Protein 2Y5S (pdb70)

Radius of gyration: 26.09 Å; Cα contacts (8 Å, |Δi|>4): 1290; chains: 2; bounding box: 75×61×46 Å

Secondary structure (DSSP, 8-state):
---PPPEEETTEEE--SS-EEEEEEE----TTHHHHHHHHHHHTT-SEEEEESS--STTPPPPPHHHHHHHHHHHHHHHGGG-S-EEEE---HHHHHHHHHHT-SEEEETTTT-STTHHHHHSSSS-EEEEE---EETTTTEEPPP--SSHHHHHHHHHHHHHHHHHHTT--GGGEEEE--TTSSS-TTHHHHHHHHTGGGGS-B-TTSSBPPBEEE-TT-HHHHTTTTS--GGG-HHHHHHHHHHHHHTT-SEEEES-HHHHHHHHHHHHHHHHHHTT-/----PPPEEETTEEE--SS-EEEEEEE----HHHHHHHHHHHHHHT-SEEEEESS--STTPPPPPHHHHHHHHHHHHHHHGGG-S-EEEE---HHHHHHHHHTT-SEEEETTTT-STTHHHHHSSS--EEEEE---EETTTTEE-----SSHHHHHHHHHHHHHHHHHHTT--GGGEEEE--TTSSS-TTHHHHHHHHTGGGGSPBPTTSPBPPBEE--TT-HHHHTTTTS--GGG-HHHHHHHHHHHHHTT-SEEEES-HHHHHHHHHHHHHHHHHHTT-

Solvent-accessible surface area: 21912 Å² total; per-residue (Å²): 120,113,88,10,3,42,0,42,0,19,95,33,104,17,63,3,109,118,12,15,3,0,0,24,0,76,11,47,134,72,152,83,56,0,44,153,85,0,100,159,13,52,85,60,28,9,25,0,0,1,0,9,0,14,46,19,141,47,74,21,100,99,21,76,70,113,85,1,41,67,54,1,31,59,3,0,106,44,1,82,107,72,98,20,9,0,0,0,8,1,10,30,31,44,0,0,140,30,0,41,93,20,17,9,1,0,0,8,0,15,4,0,3,58,12,116,42,0,38,67,14,0,90,106,64,62,7,0,0,0,0,9,8,7,50,22,96,33,162,73,87,109,49,26,156,68,114,46,76,61,9,1,48,51,0,73,82,41,0,40,57,37,4,86,24,0,85,109,33,63,4,51,11,92,8,0,1,0,8,0,1,1,32,12,6,15,27,74,50,106,20,1,2,14,0,0,19,8,0,59,80,0,8,10,73,11,88,107,59,92,35,5,4,6,0,1,4,7,9,57,51,71,2,0,2,52,33,14,80,58,64,68,68,140,98,29,48,17,0,7,3,4,0,5,13,11,0,5,72,46,9,3,0,1,2,44,5,71,25,2,32,22,4,37,13,1,15,29,1,39,63,11,10,30,49,14,48,129,158,150,137,91,100,61,10,2,53,1,33,0,19,91,42,148,19,73,2,109,120,10,15,2,0,0,11,1,72,11,57,149,99,137,99,84,8,36,157,92,0,101,143,0,58,87,48,30,9,27,0,0,1,0,2,0,9,42,19,154,56,88,27,108,97,28,82,72,117,91,0,44,70,74,1,29,29,2,0,102,45,3,85,98,78,109,13,9,0,0,0,8,1,16,36,30,42,0,0,139,33,0,40,97,21,16,8,1,0,0,9,0,16,4,0,3,58,9,117,42,0,38,93,12,0,104,108,56,80,5,0,0,0,0,9,4,8,44,17,114,20,166,74,98,124,47,29,146,58,118,45,76,55,10,1,48,51,0,71,78,39,0,40,56,36,3,84,27,0,84,107,25,60,4,46,12,90,8,0,1,0,8,0,1,1,33,14,8,15,38,72,49,111,23,2,2,14,0,0,19,8,0,68,80,0,10,11,67,11,90,107,58,107,34,7,4,8,0,1,6,6,9,56,50,70,2,0,2,52,32,15,79,57,60,68,67,135,95,28,48,18,0,7,3,3,0,6,14,13,0,6,62,44,12,3,0,1,2,41,6,39,24,1,32,20,3,36,11,1,15,30,0,39,60,12,10,30,48,15,43,115,153,151

Foldseek 3Di:
DDWAAWAQWQVDTGGPPDAAEEAEQEPEDPLVVSVVLVVVLVVLRHQEYEYEHAPPAAPGDGDDDVSRCVRQLVNLLVCVVVVGAYEYEDQDLVSLLSSVVSRHGEYEHQQLQPAPNSLVSPLDHGHAYEGEDADDDNVVSHGDAADDDQLLVVLQVVNVVSLVVSVVSPHDSSRYAYEDDQNHNADLAPGNVSCLQQVVSSFYADPVGGTGAYEYEDQQDSSQCVVPVNDHSVPRHVVRLVSLLSNVVNRHRYYYYNDNNSNVVSSVVVVVVVVVVVVD/DCDWAAWAQWQVDTDGPPDFAEEAEQELEPDQVVSVVVVVVLVVLPHQEYEYFPAPLAAPGDDDDDVSRQVRGLVNLLVCVVVPGAYEYEDQDLVSLQSSVVSRHGEYEHQQLQPAPCSLVSPLDHGHAYEGEDADDDNVVSHGDAADDDQLLVVLQVVNVVSLVVSVVSPHASNSYAYEHNQNHNADLAPNNVSCLQQVVSSFDADPVRGTGAYEYEDQLHSSQCVVPVNDHSVPRHVVRLVSLLSNVVNRHRYYYYNDNNSNVVSSVVVVVVVVVVVVD

Structure (mmCIF, N/CA/C/O backbone):
data_2Y5S
#
_entry.id   2Y5S
#
_cell.length_a   73.662
_cell.length_b   86.920
_cell.length_c   88.795
_cell.angle_alpha   90.00
_cell.angle_beta   90.00
_cell.angle_gamma   90.00
#
_symmetry.space_group_name_H-M   'P 21 21 21'
#
loop_
_entity.id
_entity.type
_entity.pdbx_description
1 polymer 'DIHYDROPTEROATE SYNTHASE'
2 non-polymer 7,8-DIHYDROPTEROATE
3 non-polymer 'CHLORIDE ION'
4 non-polymer 1,2-ETHANEDIOL
5 water water
#
loop_
_atom_site.group_PDB
_atom_site.id
_atom_site.type_symbol
_atom_site.label_atom_id
_atom_site.label_alt_id
_atom_site.label_comp_id
_atom_site.label_asym_id
_atom_site.label_entity_id
_atom_site.label_seq_id
_atom_site.pdbx_PDB_ins_code
_atom_site.Cartn_x
_atom_site.Cartn_y
_atom_site.Cartn_z
_atom_site.occupancy
_atom_site.B_iso_or_equiv
_atom_site.auth_seq_id
_atom_site.auth_comp_id
_atom_site.auth_asym_id
_atom_site.auth_atom_id
_atom_site.pdbx_PDB_model_num
ATOM 1 N N . THR A 1 5 ? 44.762 5.176 16.780 1.00 57.31 3 THR A N 1
ATOM 2 C CA . THR A 1 5 ? 45.057 4.768 15.383 1.00 54.29 3 THR A CA 1
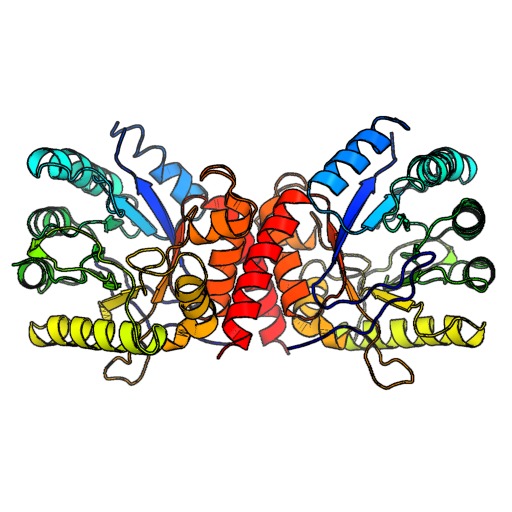ATOM 3 C C . THR A 1 5 ? 46.319 3.903 15.334 1.00 52.42 3 THR A C 1
ATOM 4 O O . THR A 1 5 ? 47.364 4.271 15.870 1.00 53.47 3 THR A O 1
ATOM 8 N N . PHE A 1 6 ? 46.219 2.772 14.648 1.00 49.94 4 PHE A N 1
ATOM 9 C CA . PHE A 1 6 ? 47.328 1.845 14.535 1.00 47.78 4 PHE A CA 1
ATOM 10 C C . PHE A 1 6 ? 48.468 2.423 13.691 1.00 44.57 4 PHE A C 1
ATOM 11 O O . PHE A 1 6 ? 48.230 3.077 12.672 1.00 44.08 4 PHE A O 1
ATOM 19 N N . LEU A 1 7 ? 49.701 2.199 14.138 1.00 42.37 5 LEU A N 1
ATOM 20 C CA . LEU A 1 7 ? 50.886 2.580 13.373 1.00 39.05 5 LEU A CA 1
ATOM 21 C C . LEU A 1 7 ? 51.779 1.356 13.265 1.00 35.72 5 LEU A C 1
ATOM 22 O O . LEU A 1 7 ? 52.421 0.991 14.234 1.00 36.06 5 LEU A O 1
ATOM 27 N N . PRO A 1 8 ? 51.805 0.710 12.088 1.00 31.02 6 PRO A N 1
ATOM 28 C CA . PRO A 1 8 ? 52.681 -0.453 11.910 1.00 29.22 6 PRO A CA 1
ATOM 29 C C . PRO A 1 8 ? 54.144 -0.141 12.212 1.00 28.41 6 PRO A C 1
ATOM 30 O O . PRO A 1 8 ? 54.621 0.958 11.921 1.00 28.83 6 PRO A O 1
ATOM 34 N N . ALA A 1 9 ? 54.836 -1.104 12.802 1.00 27.86 7 ALA A N 1
ATOM 35 C CA . ALA A 1 9 ? 56.257 -0.963 13.109 1.00 27.72 7 ALA A CA 1
ATOM 36 C C . ALA A 1 9 ? 57.089 -0.737 11.835 1.00 25.99 7 ALA A C 1
ATOM 37 O O . ALA A 1 9 ? 56.775 -1.301 10.796 1.00 23.46 7 ALA A O 1
ATOM 39 N N . PRO A 1 10 ? 58.165 0.074 11.930 1.00 26.77 8 PRO A N 1
ATOM 40 C CA . PRO A 1 10 ? 58.968 0.440 10.759 1.00 25.71 8 PRO A CA 1
ATOM 41 C C . PRO A 1 10 ? 59.702 -0.743 10.130 1.00 24.84 8 PRO A C 1
ATOM 42 O O . PRO A 1 10 ? 59.983 -1.736 10.813 1.00 24.80 8 PRO A O 1
ATOM 46 N N . LEU A 1 11 ? 59.989 -0.632 8.834 1.00 23.65 9 LEU A N 1
ATOM 47 C CA . LEU A 1 11 ? 60.688 -1.671 8.108 1.00 23.48 9 LEU A CA 1
ATOM 48 C C . LEU A 1 11 ? 61.992 -1.153 7.519 1.00 24.27 9 LEU A C 1
ATOM 49 O O . LEU A 1 11 ? 61.999 -0.277 6.654 1.00 24.31 9 LEU A O 1
ATOM 54 N N . GLN A 1 12 ? 63.093 -1.719 7.979 1.00 24.92 10 GLN A N 1
ATOM 55 C CA . GLN A 1 12 ? 64.378 -1.477 7.373 1.00 26.45 10 GLN A CA 1
ATOM 56 C C . GLN A 1 12 ? 64.393 -2.214 6.035 1.00 24.71 10 GLN A C 1
ATOM 57 O O . GLN A 1 12 ? 64.214 -3.438 5.987 1.00 24.46 10 GLN A O 1
ATOM 63 N N . CYS A 1 13 ? 64.585 -1.476 4.950 1.00 24.06 11 CYS A N 1
ATOM 64 C CA . CYS A 1 13 ? 64.317 -2.008 3.617 1.00 23.26 11 CYS A CA 1
ATOM 65 C C . CYS A 1 13 ? 65.397 -1.627 2.613 1.00 23.65 11 CYS A C 1
ATOM 66 O O . CYS A 1 13 ? 65.180 -0.854 1.669 1.00 24.29 11 CYS A O 1
ATOM 69 N N . GLY A 1 14 ? 66.588 -2.175 2.831 1.00 24.24 12 GLY A N 1
ATOM 70 C CA . GLY A 1 14 ? 67.718 -1.936 1.936 1.00 24.89 12 GLY A CA 1
ATOM 71 C C . GLY A 1 14 ? 68.192 -0.495 2.027 1.00 25.92 12 GLY A C 1
ATOM 72 O O . GLY A 1 14 ? 68.653 -0.070 3.075 1.00 26.92 12 GLY A O 1
ATOM 73 N N . ARG A 1 15 ? 68.074 0.252 0.933 1.00 26.24 13 ARG A N 1
ATOM 74 C CA . ARG A 1 15 ? 68.425 1.680 0.915 1.00 27.97 13 ARG A CA 1
ATOM 75 C C . ARG A 1 15 ? 67.436 2.536 1.693 1.00 27.90 13 ARG A C 1
ATOM 76 O O . ARG A 1 15 ? 67.707 3.689 1.986 1.00 28.90 13 ARG A O 1
ATOM 84 N N . PHE A 1 16 ? 66.264 1.987 1.995 1.00 27.00 14 PHE A N 1
ATOM 85 C CA . PHE A 1 16 ? 65.177 2.783 2.528 1.00 27.09 14 PHE A CA 1
ATOM 86 C C . PHE A 1 16 ? 64.819 2.355 3.941 1.00 27.36 14 PHE A C 1
ATOM 87 O O . PHE A 1 16 ? 64.899 1.171 4.287 1.00 27.01 14 PHE A O 1
ATOM 95 N N A GLU A 1 17 ? 64.461 3.336 4.766 0.50 28.56 15 GLU A N 1
ATOM 96 N N B GLU A 1 17 ? 64.430 3.328 4.752 0.50 28.67 15 GLU A N 1
ATOM 97 C CA A GLU A 1 17 ? 63.837 3.091 6.060 0.50 28.87 15 GLU A CA 1
ATOM 98 C CA B GLU A 1 17 ? 63.845 3.065 6.049 0.50 29.11 15 GLU A CA 1
ATOM 99 C C A GLU A 1 17 ? 62.368 3.415 5.859 0.50 28.09 15 GLU A C 1
ATOM 100 C C B GLU A 1 17 ? 62.371 3.415 5.921 0.50 28.30 15 GLU A C 1
ATOM 101 O O A GLU A 1 17 ? 62.003 4.572 5.670 0.50 29.08 15 GLU A O 1
ATOM 102 O O B GLU A 1 17 ? 62.006 4.585 5.846 0.50 29.48 15 GLU A O 1
ATOM 113 N N . LEU A 1 18 ? 61.530 2.390 5.857 1.00 26.52 16 LEU A N 1
ATOM 114 C CA . LEU A 1 18 ? 60.117 2.579 5.618 1.00 25.50 16 LEU A CA 1
ATOM 115 C C . LEU A 1 18 ? 59.427 2.771 6.938 1.00 26.08 16 LEU A C 1
ATOM 116 O O . LEU A 1 18 ? 59.644 2.013 7.879 1.00 25.98 16 LEU A O 1
ATOM 121 N N . THR A 1 19 ? 58.611 3.817 7.008 1.00 26.65 17 THR A N 1
ATOM 122 C CA . THR A 1 19 ? 57.754 4.050 8.147 1.00 27.07 17 THR A CA 1
ATOM 123 C C . THR A 1 19 ? 56.323 4.121 7.618 1.00 26.09 17 THR A C 1
ATOM 124 O O . THR A 1 19 ? 56.091 4.420 6.429 1.00 25.10 17 THR A O 1
ATOM 128 N N . PHE A 1 20 ? 55.365 3.827 8.483 1.00 25.48 18 PHE A N 1
ATOM 129 C CA . PHE A 1 20 ? 54.014 3.569 8.011 1.00 24.63 18 PHE A CA 1
ATOM 130 C C . PHE A 1 20 ? 52.977 4.517 8.593 1.00 25.85 18 PHE A C 1
ATOM 131 O O . PHE A 1 20 ? 51.907 4.090 9.027 1.00 25.60 18 PHE A O 1
ATOM 139 N N . GLU A 1 21 ? 53.298 5.806 8.558 1.00 26.66 19 GLU A N 1
ATOM 140 C CA . GLU A 1 21 ? 52.317 6.861 8.848 1.00 28.48 19 GLU A CA 1
ATOM 141 C C . GLU A 1 21 ? 51.094 6.666 7.962 1.00 27.04 19 GLU A C 1
ATOM 142 O O . GLU A 1 21 ? 49.964 6.901 8.388 1.00 27.45 19 GLU A O 1
ATOM 148 N N . ARG A 1 22 ? 51.342 6.263 6.717 1.00 25.81 20 ARG A N 1
ATOM 149 C CA . ARG A 1 22 ? 50.290 5.764 5.832 1.00 25.01 20 ARG A CA 1
ATOM 150 C C . ARG A 1 22 ? 50.711 4.424 5.276 1.00 22.93 20 ARG A C 1
ATOM 151 O O . ARG A 1 22 ? 51.903 4.171 5.135 1.00 21.84 20 ARG A O 1
ATOM 159 N N . PRO A 1 23 ? 49.732 3.560 4.943 1.00 22.02 21 PRO A N 1
ATOM 160 C CA . PRO A 1 23 ? 50.071 2.308 4.265 1.00 20.85 21 PRO A CA 1
ATOM 161 C C . PRO A 1 23 ? 50.722 2.560 2.913 1.00 19.56 21 PRO A C 1
ATOM 162 O O . PRO A 1 23 ? 50.434 3.560 2.248 1.00 20.04 21 PRO A O 1
ATOM 166 N N . LEU A 1 24 ? 51.597 1.656 2.512 1.00 18.51 22 LEU A N 1
ATOM 167 C CA . LEU A 1 24 ? 52.297 1.783 1.247 1.00 18.09 22 LEU A CA 1
ATOM 168 C C . LEU A 1 24 ? 51.721 0.814 0.230 1.00 17.40 22 LEU A C 1
ATOM 169 O O . LEU A 1 24 ? 51.204 -0.243 0.583 1.00 17.70 22 LEU A O 1
ATOM 174 N N . VAL A 1 25 ? 51.817 1.188 -1.036 1.00 17.98 23 VAL A N 1
ATOM 175 C CA . VAL A 1 25 ? 51.294 0.380 -2.141 1.00 17.71 23 VAL A CA 1
ATOM 176 C C . VAL A 1 25 ? 52.467 -0.226 -2.910 1.00 17.39 23 VAL A C 1
ATOM 177 O O . VAL A 1 25 ? 53.311 0.495 -3.431 1.00 17.87 23 VAL A O 1
ATOM 181 N N . MET A 1 26 ? 52.521 -1.553 -2.941 1.00 16.77 24 MET A N 1
ATOM 182 C CA . MET A 1 26 ? 53.510 -2.298 -3.722 1.00 16.49 24 MET A CA 1
ATOM 183 C C . MET A 1 26 ? 52.891 -2.713 -5.039 1.00 16.76 24 MET A C 1
ATOM 184 O O . MET A 1 26 ? 51.952 -3.495 -5.059 1.00 15.92 24 MET A O 1
ATOM 189 N N . GLY A 1 27 ? 53.416 -2.181 -6.137 1.00 16.89 25 GLY A N 1
ATOM 190 C CA . GLY A 1 27 ? 52.906 -2.502 -7.469 1.00 17.92 25 GLY A CA 1
ATOM 191 C C . GLY A 1 27 ? 53.545 -3.773 -7.971 1.00 18.31 25 GLY A C 1
ATOM 192 O O . GLY A 1 27 ? 54.751 -3.948 -7.849 1.00 18.20 25 GLY A O 1
ATOM 193 N N . ILE A 1 28 ? 52.730 -4.664 -8.519 1.00 19.79 26 ILE A N 1
ATOM 194 C CA . ILE A 1 28 ? 53.186 -5.949 -9.015 1.00 20.94 26 ILE A CA 1
ATOM 195 C C . ILE A 1 28 ? 53.751 -5.781 -10.421 1.00 23.67 26 ILE A C 1
ATOM 196 O O . ILE A 1 28 ? 53.042 -5.383 -11.351 1.00 23.83 26 ILE A O 1
ATOM 201 N N . LEU A 1 29 ? 55.035 -6.093 -10.565 1.00 25.99 27 LEU A N 1
ATOM 202 C CA . LEU A 1 29 ? 55.704 -6.018 -11.857 1.00 29.63 27 LEU A CA 1
ATOM 203 C C . LEU A 1 29 ? 56.046 -7.435 -12.307 1.00 32.33 27 LEU A C 1
ATOM 204 O O . LEU A 1 29 ? 57.130 -7.961 -12.026 1.00 32.31 27 LEU A O 1
ATOM 209 N N . ASN A 1 30 ? 55.079 -8.053 -12.967 1.00 35.74 28 ASN A N 1
ATOM 210 C CA . ASN A 1 30 ? 55.234 -9.364 -13.577 1.00 39.04 28 ASN A CA 1
ATOM 211 C C . ASN A 1 30 ? 56.180 -9.227 -14.754 1.00 41.99 28 ASN A C 1
ATOM 212 O O . ASN A 1 30 ? 55.812 -8.631 -15.766 1.00 44.02 28 ASN A O 1
ATOM 217 N N . ALA A 1 31 ? 57.393 -9.761 -14.614 1.00 43.42 29 ALA A N 1
ATOM 218 C CA . ALA A 1 31 ? 58.406 -9.699 -15.674 1.00 46.91 29 ALA A CA 1
ATOM 219 C C . ALA A 1 31 ? 58.459 -10.963 -16.550 1.00 50.29 29 ALA A C 1
ATOM 220 O O . ALA A 1 31 ? 59.507 -11.256 -17.133 1.00 52.50 29 ALA A O 1
ATOM 222 N N . THR A 1 32 ? 57.342 -11.694 -16.651 1.00 52.27 30 THR A N 1
ATOM 223 C CA . THR A 1 32 ? 57.246 -12.898 -17.495 1.00 55.69 30 THR A CA 1
ATOM 224 C C . THR A 1 32 ? 56.797 -12.537 -18.921 1.00 58.87 30 THR A C 1
ATOM 225 O O . THR A 1 32 ? 55.799 -11.830 -19.084 1.00 59.21 30 THR A O 1
ATOM 229 N N . PRO A 1 33 ? 57.526 -13.009 -19.958 1.00 61.87 31 PRO A N 1
ATOM 230 C CA . PRO A 1 33 ? 57.072 -12.780 -21.341 1.00 65.04 31 PRO A CA 1
ATOM 231 C C . PRO A 1 33 ? 55.770 -13.504 -21.686 1.00 66.65 31 PRO A C 1
ATOM 232 O O . PRO A 1 33 ? 54.691 -12.916 -21.582 1.00 66.14 31 PRO A O 1
ATOM 236 N N . ALA A 1 44 ? 59.026 -6.850 -23.464 1.00 64.98 42 ALA A N 1
ATOM 237 C CA . ALA A 1 44 ? 59.755 -7.846 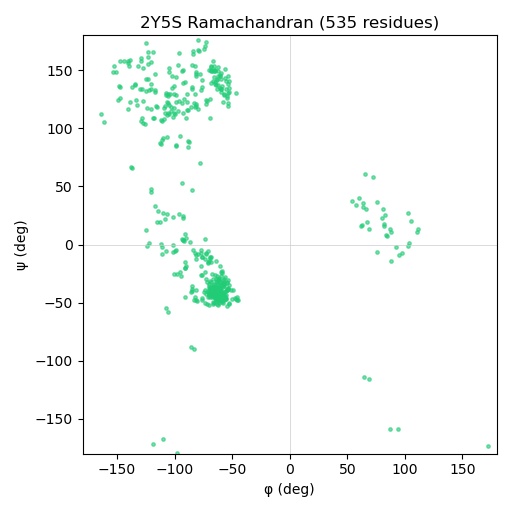-22.680 1.00 63.43 42 ALA A CA 1
ATOM 238 C C . ALA A 1 44 ? 60.510 -7.175 -21.508 1.00 60.56 42 ALA A C 1
ATOM 239 O O . ALA A 1 44 ? 59.875 -6.695 -20.566 1.00 57.86 42 ALA A O 1
ATOM 241 N N A ARG A 1 45 ? 61.841 -7.138 -21.582 0.50 61.25 43 ARG A N 1
ATOM 242 N N B ARG A 1 45 ? 61.841 -7.133 -21.574 0.50 61.17 43 ARG A N 1
ATOM 243 C CA A ARG A 1 45 ? 62.674 -6.490 -20.569 0.50 59.13 43 ARG A CA 1
ATOM 244 C CA B ARG A 1 45 ? 62.657 -6.497 -20.537 0.50 58.93 43 ARG A CA 1
ATOM 245 C C A ARG A 1 45 ? 62.780 -4.990 -20.833 0.50 59.69 43 ARG A C 1
ATOM 246 C C B ARG A 1 45 ? 62.776 -4.995 -20.815 0.50 59.57 43 ARG A C 1
ATOM 247 O O A ARG A 1 45 ? 63.877 -4.429 -20.821 0.50 60.66 43 ARG A O 1
ATOM 248 O O B ARG A 1 45 ? 63.875 -4.441 -20.799 0.50 60.55 43 ARG A O 1
ATOM 263 N N . ASP A 1 46 ? 61.636 -4.349 -21.060 1.00 59.36 44 ASP A N 1
ATOM 264 C CA . ASP A 1 46 ? 61.583 -2.965 -21.585 1.00 60.14 44 ASP A CA 1
ATOM 265 C C . ASP A 1 46 ? 60.128 -2.479 -21.546 1.00 58.11 44 ASP A C 1
ATOM 266 O O . ASP A 1 46 ? 59.840 -1.332 -21.210 1.00 57.01 44 ASP A O 1
ATOM 271 N N . ASP A 1 47 ? 59.232 -3.378 -21.939 1.00 57.25 45 ASP A N 1
ATOM 272 C CA . ASP A 1 47 ? 57.828 -3.340 -21.563 1.00 54.98 45 ASP A CA 1
ATOM 273 C C . ASP A 1 47 ? 57.683 -3.292 -20.029 1.00 50.55 45 ASP A C 1
ATOM 274 O O . ASP A 1 47 ? 56.826 -2.580 -19.494 1.00 48.52 45 ASP A O 1
ATOM 279 N N . ALA A 1 48 ? 58.519 -4.061 -19.331 1.00 48.19 46 ALA A N 1
ATOM 280 C CA . ALA A 1 48 ? 58.539 -4.062 -17.861 1.00 44.59 46 ALA A CA 1
ATOM 281 C C . ALA A 1 48 ? 58.911 -2.682 -17.314 1.00 43.15 46 ALA A C 1
ATOM 282 O O . ALA A 1 48 ? 58.300 -2.208 -16.350 1.00 41.27 46 ALA A O 1
ATOM 284 N N . LEU A 1 49 ? 59.896 -2.040 -17.941 1.00 44.28 47 LEU A N 1
ATOM 285 C CA . LEU A 1 49 ? 60.372 -0.732 -17.494 1.00 43.93 47 LEU A CA 1
ATOM 286 C C . LEU A 1 49 ? 59.321 0.374 -17.617 1.00 43.90 47 LEU A C 1
ATOM 287 O O . LEU A 1 49 ? 59.205 1.205 -16.718 1.00 42.28 47 LEU A O 1
ATOM 292 N N . ARG A 1 50 ? 58.583 0.401 -18.727 1.00 45.39 48 ARG A N 1
ATOM 293 C CA . ARG A 1 50 ? 57.532 1.418 -18.908 1.00 45.95 48 ARG A CA 1
ATOM 294 C C . ARG A 1 50 ? 56.366 1.180 -17.946 1.00 42.68 48 ARG A C 1
ATOM 295 O O . ARG A 1 50 ? 55.805 2.122 -17.408 1.00 40.64 48 ARG A O 1
ATOM 303 N N . ARG A 1 51 ? 56.037 -0.090 -17.715 1.00 41.64 49 ARG A N 1
ATOM 304 C CA . ARG A 1 51 ? 55.073 -0.474 -16.685 1.00 39.40 49 ARG A CA 1
ATOM 305 C C . ARG A 1 51 ? 55.470 0.059 -15.314 1.00 36.02 49 ARG A C 1
ATOM 306 O O . ARG A 1 51 ? 54.635 0.592 -14.589 1.00 34.36 49 ARG A O 1
ATOM 314 N N . ALA A 1 52 ? 56.742 -0.118 -14.962 1.00 34.70 50 ALA A N 1
ATOM 315 C CA . ALA A 1 52 ? 57.287 0.365 -13.683 1.00 32.33 50 ALA A CA 1
ATOM 316 C C . ALA A 1 52 ? 57.146 1.885 -13.564 1.00 32.42 50 ALA A C 1
ATOM 317 O O . ALA A 1 52 ? 56.681 2.398 -12.550 1.00 30.63 50 ALA A O 1
ATOM 319 N N . GLU A 1 53 ? 57.542 2.602 -14.611 1.00 34.49 51 GLU A N 1
ATOM 320 C CA . GLU A 1 53 ? 57.391 4.064 -14.649 1.00 35.39 51 GLU A CA 1
ATOM 321 C C . GLU A 1 53 ? 55.941 4.495 -14.473 1.00 34.55 51 GLU A C 1
ATOM 322 O O . GLU A 1 53 ? 55.662 5.450 -13.755 1.00 33.89 51 GLU A O 1
ATOM 328 N N . ARG A 1 54 ? 55.026 3.794 -15.135 1.00 34.54 52 ARG A N 1
ATOM 329 C CA . ARG A 1 54 ? 53.601 4.105 -15.024 1.00 34.39 52 ARG A CA 1
ATOM 330 C C . ARG A 1 54 ? 53.104 3.877 -13.586 1.00 30.87 52 ARG A C 1
ATOM 331 O O . ARG A 1 54 ? 52.411 4.718 -13.027 1.00 30.10 52 ARG A O 1
ATOM 339 N N . MET A 1 55 ? 53.460 2.746 -12.991 1.00 28.82 53 MET A N 1
ATOM 340 C CA . MET A 1 55 ? 53.022 2.445 -11.618 1.00 26.73 53 MET A CA 1
ATOM 341 C C . MET A 1 55 ? 53.568 3.455 -10.591 1.00 25.81 53 MET A C 1
ATOM 342 O O . MET A 1 55 ? 52.868 3.841 -9.648 1.00 24.58 53 MET A O 1
ATOM 347 N N . ILE A 1 56 ? 54.814 3.881 -10.775 1.00 26.13 54 ILE A N 1
ATOM 348 C CA . ILE A 1 56 ? 55.383 4.965 -9.963 1.00 25.87 54 ILE A CA 1
ATOM 349 C C . ILE A 1 56 ? 54.580 6.252 -10.149 1.00 26.81 54 ILE A C 1
ATOM 350 O O . ILE A 1 56 ? 54.214 6.901 -9.162 1.00 25.70 54 ILE A O 1
ATOM 355 N N . ALA A 1 57 ? 54.262 6.590 -11.402 1.00 28.57 55 ALA A N 1
ATOM 356 C CA . ALA A 1 57 ? 53.448 7.784 -11.711 1.00 29.75 55 ALA A CA 1
ATOM 357 C C . ALA A 1 57 ? 52.058 7.688 -11.096 1.00 28.81 55 ALA A C 1
ATOM 358 O O . ALA A 1 57 ? 51.454 8.711 -10.738 1.00 28.84 55 ALA A O 1
ATOM 360 N N . GLU A 1 58 ? 51.552 6.454 -10.974 1.00 26.76 56 GLU A N 1
ATOM 361 C CA . GLU A 1 58 ? 50.228 6.215 -10.418 1.00 26.06 56 GLU A CA 1
ATOM 362 C C . GLU A 1 58 ? 50.258 6.215 -8.891 1.00 24.56 56 GLU A C 1
ATOM 363 O O . GLU A 1 58 ? 49.213 6.133 -8.256 1.00 24.00 56 GLU A O 1
ATOM 369 N N . GLY A 1 59 ? 51.450 6.278 -8.308 1.00 24.58 57 GLY A N 1
ATOM 370 C CA . GLY A 1 59 ? 51.607 6.362 -6.855 1.00 23.23 57 GLY A CA 1
ATOM 371 C C . GLY A 1 59 ? 52.191 5.156 -6.139 1.00 22.05 57 GLY A C 1
ATOM 372 O O . GLY A 1 59 ? 52.160 5.122 -4.911 1.00 20.70 57 GLY A O 1
ATOM 373 N N . ALA A 1 60 ? 52.730 4.173 -6.872 1.00 21.89 58 ALA A N 1
ATOM 374 C CA . ALA A 1 60 ? 53.370 3.008 -6.241 1.00 20.46 58 ALA A CA 1
ATOM 375 C C . ALA A 1 60 ? 54.543 3.430 -5.362 1.00 20.52 58 ALA A C 1
ATOM 376 O O . ALA A 1 60 ? 55.375 4.227 -5.776 1.00 21.23 58 ALA A O 1
ATOM 378 N N . ASP A 1 61 ? 54.592 2.871 -4.156 1.00 20.02 59 ASP A N 1
ATOM 379 C CA . ASP A 1 61 ? 55.660 3.150 -3.196 1.00 20.47 59 ASP A CA 1
ATOM 380 C C . ASP A 1 61 ? 56.776 2.111 -3.275 1.00 20.13 59 ASP A C 1
ATOM 381 O O . ASP A 1 61 ? 57.904 2.401 -2.893 1.00 21.56 59 ASP A O 1
ATOM 386 N N . LEU A 1 62 ? 56.446 0.897 -3.711 1.00 19.08 60 LEU A N 1
ATOM 387 C CA . LEU A 1 62 ? 57.417 -0.171 -3.963 1.00 18.75 60 LEU A CA 1
ATOM 388 C C . LEU A 1 62 ? 57.009 -0.872 -5.245 1.00 18.43 60 LEU A C 1
ATOM 389 O O . LEU A 1 62 ? 55.855 -0.787 -5.667 1.00 18.19 60 LEU A O 1
ATOM 394 N N . LEU A 1 63 ? 57.964 -1.555 -5.854 1.00 18.75 61 LEU A N 1
ATOM 395 C CA . LEU A 1 63 ? 57.712 -2.387 -7.016 1.00 19.93 61 LEU A CA 1
ATOM 396 C C . LEU A 1 63 ? 58.212 -3.788 -6.706 1.00 19.62 61 LEU A C 1
ATOM 397 O O . LEU A 1 63 ? 59.332 -3.936 -6.233 1.00 20.05 61 LEU A O 1
ATOM 402 N N . ASP A 1 64 ? 57.384 -4.793 -6.979 1.00 20.11 62 ASP A N 1
ATOM 403 C CA . ASP A 1 64 ? 57.724 -6.186 -6.755 1.00 20.72 62 ASP A CA 1
ATOM 404 C C . ASP A 1 64 ? 58.020 -6.817 -8.089 1.00 22.35 62 ASP A C 1
ATOM 405 O O . ASP A 1 64 ? 57.135 -6.975 -8.914 1.00 23.12 62 ASP A O 1
ATOM 410 N N . ILE A 1 65 ? 59.278 -7.176 -8.293 1.00 23.44 63 ILE A N 1
ATOM 411 C CA . ILE A 1 65 ? 59.714 -7.743 -9.526 1.00 25.51 63 ILE A CA 1
ATOM 412 C C . ILE A 1 65 ? 59.642 -9.261 -9.402 1.00 27.20 63 ILE A C 1
ATOM 413 O O . ILE A 1 65 ? 60.282 -9.847 -8.523 1.00 25.10 63 ILE A O 1
ATOM 418 N N . GLY A 1 66 ? 58.874 -9.880 -10.286 1.00 30.55 64 GLY A N 1
ATOM 419 C CA . GLY A 1 66 ? 58.704 -11.334 -10.296 1.00 33.74 64 GLY A CA 1
ATOM 420 C C . GLY A 1 66 ? 58.989 -11.899 -11.673 1.00 38.14 64 GLY A C 1
ATOM 421 O O . GLY A 1 66 ? 58.357 -11.484 -12.646 1.00 39.75 64 GLY A O 1
ATOM 422 N N . GLY A 1 67 ? 59.940 -12.842 -11.743 1.00 41.36 65 GLY A N 1
ATOM 423 C CA . GLY A 1 67 ? 60.323 -13.529 -12.984 1.00 45.42 65 GLY A CA 1
ATOM 424 C C . GLY A 1 67 ? 59.705 -14.913 -13.176 1.00 48.67 65 GLY A C 1
ATOM 425 O O . GLY A 1 67 ? 59.879 -15.536 -14.234 1.00 51.13 65 GLY A O 1
ATOM 426 N N . GLU A 1 68 ? 58.977 -15.391 -12.164 1.00 49.76 66 GLU A N 1
ATOM 427 C CA . GLU A 1 68 ? 58.276 -16.683 -12.222 1.00 52.72 66 GLU A CA 1
ATOM 428 C C . GLU A 1 68 ? 56.754 -16.519 -12.056 1.00 53.54 66 GLU A C 1
ATOM 429 O O . GLU A 1 68 ? 56.223 -15.394 -12.084 1.00 52.80 66 GLU A O 1
ATOM 435 N N . SER A 1 69 ? 56.053 -17.651 -11.919 1.00 55.71 67 SER A N 1
ATOM 436 C CA . SER A 1 69 ? 54.756 -17.677 -11.240 1.00 55.74 67 SER A CA 1
ATOM 437 C C . SER A 1 69 ? 54.894 -18.344 -9.852 1.00 54.78 67 SER A C 1
ATOM 438 O O . SER A 1 69 ? 54.835 -19.576 -9.701 1.00 56.29 67 SER A O 1
ATOM 441 N N . THR A 1 70 ? 55.130 -17.487 -8.859 1.00 52.18 68 THR A N 1
ATOM 442 C CA . THR A 1 70 ? 55.149 -17.841 -7.438 1.00 50.79 68 THR A CA 1
ATOM 443 C C . THR A 1 70 ? 53.707 -17.982 -6.919 1.00 51.38 68 THR A C 1
ATOM 444 O O . THR A 1 70 ? 53.225 -17.145 -6.153 1.00 49.87 68 THR A O 1
ATOM 448 N N . ARG A 1 71 ? 53.019 -19.028 -7.356 1.00 53.76 69 ARG A N 1
ATOM 449 C CA . ARG A 1 71 ? 51.618 -19.243 -6.987 1.00 54.99 69 ARG A CA 1
ATOM 450 C C . ARG A 1 71 ? 51.314 -20.740 -7.036 1.00 57.14 69 ARG A C 1
ATOM 451 O O . ARG A 1 71 ? 51.962 -21.468 -7.792 1.00 58.67 69 ARG A O 1
ATOM 459 N N . PRO A 1 72 ? 50.322 -21.203 -6.246 1.00 57.66 70 PRO A N 1
ATOM 460 C CA . PRO A 1 72 ? 49.976 -22.630 -6.243 1.00 60.13 70 PRO A CA 1
ATOM 461 C C . PRO A 1 72 ? 49.678 -23.187 -7.640 1.00 62.49 70 PRO A C 1
ATOM 462 O O . PRO A 1 72 ? 49.022 -22.520 -8.442 1.00 62.66 70 PRO A O 1
ATOM 466 N N . GLY A 1 73 ? 50.173 -24.392 -7.926 1.00 64.50 71 GLY A N 1
ATOM 467 C CA . GLY A 1 73 ? 49.933 -25.054 -9.210 1.00 67.10 71 GLY A CA 1
ATOM 468 C C . GLY A 1 73 ? 50.733 -24.527 -10.395 1.00 66.72 71 GLY A C 1
ATOM 469 O O . GLY A 1 73 ? 50.689 -25.111 -11.479 1.00 69.18 71 GLY A O 1
ATOM 470 N N . ALA A 1 74 ? 51.474 -23.435 -10.198 1.00 63.75 72 ALA A N 1
ATOM 471 C CA . ALA A 1 74 ? 52.215 -22.800 -11.288 1.00 63.42 72 ALA A CA 1
ATOM 472 C C . ALA A 1 74 ? 53.478 -23.600 -11.614 1.00 64.37 72 ALA A C 1
ATOM 473 O O . ALA A 1 74 ? 54.197 -24.025 -10.694 1.00 63.41 72 ALA A O 1
ATOM 475 N N . PRO A 1 75 ? 53.756 -23.812 -12.919 1.00 66.14 73 PRO A N 1
ATOM 476 C CA . PRO A 1 75 ? 55.017 -24.471 -13.264 1.00 67.01 73 PRO A CA 1
ATOM 477 C C . PRO A 1 75 ? 56.230 -23.567 -12.953 1.00 63.99 73 PRO A C 1
ATOM 478 O O . PRO A 1 75 ? 56.111 -22.331 -12.987 1.00 61.68 73 PRO A O 1
ATOM 482 N N . PRO A 1 76 ? 57.381 -24.177 -12.623 1.00 63.54 74 PRO A N 1
ATOM 483 C CA . PRO A 1 76 ? 58.556 -23.393 -12.244 1.00 60.99 74 PRO A CA 1
ATOM 484 C C . PRO A 1 76 ? 59.388 -22.910 -13.438 1.00 61.25 74 PRO A C 1
ATOM 485 O O . PRO A 1 76 ? 59.377 -23.530 -14.502 1.00 64.10 74 PRO A O 1
ATOM 489 N N . VAL A 1 77 ? 60.111 -21.812 -13.232 1.00 58.40 75 VAL A N 1
ATOM 490 C CA . VAL A 1 77 ? 61.016 -21.250 -14.231 1.00 58.57 75 VAL A CA 1
ATOM 491 C C . VAL A 1 77 ? 62.448 -21.658 -13.877 1.00 57.84 75 VAL A C 1
ATOM 492 O O . VAL A 1 77 ? 62.824 -21.594 -12.704 1.00 55.93 75 VAL A O 1
ATOM 496 N N . PRO A 1 78 ? 63.250 -22.078 -14.877 1.00 59.32 76 PRO A N 1
ATOM 497 C CA . PRO A 1 78 ? 64.645 -22.450 -14.609 1.00 58.91 76 PRO A CA 1
ATOM 498 C C . PRO A 1 78 ? 65.500 -21.260 -14.168 1.00 55.95 76 PRO A C 1
ATOM 499 O O . PRO A 1 78 ? 65.236 -20.120 -14.574 1.00 55.23 76 PRO A O 1
ATOM 503 N N . LEU A 1 79 ? 66.521 -21.536 -13.358 1.00 53.96 77 LEU A N 1
ATOM 504 C CA . LEU A 1 79 ? 67.292 -20.488 -12.680 1.00 50.83 77 LEU A CA 1
ATOM 505 C C . LEU A 1 79 ? 67.821 -19.420 -13.632 1.00 50.77 77 LEU A C 1
ATOM 506 O O . LEU A 1 79 ? 67.640 -18.225 -13.396 1.00 47.83 77 LEU A O 1
ATOM 511 N N . ASP A 1 80 ? 68.485 -19.855 -14.698 1.00 53.07 78 ASP A N 1
ATOM 512 C CA . ASP A 1 80 ? 69.126 -18.916 -15.618 1.00 54.25 78 ASP A CA 1
ATOM 513 C C . ASP A 1 80 ? 68.112 -18.001 -16.330 1.00 53.71 78 ASP A C 1
ATOM 514 O O . ASP A 1 80 ? 68.434 -16.861 -16.656 1.00 53.48 78 ASP A O 1
ATOM 519 N N . GLU A 1 81 ? 66.892 -18.488 -16.544 1.00 53.35 79 GLU A N 1
ATOM 520 C CA . GLU A 1 81 ? 65.849 -17.667 -17.155 1.00 53.21 79 GLU A CA 1
ATOM 521 C C . GLU A 1 81 ? 65.305 -16.629 -16.175 1.00 49.08 79 GLU A C 1
ATOM 522 O O . GLU A 1 81 ? 65.065 -15.485 -16.557 1.00 48.29 79 GLU A O 1
ATOM 528 N N . GLU A 1 82 ? 65.112 -17.030 -14.919 1.00 46.24 80 GLU A N 1
ATOM 529 C CA . GLU A 1 82 ? 64.641 -16.109 -13.893 1.00 43.19 80 GLU A CA 1
ATOM 530 C C . GLU A 1 82 ? 65.670 -14.992 -13.681 1.00 42.01 80 GLU A C 1
ATOM 531 O O . GLU A 1 82 ? 65.306 -13.829 -13.554 1.00 40.55 80 GLU A O 1
ATOM 537 N N . LEU A 1 83 ? 66.952 -15.353 -13.651 1.00 42.73 81 LEU A N 1
ATOM 538 C CA . LEU A 1 83 ? 68.028 -14.369 -13.512 1.00 42.69 81 LEU A CA 1
ATOM 539 C C . LEU A 1 83 ? 68.054 -13.399 -14.696 1.00 44.58 81 LEU A C 1
ATOM 540 O O . LEU A 1 83 ? 68.214 -12.199 -14.503 1.00 43.77 81 LEU A O 1
ATOM 545 N N . ALA A 1 84 ? 67.886 -13.921 -15.911 1.00 37.42 82 ALA A N 1
ATOM 546 C CA . ALA A 1 84 ? 67.832 -13.079 -17.123 1.00 39.26 82 ALA A CA 1
ATOM 547 C C . ALA A 1 84 ? 66.676 -12.067 -17.130 1.00 39.04 82 ALA A C 1
ATOM 548 O O . ALA A 1 84 ? 66.805 -10.994 -17.703 1.00 40.69 82 ALA A O 1
ATOM 550 N N . ARG A 1 85 ? 65.560 -12.400 -16.485 1.00 38.32 83 ARG A N 1
ATOM 551 C CA . ARG A 1 85 ? 64.414 -11.482 -16.373 1.00 37.92 83 ARG A CA 1
ATOM 552 C C . ARG A 1 85 ? 64.513 -10.486 -15.211 1.00 36.52 83 ARG A C 1
ATOM 553 O O . ARG A 1 85 ? 64.047 -9.348 -15.321 1.00 37.09 83 ARG A O 1
ATOM 561 N N . VAL A 1 86 ? 65.085 -10.916 -14.091 1.00 34.42 84 VAL A N 1
ATOM 562 C CA . VAL A 1 86 ? 65.043 -10.114 -12.867 1.00 33.05 84 VAL A CA 1
ATOM 563 C C . VAL A 1 86 ? 66.251 -9.182 -12.737 1.00 33.00 84 VAL A C 1
ATOM 564 O O . VAL A 1 86 ? 66.089 -8.006 -12.410 1.00 32.56 84 VAL A O 1
ATOM 568 N N . ILE A 1 87 ? 67.453 -9.684 -12.993 1.00 33.36 85 ILE A N 1
ATOM 569 C CA . ILE A 1 87 ? 68.649 -8.879 -12.715 1.00 33.88 85 ILE A CA 1
ATOM 570 C C . ILE A 1 87 ? 68.720 -7.586 -13.553 1.00 34.79 85 ILE A C 1
ATOM 571 O O . ILE A 1 87 ? 68.983 -6.527 -12.991 1.00 34.80 85 ILE A O 1
ATOM 576 N N . PRO A 1 88 ? 68.472 -7.659 -14.879 1.00 35.60 86 PRO A N 1
ATOM 577 C CA . PRO A 1 88 ? 68.492 -6.419 -15.669 1.00 36.41 86 PRO A CA 1
ATOM 578 C C . PRO A 1 88 ? 67.441 -5.406 -15.234 1.00 35.46 86 PRO A C 1
ATOM 579 O O . PRO A 1 88 ? 67.647 -4.194 -15.373 1.00 34.98 86 PRO A O 1
ATOM 583 N N . LEU A 1 89 ? 66.325 -5.900 -14.692 1.00 34.04 87 LEU A N 1
ATOM 584 C CA . LEU A 1 89 ? 65.278 -5.024 -14.213 1.00 33.12 87 LEU A CA 1
ATOM 585 C C . LEU A 1 89 ? 65.726 -4.353 -12.928 1.00 32.40 87 LEU A C 1
ATOM 586 O O . LEU A 1 89 ? 65.496 -3.154 -12.761 1.00 32.70 87 LEU A O 1
ATOM 591 N N . VAL A 1 90 ? 66.361 -5.106 -12.023 1.00 30.97 88 VAL A N 1
ATOM 592 C CA . VAL A 1 90 ? 66.915 -4.489 -10.812 1.00 30.75 88 VAL A CA 1
ATOM 593 C C . VAL A 1 90 ? 67.913 -3.387 -11.200 1.00 32.29 88 VAL A C 1
ATOM 594 O O . VAL A 1 90 ? 67.803 -2.247 -10.745 1.00 32.33 88 VAL A O 1
ATOM 598 N N . GLU A 1 91 ? 68.845 -3.719 -12.086 1.00 33.82 89 GLU A N 1
ATOM 599 C CA . GLU A 1 91 ? 69.845 -2.752 -12.539 1.00 36.09 89 GLU A CA 1
ATOM 600 C C . GLU A 1 91 ? 69.191 -1.513 -13.202 1.00 36.59 89 GLU A C 1
ATOM 601 O O . GLU A 1 91 ? 69.579 -0.380 -12.920 1.00 37.22 89 GLU A O 1
ATOM 607 N N . ALA A 1 92 ? 68.179 -1.730 -14.043 1.00 36.50 90 ALA A N 1
ATOM 608 C CA . ALA A 1 92 ? 67.515 -0.633 -14.764 1.00 37.19 90 ALA A CA 1
ATOM 609 C C . ALA A 1 92 ? 66.641 0.240 -13.858 1.00 36.08 90 ALA A C 1
ATOM 610 O O . ALA A 1 92 ? 66.523 1.437 -14.099 1.00 36.18 90 ALA A O 1
ATOM 612 N N . LEU A 1 93 ? 66.040 -0.360 -12.821 1.00 33.85 91 LEU A N 1
ATOM 613 C CA . LEU A 1 93 ? 65.102 0.346 -11.942 1.00 32.97 91 LEU A CA 1
ATOM 614 C C . LEU A 1 93 ? 65.709 1.025 -10.704 1.00 32.99 91 LEU A C 1
ATOM 615 O O . LEU A 1 93 ? 65.047 1.852 -10.085 1.00 32.45 91 LEU A O 1
ATOM 620 N N . ARG A 1 94 ? 66.945 0.675 -10.355 1.00 33.88 92 ARG A N 1
ATOM 621 C CA A ARG A 1 94 ? 67.596 1.231 -9.165 0.50 34.02 92 ARG A CA 1
ATOM 622 C CA B ARG A 1 94 ? 67.640 1.214 -9.174 0.50 34.53 92 ARG A CA 1
ATOM 623 C C . ARG A 1 94 ? 67.714 2.746 -9.190 1.00 35.46 92 ARG A C 1
ATOM 624 O O . ARG A 1 94 ? 67.472 3.395 -8.167 1.00 35.32 92 ARG A O 1
ATOM 639 N N . PRO A 1 95 ? 68.059 3.338 -10.357 1.00 36.97 93 PRO A N 1
ATOM 640 C CA . PRO A 1 95 ? 68.145 4.801 -10.399 1.00 38.33 93 PRO A CA 1
ATOM 641 C C . PRO A 1 95 ? 66.856 5.543 -10.077 1.00 37.87 93 PRO A C 1
ATOM 642 O O . PRO A 1 95 ? 66.904 6.723 -9.745 1.00 38.93 93 PRO A O 1
ATOM 646 N N . LEU A 1 96 ? 65.709 4.872 -10.162 1.00 36.84 94 LEU A N 1
ATOM 647 C CA . LEU A 1 96 ? 64.445 5.531 -9.883 1.00 36.25 94 LEU A CA 1
ATOM 648 C C . LEU A 1 96 ? 64.254 5.778 -8.381 1.00 35.44 94 LEU A C 1
ATOM 649 O O . LEU A 1 96 ? 63.346 6.505 -7.982 1.00 35.53 94 LEU A O 1
ATOM 654 N N . ASN A 1 97 ? 65.089 5.155 -7.550 1.00 34.71 95 ASN A N 1
ATOM 655 C CA . ASN A 1 97 ? 65.074 5.399 -6.107 1.00 33.94 95 ASN A CA 1
ATOM 656 C C . ASN A 1 97 ? 63.747 5.062 -5.414 1.00 31.04 95 ASN A C 1
ATOM 657 O O . ASN A 1 97 ? 63.284 5.788 -4.528 1.00 31.15 95 ASN A O 1
ATOM 662 N N . VAL A 1 98 ? 63.148 3.950 -5.838 1.00 28.36 96 VAL A N 1
ATOM 663 C CA A VAL A 1 98 ? 61.951 3.428 -5.197 0.50 26.68 96 VAL A CA 1
ATOM 664 C CA B VAL A 1 98 ? 61.921 3.407 -5.262 0.50 26.63 96 VAL A CA 1
ATOM 665 C C . VAL A 1 98 ? 62.252 1.995 -4.764 1.00 25.27 96 VAL A C 1
ATOM 666 O O . VAL A 1 98 ? 62.994 1.271 -5.436 1.00 25.29 96 VAL A O 1
ATOM 673 N N . PRO A 1 99 ? 61.727 1.596 -3.597 1.00 23.79 97 PRO A N 1
ATOM 674 C CA . PRO A 1 99 ? 62.080 0.266 -3.097 1.00 22.53 97 PRO A CA 1
ATOM 675 C C . PRO A 1 99 ? 61.805 -0.835 -4.123 1.00 21.79 97 PRO A C 1
ATOM 676 O O . PRO A 1 99 ? 60.734 -0.875 -4.721 1.00 20.91 97 PRO A O 1
ATOM 680 N N . LEU A 1 100 ? 62.790 -1.698 -4.349 1.00 21.19 98 LEU A N 1
ATOM 681 C CA . LEU A 1 100 ? 62.636 -2.811 -5.276 1.00 21.07 98 LEU A CA 1
ATOM 682 C C . LEU A 1 100 ? 62.578 -4.100 -4.483 1.00 20.68 98 LEU A C 1
ATOM 683 O O . LEU A 1 100 ? 63.551 -4.475 -3.818 1.00 20.38 98 LEU A O 1
ATOM 688 N N . SER A 1 101 ? 61.439 -4.777 -4.582 1.00 20.17 99 SER A N 1
ATOM 689 C CA . SER A 1 101 ? 61.215 -6.047 -3.921 1.00 20.11 99 SER A CA 1
ATOM 690 C C . SER A 1 101 ? 61.356 -7.137 -4.980 1.00 20.21 99 SER A C 1
ATOM 691 O O . SER A 1 101 ? 61.014 -6.924 -6.147 1.00 21.30 99 SER A O 1
ATOM 694 N N . ILE A 1 102 ? 61.886 -8.285 -4.573 1.00 18.93 100 ILE A N 1
ATOM 695 C CA . ILE A 1 102 ? 62.080 -9.405 -5.469 1.00 19.09 100 ILE A CA 1
ATOM 696 C C . ILE A 1 102 ? 61.198 -10.569 -4.993 1.00 17.50 100 ILE A C 1
ATOM 697 O O . ILE A 1 102 ? 61.353 -11.047 -3.869 1.00 17.83 100 ILE A O 1
ATOM 702 N N . ASP A 1 103 ? 60.275 -10.993 -5.850 1.00 17.41 101 ASP A N 1
ATOM 703 C CA . ASP A 1 103 ? 59.358 -12.107 -5.565 1.00 17.16 101 ASP A CA 1
ATOM 704 C C . ASP A 1 103 ? 60.028 -13.397 -5.997 1.00 17.41 101 ASP A C 1
ATOM 705 O O . ASP A 1 103 ? 59.934 -13.822 -7.166 1.00 17.16 101 ASP A O 1
ATOM 710 N N . THR A 1 104 ? 60.769 -13.986 -5.070 1.00 16.59 102 THR A N 1
ATOM 711 C CA . THR A 1 104 ? 61.481 -15.213 -5.327 1.00 16.67 102 THR A CA 1
ATOM 712 C C . THR A 1 104 ? 61.634 -16.029 -4.056 1.00 17.21 102 THR A C 1
ATOM 713 O O . THR A 1 104 ? 61.745 -15.474 -2.965 1.00 17.24 102 THR A O 1
ATOM 717 N N . TYR A 1 105 ? 61.655 -17.347 -4.228 1.00 17.91 103 TYR A N 1
ATOM 718 C CA . TYR A 1 105 ? 61.957 -18.293 -3.163 1.00 18.66 103 TYR A CA 1
ATOM 719 C C . TYR A 1 105 ? 63.310 -18.990 -3.389 1.00 19.22 103 TYR A C 1
ATOM 720 O O . TYR A 1 105 ? 63.727 -19.804 -2.559 1.00 19.72 103 TYR A O 1
ATOM 729 N N . LYS A 1 106 ? 63.974 -18.684 -4.505 1.00 18.90 104 LYS A N 1
ATOM 730 C CA . LYS A 1 106 ? 65.217 -19.332 -4.875 1.00 19.60 104 LYS A CA 1
ATOM 731 C C . LYS A 1 106 ? 66.430 -18.594 -4.303 1.00 19.52 104 LYS A C 1
ATOM 732 O O . LYS A 1 106 ? 66.684 -17.448 -4.674 1.00 19.31 104 LYS A O 1
ATOM 738 N N . PRO A 1 107 ? 67.193 -19.249 -3.404 1.00 19.83 105 PRO A N 1
ATOM 739 C CA . PRO A 1 107 ? 68.372 -18.606 -2.816 1.00 19.99 105 PRO A CA 1
ATOM 740 C C . PRO A 1 107 ? 69.371 -18.025 -3.829 1.00 20.23 105 PRO A C 1
ATOM 741 O O . PRO A 1 107 ? 69.919 -16.958 -3.587 1.00 20.02 105 PRO A O 1
ATOM 745 N N . ALA A 1 108 ? 69.550 -18.666 -4.982 1.00 20.67 106 ALA A N 1
ATOM 746 C CA . ALA A 1 108 ? 70.460 -18.126 -6.005 1.00 21.30 106 ALA A CA 1
ATOM 747 C C . ALA A 1 108 ? 69.957 -16.809 -6.579 1.00 20.76 106 ALA A C 1
ATOM 748 O O . ALA A 1 108 ? 70.752 -15.915 -6.861 1.00 21.02 106 ALA A O 1
ATOM 750 N N . VAL A 1 109 ? 68.644 -16.686 -6.741 1.00 20.04 107 VAL A N 1
ATOM 751 C CA . VAL A 1 109 ? 68.046 -15.432 -7.218 1.00 19.57 107 VAL A CA 1
ATOM 752 C C . VAL A 1 109 ? 68.160 -14.370 -6.128 1.00 19.35 107 VAL A C 1
ATOM 753 O O . VAL A 1 109 ? 68.518 -13.230 -6.397 1.00 20.23 107 VAL A O 1
ATOM 757 N N . MET A 1 110 ? 67.898 -14.760 -4.887 1.00 19.13 108 MET A N 1
ATOM 758 C CA . MET A 1 110 ? 68.077 -13.857 -3.736 1.00 19.03 108 MET A CA 1
ATOM 759 C C . MET A 1 110 ? 69.479 -13.272 -3.686 1.00 19.68 108 MET A C 1
ATOM 760 O O . MET A 1 110 ? 69.646 -12.056 -3.632 1.00 19.62 108 MET A O 1
ATOM 765 N N . ARG A 1 111 ? 70.481 -14.148 -3.726 1.00 19.92 109 ARG A N 1
ATOM 766 C CA . ARG A 1 111 ? 71.904 -13.748 -3.779 1.00 20.91 109 ARG A CA 1
ATOM 767 C C . ARG A 1 111 ? 72.217 -12.766 -4.900 1.00 21.09 109 ARG A C 1
ATOM 768 O O . ARG A 1 111 ? 72.832 -11.737 -4.686 1.00 21.39 109 ARG A O 1
ATOM 776 N N . ALA A 1 112 ? 71.789 -13.109 -6.105 1.00 21.71 110 ALA A N 1
ATOM 777 C CA . ALA A 1 112 ? 72.107 -12.334 -7.279 1.00 22.04 110 ALA A CA 1
ATOM 778 C C . ALA A 1 112 ? 71.377 -10.993 -7.263 1.00 22.20 110 ALA A C 1
ATOM 779 O O . ALA A 1 112 ? 71.936 -9.975 -7.663 1.00 23.24 110 ALA A O 1
ATOM 781 N N . ALA A 1 113 ? 70.136 -10.983 -6.784 1.00 21.57 111 ALA A N 1
ATOM 782 C CA . ALA A 1 113 ? 69.344 -9.749 -6.741 1.00 21.34 111 ALA A CA 1
ATOM 783 C C . ALA A 1 113 ? 69.875 -8.770 -5.699 1.00 21.86 111 ALA A C 1
ATOM 784 O O . ALA A 1 113 ? 69.959 -7.562 -5.956 1.00 22.08 111 ALA A O 1
ATOM 786 N N . LEU A 1 114 ? 70.238 -9.277 -4.526 1.00 21.56 112 LEU A N 1
ATOM 787 C CA . LEU A 1 114 ? 70.835 -8.427 -3.502 1.00 22.07 112 LEU A CA 1
ATOM 788 C C . LEU A 1 114 ? 72.174 -7.829 -3.973 1.00 23.48 112 LEU A C 1
ATOM 789 O O . LEU A 1 114 ? 72.454 -6.655 -3.721 1.00 23.97 112 LEU A O 1
ATOM 794 N N . ALA A 1 115 ? 72.982 -8.626 -4.670 1.00 24.72 113 ALA A N 1
ATOM 795 C CA . ALA A 1 115 ? 74.268 -8.148 -5.215 1.00 26.44 113 ALA A CA 1
ATOM 796 C C . ALA A 1 115 ? 74.055 -7.073 -6.294 1.00 27.37 113 ALA A C 1
ATOM 797 O O . ALA A 1 115 ? 74.857 -6.163 -6.415 1.00 28.90 113 ALA A O 1
ATOM 799 N N . ALA A 1 116 ? 72.970 -7.196 -7.060 1.00 27.37 114 ALA A N 1
ATOM 800 C CA . ALA A 1 116 ? 72.543 -6.182 -8.029 1.00 27.69 114 ALA A CA 1
ATOM 801 C C . ALA A 1 116 ? 71.873 -4.976 -7.359 1.00 27.39 114 ALA A C 1
ATOM 802 O O . ALA A 1 116 ? 71.634 -3.961 -8.008 1.00 28.74 114 ALA A O 1
ATOM 804 N N . GLY A 1 117 ? 71.560 -5.068 -6.069 1.00 26.17 115 GLY A N 1
ATOM 805 C CA . GLY A 1 117 ? 71.080 -3.897 -5.323 1.00 25.97 115 GLY A CA 1
ATOM 806 C C . GLY A 1 117 ? 69.594 -3.837 -4.990 1.00 24.86 115 GLY A C 1
ATOM 807 O O . GLY A 1 117 ? 69.075 -2.747 -4.689 1.00 24.79 115 GLY A O 1
ATOM 808 N N . ALA A 1 118 ? 68.910 -4.992 -5.004 1.00 23.19 116 ALA A N 1
ATOM 809 C CA . ALA A 1 118 ? 67.509 -5.055 -4.609 1.00 22.32 116 ALA A CA 1
ATOM 810 C C . ALA A 1 118 ? 67.380 -4.633 -3.152 1.00 22.20 116 ALA A C 1
ATOM 811 O O . ALA A 1 118 ? 68.320 -4.812 -2.368 1.00 22.97 116 ALA A O 1
ATOM 813 N N . ASP A 1 119 ? 66.216 -4.101 -2.797 1.00 21.01 117 ASP A N 1
ATOM 814 C CA . ASP A 1 119 ? 65.972 -3.588 -1.454 1.00 21.12 117 ASP A CA 1
ATOM 815 C C . ASP A 1 119 ? 65.240 -4.561 -0.540 1.00 20.01 117 ASP A C 1
ATOM 816 O O . ASP A 1 119 ? 65.371 -4.473 0.674 1.00 20.04 117 ASP A O 1
ATOM 821 N N . LEU A 1 120 ? 64.460 -5.482 -1.112 1.00 19.76 118 LEU A N 1
ATOM 822 C CA . LEU A 1 120 ? 63.614 -6.363 -0.305 1.00 19.05 118 LEU A CA 1
ATOM 823 C C . LEU A 1 120 ? 63.453 -7.720 -0.970 1.00 18.55 118 LEU A C 1
ATOM 824 O O . LEU A 1 120 ? 63.303 -7.797 -2.191 1.00 17.72 118 LEU A O 1
ATOM 829 N N . ILE A 1 121 ? 63.547 -8.792 -0.178 1.00 18.10 119 ILE A N 1
ATOM 830 C CA . ILE A 1 121 ? 63.306 -10.130 -0.707 1.00 17.55 119 ILE A CA 1
ATOM 831 C C . ILE A 1 121 ? 61.960 -10.623 -0.207 1.00 17.11 119 ILE A C 1
ATOM 832 O O . ILE A 1 121 ? 61.707 -10.708 1.011 1.00 17.03 119 ILE A O 1
ATOM 837 N N . ASN A 1 122 ? 61.096 -10.957 -1.149 1.00 16.81 120 ASN A N 1
ATOM 838 C CA . ASN A 1 122 ? 59.735 -11.353 -0.849 1.00 15.99 120 ASN A CA 1
ATOM 839 C C . ASN A 1 122 ? 59.575 -12.845 -1.178 1.00 15.16 120 ASN A C 1
ATOM 840 O O . ASN A 1 122 ? 59.544 -13.226 -2.338 1.00 14.94 120 ASN A O 1
ATOM 845 N N . ASP A 1 123 ? 59.497 -13.680 -0.146 1.00 14.95 121 ASP A N 1
ATOM 846 C CA . ASP A 1 123 ? 59.631 -15.130 -0.295 1.00 15.24 121 ASP A CA 1
ATOM 847 C C . ASP A 1 123 ? 58.371 -15.892 0.134 1.00 15.17 121 ASP A C 1
ATOM 848 O O . ASP A 1 123 ? 58.039 -16.013 1.337 1.00 14.81 121 ASP A O 1
ATOM 853 N N . ILE A 1 124 ? 57.690 -16.433 -0.860 1.00 14.14 122 ILE A N 1
ATOM 854 C CA . ILE A 1 124 ? 56.530 -17.264 -0.599 1.00 15.08 122 ILE A CA 1
ATOM 855 C C . ILE A 1 124 ? 56.812 -18.509 0.265 1.00 15.09 122 ILE A C 1
ATOM 856 O O . ILE A 1 124 ? 55.895 -19.034 0.895 1.00 15.23 122 ILE A O 1
ATOM 861 N N . TRP A 1 125 ? 58.070 -18.973 0.297 1.00 15.47 123 TRP A N 1
ATOM 862 C CA . TRP A 1 125 ? 58.452 -20.116 1.119 1.00 16.35 123 TRP A CA 1
ATOM 863 C C . TRP A 1 125 ? 58.973 -19.746 2.511 1.00 17.07 123 TRP A C 1
ATOM 864 O O . TRP A 1 125 ? 59.398 -20.626 3.266 1.00 18.00 123 TRP A O 1
ATOM 875 N N . GLY A 1 126 ? 58.943 -18.459 2.860 1.00 16.20 124 GLY A N 1
ATOM 876 C CA . GLY A 1 126 ? 59.280 -18.042 4.220 1.00 16.26 124 GLY A CA 1
ATOM 877 C C . GLY A 1 126 ? 60.720 -18.342 4.614 1.00 16.79 124 GLY A C 1
ATOM 878 O O . GLY A 1 126 ? 60.991 -18.670 5.750 1.00 16.89 124 GLY A O 1
ATOM 879 N N . PHE A 1 127 ? 61.619 -18.212 3.652 1.00 16.79 125 PHE A N 1
ATOM 880 C CA . PHE A 1 127 ? 63.031 -18.508 3.783 1.00 17.33 125 PHE A CA 1
ATOM 881 C C . PHE A 1 127 ? 63.317 -19.941 4.219 1.00 18.31 125 PHE A C 1
ATOM 882 O O . PHE A 1 127 ? 64.296 -20.206 4.923 1.00 19.92 125 PHE A O 1
ATOM 890 N N . ARG A 1 128 ? 62.471 -20.867 3.768 1.00 18.10 126 ARG A N 1
ATOM 891 C CA . ARG A 1 128 ? 62.662 -22.267 4.089 1.00 18.72 126 ARG A CA 1
ATOM 892 C C . ARG A 1 128 ? 63.503 -23.015 3.061 1.00 19.28 126 ARG A C 1
ATOM 893 O O . ARG A 1 128 ? 64.019 -24.072 3.375 1.00 20.64 126 ARG A O 1
ATOM 901 N N . GLN A 1 129 ? 63.632 -22.514 1.839 1.00 18.27 127 GLN A N 1
ATOM 902 C CA . GLN A 1 129 ? 64.398 -23.270 0.842 1.00 18.61 127 GLN A CA 1
ATOM 903 C C . GLN A 1 129 ? 65.847 -23.334 1.310 1.00 18.48 127 GLN A C 1
ATOM 904 O O . GLN A 1 129 ? 66.369 -22.350 1.838 1.00 18.46 127 GLN A O 1
ATOM 910 N N . PRO A 1 130 ? 66.494 -24.505 1.169 1.00 18.90 128 PRO A N 1
ATOM 911 C CA . PRO A 1 130 ? 67.858 -24.576 1.693 1.00 19.15 128 PRO A CA 1
ATOM 912 C C . PRO A 1 130 ? 68.785 -23.515 1.099 1.00 19.17 128 PRO A C 1
ATOM 913 O O . PRO A 1 130 ? 68.835 -23.336 -0.121 1.00 19.62 128 PRO A O 1
ATOM 917 N N . GLY A 1 131 ? 69.472 -22.792 1.975 1.00 19.01 129 GLY A N 1
ATOM 918 C CA . GLY A 1 131 ? 70.361 -21.703 1.562 1.00 19.05 129 GLY A CA 1
ATOM 919 C C . GLY A 1 131 ? 69.759 -20.298 1.565 1.00 18.10 129 GLY A C 1
ATOM 920 O O . GLY A 1 131 ? 70.494 -19.329 1.388 1.00 18.41 129 GLY A O 1
ATOM 921 N N . ALA A 1 132 ? 68.445 -20.169 1.760 1.00 17.49 130 ALA A N 1
ATOM 922 C CA . ALA A 1 132 ? 67.785 -18.848 1.704 1.00 17.25 130 ALA A CA 1
ATOM 923 C C . ALA A 1 132 ? 68.239 -17.915 2.806 1.00 17.44 130 ALA A C 1
ATOM 924 O O . ALA A 1 132 ? 68.570 -16.744 2.568 1.00 17.86 130 ALA A O 1
ATOM 926 N N . ILE A 1 133 ? 68.230 -18.417 4.029 1.00 18.44 131 ILE A N 1
ATOM 927 C CA . ILE A 1 133 ? 68.616 -17.594 5.167 1.00 19.53 131 ILE A CA 1
ATOM 928 C C . ILE A 1 133 ? 70.062 -17.137 5.007 1.00 20.31 131 ILE A C 1
ATOM 929 O O . ILE A 1 133 ? 70.377 -15.962 5.247 1.00 19.19 131 ILE A O 1
ATOM 934 N N . ASP A 1 134 ? 70.922 -18.057 4.560 1.00 20.52 132 ASP A N 1
ATOM 935 C CA . ASP A 1 134 ? 72.323 -17.755 4.337 1.00 21.57 132 ASP A CA 1
ATOM 936 C C . ASP A 1 134 ? 72.527 -16.678 3.254 1.00 21.33 132 ASP A C 1
ATOM 937 O O . ASP A 1 134 ? 73.399 -15.818 3.403 1.00 20.89 132 ASP A O 1
ATOM 942 N N . ALA A 1 135 ? 71.718 -16.736 2.192 1.00 20.36 133 ALA A N 1
ATOM 943 C CA . ALA A 1 135 ? 71.726 -15.727 1.126 1.00 20.92 133 ALA A CA 1
ATOM 944 C C . ALA A 1 135 ? 71.319 -14.304 1.597 1.00 20.82 133 ALA A C 1
ATOM 945 O O . ALA A 1 135 ? 71.850 -13.325 1.100 1.00 21.00 133 ALA A O 1
ATOM 947 N N . VAL A 1 136 ? 70.410 -14.198 2.566 1.00 20.25 134 VAL A N 1
ATOM 948 C CA . VAL A 1 136 ? 69.844 -12.889 2.965 1.00 20.39 134 VAL A CA 1
ATOM 949 C C . VAL A 1 136 ? 70.340 -12.354 4.329 1.00 22.00 134 VAL A C 1
ATOM 950 O O . VAL A 1 136 ? 70.033 -11.217 4.701 1.00 22.44 134 VAL A O 1
ATOM 954 N N . ARG A 1 137 ? 71.114 -13.167 5.037 1.00 22.91 135 ARG A N 1
ATOM 955 C CA A ARG A 1 137 ? 71.716 -12.877 6.356 0.50 24.39 135 ARG A CA 1
ATOM 956 C CA B ARG A 1 137 ? 71.488 -12.780 6.385 0.50 24.16 135 ARG A CA 1
ATOM 957 C C . ARG A 1 137 ? 72.305 -11.479 6.444 1.00 25.14 135 ARG A C 1
ATOM 958 O O . ARG A 1 137 ? 72.051 -10.684 7.352 1.00 25.44 135 ARG A O 1
ATOM 973 N N . ASP A 1 138 ? 73.191 -11.234 5.486 1.00 25.82 136 ASP A N 1
ATOM 974 C CA . ASP A 1 138 ? 74.047 -10.052 5.512 1.00 27.43 136 ASP A CA 1
ATOM 975 C C . ASP A 1 138 ? 73.304 -8.829 4.968 1.00 26.59 136 ASP A C 1
ATOM 976 O O . ASP A 1 138 ? 72.380 -8.964 4.167 1.00 25.86 136 ASP A O 1
ATOM 981 N N . GLY A 1 139 ? 73.726 -7.646 5.412 1.00 26.79 137 GLY A N 1
ATOM 982 C CA . GLY A 1 139 ? 73.264 -6.396 4.851 1.00 26.80 137 GLY A CA 1
ATOM 983 C C . GLY A 1 139 ? 71.980 -5.904 5.499 1.00 26.28 137 GLY A C 1
ATOM 984 O O . GLY A 1 139 ? 71.630 -6.314 6.613 1.00 25.93 137 GLY A O 1
ATOM 985 N N . ASN A 1 140 ? 71.268 -5.041 4.778 1.00 26.03 138 ASN A N 1
ATOM 986 C CA A ASN A 1 140 ? 70.129 -4.308 5.301 0.50 26.03 138 ASN A CA 1
ATOM 987 C CA B ASN A 1 140 ? 70.100 -4.375 5.357 0.50 25.92 138 ASN A CA 1
ATOM 988 C C . ASN A 1 140 ? 68.809 -4.505 4.539 1.00 24.82 138 ASN A C 1
ATOM 989 O O . ASN A 1 140 ? 67.842 -3.743 4.758 1.00 25.01 138 ASN A O 1
ATOM 998 N N . SER A 1 141 ? 68.754 -5.489 3.639 1.00 23.41 139 SER A N 1
ATOM 999 C CA . SER A 1 141 ? 67.543 -5.719 2.842 1.00 22.01 139 SER A CA 1
ATOM 1000 C C . SER A 1 141 ? 66.340 -6.031 3.727 1.00 21.54 139 SER A C 1
ATOM 1001 O O . SER A 1 141 ? 66.467 -6.721 4.756 1.00 22.02 139 SER A O 1
ATOM 1004 N N . GLY A 1 142 ? 65.173 -5.530 3.330 1.00 20.34 140 GLY A N 1
ATOM 1005 C CA . GLY A 1 142 ? 63.924 -5.958 3.939 1.00 19.37 140 GLY A CA 1
ATOM 1006 C C . GLY A 1 142 ? 63.623 -7.395 3.538 1.00 18.87 140 GLY A C 1
ATOM 1007 O O . GLY A 1 142 ? 63.998 -7.854 2.456 1.00 18.18 140 GLY A O 1
ATOM 1008 N N . LEU A 1 143 ? 62.942 -8.112 4.409 1.00 18.15 141 LEU A N 1
ATOM 1009 C CA . LEU A 1 143 ? 62.637 -9.511 4.168 1.00 18.05 141 LEU A CA 1
ATOM 1010 C C . LEU A 1 143 ? 61.177 -9.747 4.472 1.00 17.97 141 LEU A C 1
ATOM 1011 O O . LEU A 1 143 ? 60.763 -9.523 5.588 1.00 18.72 141 LEU A O 1
ATOM 1016 N N . CYS A 1 144 ? 60.404 -10.197 3.490 1.00 18.42 142 CYS A N 1
ATOM 1017 C CA . CYS A 1 144 ? 59.033 -10.607 3.731 1.00 18.46 142 CYS A CA 1
ATOM 1018 C C . CYS A 1 144 ? 58.909 -12.121 3.801 1.00 18.14 142 CYS A C 1
ATOM 1019 O O . CYS A 1 144 ? 59.054 -12.817 2.798 1.00 17.94 142 CYS A O 1
ATOM 1022 N N . ALA A 1 145 ? 58.654 -12.616 5.010 1.00 17.49 143 ALA A N 1
ATOM 1023 C CA . ALA A 1 145 ? 58.377 -14.027 5.256 1.00 17.71 143 ALA A CA 1
ATOM 1024 C C . ALA A 1 145 ? 56.879 -14.265 5.146 1.00 17.33 143 ALA A C 1
ATOM 1025 O O . ALA A 1 145 ? 56.098 -13.809 5.977 1.00 17.73 143 ALA A O 1
ATOM 1027 N N . MET A 1 146 ? 56.479 -14.948 4.087 1.00 17.44 144 MET A N 1
ATOM 1028 C CA . MET A 1 146 ? 55.094 -15.315 3.878 1.00 17.13 144 MET A CA 1
ATOM 1029 C C . MET A 1 146 ? 54.757 -16.702 4.430 1.00 17.44 144 MET A C 1
ATOM 1030 O O . MET A 1 146 ? 55.617 -17.587 4.478 1.00 18.33 144 MET A O 1
ATOM 1035 N N . HIS A 1 147 ? 53.505 -16.882 4.836 1.00 17.12 145 HIS A N 1
ATOM 1036 C CA . HIS A 1 147 ? 52.968 -18.208 5.146 1.00 17.99 145 HIS A CA 1
ATOM 1037 C C . HIS A 1 147 ? 52.352 -18.873 3.922 1.00 18.06 145 HIS A C 1
ATOM 1038 O O . HIS A 1 147 ? 51.442 -18.330 3.305 1.00 17.55 145 HIS A O 1
ATOM 1045 N N . MET A 1 148 ? 52.875 -20.052 3.595 1.00 19.45 146 MET A N 1
ATOM 1046 C CA . MET A 1 148 ? 52.229 -21.008 2.708 1.00 20.75 146 MET A CA 1
ATOM 1047 C C . MET A 1 148 ? 52.234 -22.379 3.381 1.00 21.90 146 MET A C 1
ATOM 1048 O O . MET A 1 148 ? 53.255 -22.824 3.893 1.00 22.01 146 MET A O 1
ATOM 1053 N N . LEU A 1 149 ? 51.101 -23.059 3.366 1.00 22.75 147 LEU A N 1
ATOM 1054 C CA . LEU A 1 149 ? 51.046 -24.432 3.831 1.00 24.47 147 LEU A CA 1
ATOM 1055 C C . LEU A 1 149 ? 51.526 -25.307 2.689 1.00 24.83 147 LEU A C 1
ATOM 1056 O O . LEU A 1 149 ? 50.927 -25.303 1.599 1.00 24.70 147 LEU A O 1
ATOM 1061 N N . GLY A 1 150 ? 52.613 -26.037 2.914 1.00 25.28 148 GLY A N 1
ATOM 1062 C CA . GLY A 1 150 ? 53.115 -26.938 1.903 1.00 26.31 148 GLY A CA 1
ATOM 1063 C C . GLY A 1 150 ? 54.457 -27.551 2.254 1.00 27.12 148 GLY A C 1
ATOM 1064 O O . GLY A 1 150 ? 54.974 -27.356 3.358 1.00 27.30 148 GLY A O 1
ATOM 1065 N N . GLU A 1 151 ? 55.004 -28.280 1.289 1.00 27.63 149 GLU A N 1
ATOM 1066 C CA . GLU A 1 151 ? 56.256 -29.025 1.449 1.00 28.80 149 GLU A CA 1
ATOM 1067 C C . GLU A 1 151 ? 57.369 -28.347 0.637 1.00 27.75 149 GLU A C 1
ATOM 1068 O O . GLU A 1 151 ? 57.364 -28.388 -0.607 1.00 27.26 149 GLU A O 1
ATOM 1074 N N . PRO A 1 152 ? 58.320 -27.695 1.332 1.00 27.13 150 PRO A N 1
ATOM 1075 C CA . PRO A 1 152 ? 59.357 -26.922 0.632 1.00 26.59 150 PRO A CA 1
ATOM 1076 C C . PRO A 1 152 ? 60.182 -27.757 -0.351 1.00 27.52 150 PRO A C 1
ATOM 1077 O O . PRO A 1 152 ? 60.536 -27.281 -1.426 1.00 26.29 150 PRO A O 1
ATOM 1081 N N . GLN A 1 153 ? 60.451 -29.010 0.009 1.00 28.99 151 GLN A N 1
ATOM 1082 C CA . GLN A 1 153 ? 61.335 -29.849 -0.782 1.00 30.48 151 GLN A CA 1
ATOM 1083 C C . GLN A 1 153 ? 60.821 -30.059 -2.211 1.00 31.27 151 GLN A C 1
ATOM 1084 O O . GLN A 1 153 ? 61.591 -29.993 -3.173 1.00 32.18 151 GLN A O 1
ATOM 1090 N N . THR A 1 154 ? 59.526 -30.284 -2.355 1.00 31.42 152 THR A N 1
ATOM 1091 C CA . THR A 1 154 ? 58.929 -30.490 -3.674 1.00 32.21 152 THR A CA 1
ATOM 1092 C C . THR A 1 154 ? 58.215 -29.237 -4.189 1.00 31.81 152 THR A C 1
ATOM 1093 O O . THR A 1 154 ? 57.650 -29.248 -5.281 1.00 31.71 152 THR A O 1
ATOM 1097 N N . MET A 1 155 ? 58.232 -28.169 -3.393 1.00 31.61 153 MET A N 1
ATOM 1098 C CA . MET A 1 155 ? 57.558 -26.909 -3.732 1.00 31.92 153 MET A CA 1
ATOM 1099 C C . MET A 1 155 ? 56.076 -27.100 -4.073 1.00 31.92 153 MET A C 1
ATOM 1100 O O . MET A 1 155 ? 55.526 -26.422 -4.948 1.00 31.75 153 MET A O 1
ATOM 1105 N N . GLN A 1 156 ? 55.430 -28.015 -3.353 1.00 32.11 154 GLN A N 1
ATOM 1106 C CA . GLN A 1 156 ? 54.015 -28.300 -3.567 1.00 32.67 154 GLN A CA 1
ATOM 1107 C C . GLN A 1 156 ? 53.200 -27.670 -2.448 1.00 30.65 154 GLN A C 1
ATOM 1108 O O . GLN A 1 156 ? 53.517 -27.822 -1.263 1.00 30.34 154 GLN A O 1
ATOM 1114 N N . VAL A 1 157 ? 52.176 -26.925 -2.841 1.00 29.27 155 VAL A N 1
ATOM 1115 C CA A VAL A 1 157 ? 51.221 -26.369 -1.894 0.50 28.53 155 VAL A CA 1
ATOM 1116 C CA B VAL A 1 157 ? 51.224 -26.373 -1.887 0.50 28.58 155 VAL A CA 1
ATOM 1117 C C . VAL A 1 157 ? 50.428 -27.525 -1.283 1.00 29.23 155 VAL A C 1
ATOM 1118 O O . VAL A 1 157 ? 50.137 -28.512 -1.954 1.00 29.88 155 VAL A O 1
ATOM 1125 N N . GLY A 1 158 ? 50.098 -27.413 -0.001 1.00 29.13 156 GLY A N 1
ATOM 1126 C CA . GLY A 1 158 ? 49.335 -28.464 0.681 1.00 29.52 156 GLY A CA 1
ATOM 1127 C C . GLY A 1 158 ? 47.849 -28.177 0.716 1.00 29.61 156 GLY A C 1
ATOM 1128 O O . GLY A 1 158 ? 47.412 -27.052 0.466 1.00 28.42 156 GLY A O 1
ATOM 1129 N N . GLU A 1 159 ? 47.075 -29.213 1.031 1.00 30.60 157 GLU A N 1
ATOM 1130 C CA A GLU A 1 159 ? 45.644 -29.073 1.218 0.50 31.01 157 GLU A CA 1
ATOM 1131 C CA B GLU A 1 159 ? 45.642 -29.097 1.236 0.50 31.23 157 GLU A CA 1
ATOM 1132 C C . GLU A 1 159 ? 45.421 -28.308 2.525 1.00 30.41 157 GLU A C 1
ATOM 1133 O O . GLU A 1 159 ? 46.170 -28.492 3.480 1.00 29.69 157 GLU A O 1
ATOM 1144 N N . PRO A 1 160 ? 44.403 -27.412 2.562 1.00 29.45 158 PRO A N 1
ATOM 1145 C CA . PRO A 1 160 ? 44.188 -26.689 3.809 1.00 28.98 158 PRO A CA 1
ATOM 1146 C C . PRO A 1 160 ? 44.000 -27.595 5.025 1.00 30.12 158 PRO A C 1
ATOM 1147 O O . PRO A 1 160 ? 43.263 -28.568 4.976 1.00 30.38 158 PRO A O 1
ATOM 1151 N N . ASP A 1 161 ? 44.688 -27.261 6.105 1.00 30.03 159 ASP A N 1
ATOM 1152 C CA . ASP A 1 161 ? 44.659 -28.062 7.315 1.00 31.40 159 ASP A CA 1
ATOM 1153 C C . ASP A 1 161 ? 45.148 -27.187 8.470 1.00 30.83 159 ASP A C 1
ATOM 1154 O O . ASP A 1 161 ? 46.351 -26.921 8.571 1.00 31.12 159 ASP A O 1
ATOM 1159 N N . TYR A 1 162 ? 44.222 -26.745 9.318 1.00 30.57 160 TYR A N 1
ATOM 1160 C CA . TYR A 1 162 ? 44.506 -25.830 10.444 1.00 29.89 160 TYR A CA 1
ATOM 1161 C C . TYR A 1 162 ? 43.622 -26.188 11.629 1.00 32.03 160 TYR A C 1
ATOM 1162 O O . TYR A 1 162 ? 42.576 -26.811 11.445 1.00 32.50 160 TYR A O 1
ATOM 1171 N N . GLY A 1 163 ? 44.048 -25.799 12.835 1.00 32.77 161 GLY A N 1
ATOM 1172 C CA . GLY A 1 163 ? 43.140 -25.711 13.993 1.00 34.08 161 GLY A CA 1
ATOM 1173 C C . GLY A 1 163 ? 42.432 -24.368 13.900 1.00 33.28 161 GLY A C 1
ATOM 1174 O O . GLY A 1 163 ? 41.377 -24.263 13.275 1.00 33.78 161 GLY A O 1
ATOM 1175 N N . ASP A 1 164 ? 43.013 -23.329 14.504 1.00 32.44 162 ASP A N 1
ATOM 1176 C CA . ASP A 1 164 ? 42.644 -21.951 14.178 1.00 30.93 162 ASP A CA 1
ATOM 1177 C C . ASP A 1 164 ? 43.710 -21.428 13.220 1.00 28.41 162 ASP A C 1
ATOM 1178 O O . ASP A 1 164 ? 44.880 -21.271 13.598 1.00 27.08 162 ASP A O 1
ATOM 1183 N N . VAL A 1 165 ? 43.298 -21.186 11.981 1.00 26.15 163 VAL A N 1
ATOM 1184 C CA . VAL A 1 165 ? 44.222 -20.763 10.935 1.00 24.42 163 VAL A CA 1
ATOM 1185 C C . VAL A 1 165 ? 44.972 -19.471 11.310 1.00 23.64 163 VAL A C 1
ATOM 1186 O O . VAL A 1 165 ? 46.138 -19.309 10.961 1.00 21.88 163 VAL A O 1
ATOM 1190 N N . VAL A 1 166 ? 44.298 -18.565 12.011 1.00 23.78 164 VAL A N 1
ATOM 1191 C CA . VAL A 1 166 ? 44.928 -17.320 12.439 1.00 23.93 164 VAL A CA 1
ATOM 1192 C C . VAL A 1 166 ? 46.118 -17.607 13.361 1.00 24.39 164 VAL A C 1
ATOM 1193 O O . VAL A 1 166 ? 47.216 -17.117 13.115 1.00 23.98 164 VAL A O 1
ATOM 1197 N N . THR A 1 167 ? 45.900 -18.437 14.376 1.00 25.96 165 THR A N 1
ATOM 1198 C CA . THR A 1 167 ? 46.944 -18.840 15.315 1.00 26.90 165 THR A CA 1
ATOM 1199 C C . THR A 1 167 ? 48.055 -19.642 14.635 1.00 26.11 165 THR A C 1
ATOM 1200 O O . THR A 1 167 ? 49.240 -19.400 14.882 1.00 25.39 165 THR A O 1
ATOM 1204 N N . ASP A 1 168 ? 47.676 -20.582 13.772 1.00 25.57 166 ASP A N 1
ATOM 1205 C CA . ASP A 1 168 ? 48.676 -21.386 13.058 1.00 25.29 166 ASP A CA 1
ATOM 1206 C C . ASP A 1 168 ? 49.578 -20.507 12.180 1.00 23.71 166 ASP A C 1
ATOM 1207 O O . ASP A 1 168 ? 50.791 -20.706 12.141 1.00 23.24 166 ASP A O 1
ATOM 1212 N N . VAL A 1 169 ? 48.985 -19.545 11.469 1.00 22.44 167 VAL A N 1
ATOM 1213 C CA . VAL A 1 169 ? 49.760 -18.633 10.627 1.00 21.60 167 VAL A CA 1
ATOM 1214 C C . VAL A 1 169 ? 50.717 -17.802 11.489 1.00 21.15 167 VAL A C 1
ATOM 1215 O O . VAL A 1 169 ? 51.910 -17.761 11.218 1.00 21.06 167 VAL A O 1
ATOM 1219 N N . ARG A 1 170 ? 50.200 -17.172 12.543 1.00 21.81 168 ARG A N 1
ATOM 1220 C CA . ARG A 1 170 ? 51.047 -16.393 13.459 1.00 22.15 168 ARG A CA 1
ATOM 1221 C C . ARG A 1 170 ? 52.202 -17.218 14.045 1.00 22.92 168 ARG A C 1
ATOM 1222 O O . ARG A 1 170 ? 53.341 -16.748 14.061 1.00 22.54 168 ARG A O 1
ATOM 1230 N N . ASP A 1 171 ? 51.912 -18.432 14.518 1.00 23.32 169 ASP A N 1
ATOM 1231 C CA . ASP A 1 171 ? 52.956 -19.286 15.105 1.00 24.96 169 ASP A CA 1
ATOM 1232 C C . ASP A 1 171 ? 54.027 -19.647 14.079 1.00 24.02 169 ASP A C 1
ATOM 1233 O O . ASP A 1 171 ? 55.215 -19.688 14.405 1.00 24.19 169 ASP A O 1
ATOM 1238 N N . PHE A 1 172 ? 53.611 -19.926 12.843 1.00 22.68 170 PHE A N 1
ATOM 1239 C CA . PHE A 1 172 ? 54.569 -20.183 11.770 1.00 21.45 170 PHE A CA 1
ATOM 1240 C C . PHE A 1 172 ? 55.455 -18.956 11.546 1.00 20.80 170 PHE A C 1
ATOM 1241 O O . PHE A 1 172 ? 56.674 -19.069 11.416 1.00 20.80 170 PHE A O 1
ATOM 1249 N N . LEU A 1 173 ? 54.834 -17.786 11.449 1.00 20.03 171 LEU A N 1
ATOM 1250 C CA . LEU A 1 173 ? 55.579 -16.563 11.138 1.00 19.67 171 LEU A CA 1
ATOM 1251 C C . LEU A 1 173 ? 56.511 -16.235 12.294 1.00 20.08 171 LEU A C 1
ATOM 1252 O O . LEU A 1 173 ? 57.606 -15.739 12.087 1.00 20.17 171 LEU A O 1
ATOM 1257 N N . ALA A 1 174 ? 56.083 -16.517 13.517 1.00 21.41 172 ALA A N 1
ATOM 1258 C CA . ALA A 1 174 ? 56.984 -16.345 14.667 1.00 21.97 172 ALA A CA 1
ATOM 1259 C C . ALA A 1 174 ? 58.237 -17.226 14.522 1.00 22.32 172 ALA A C 1
ATOM 1260 O O . ALA A 1 174 ? 59.350 -16.796 14.835 1.00 23.58 172 ALA A O 1
ATOM 1262 N N . ALA A 1 175 ? 58.068 -18.465 14.063 1.00 22.10 173 ALA A N 1
ATOM 1263 C CA . ALA A 1 175 ? 59.200 -19.376 13.920 1.00 22.04 173 ALA A CA 1
ATOM 1264 C C . ALA A 1 175 ? 60.131 -18.917 12.798 1.00 21.27 173 ALA A C 1
ATOM 1265 O O . ALA A 1 175 ? 61.350 -19.014 12.917 1.00 21.27 173 ALA A O 1
ATOM 1267 N N . ARG A 1 176 ? 59.563 -18.391 11.720 1.00 21.09 174 ARG A N 1
ATOM 1268 C CA . ARG A 1 176 ? 60.381 -17.913 10.606 1.00 20.29 174 ARG A CA 1
ATOM 1269 C C . ARG A 1 176 ? 61.151 -16.665 11.013 1.00 20.95 174 ARG A C 1
ATOM 1270 O O . ARG A 1 176 ? 62.351 -16.563 10.747 1.00 21.95 174 ARG A O 1
ATOM 1278 N N . ALA A 1 177 ? 60.480 -15.724 11.665 1.00 21.98 175 ALA A N 1
ATOM 1279 C CA . ALA A 1 177 ? 61.173 -14.547 12.226 1.00 22.82 175 ALA A CA 1
ATOM 1280 C C . ALA A 1 177 ? 62.297 -14.969 13.153 1.00 23.75 175 ALA A C 1
ATOM 1281 O O . ALA A 1 177 ? 63.379 -14.409 13.096 1.00 24.22 175 ALA A O 1
ATOM 1283 N N . GLN A 1 178 ? 62.046 -15.966 14.001 1.00 25.01 176 GLN A N 1
ATOM 1284 C CA . GLN A 1 178 ? 63.062 -16.431 14.957 1.00 26.05 176 GLN A CA 1
ATOM 1285 C C . GLN A 1 178 ? 64.245 -17.049 14.228 1.00 25.44 176 GLN A C 1
ATOM 1286 O O . GLN A 1 178 ? 65.383 -16.778 14.594 1.00 25.66 176 GLN A O 1
ATOM 1292 N N . ALA A 1 179 ? 63.982 -17.829 13.172 1.00 24.58 177 ALA A N 1
ATOM 1293 C CA . ALA A 1 179 ? 65.061 -18.455 12.382 1.00 23.87 177 ALA A CA 1
ATOM 1294 C C . ALA A 1 179 ? 65.946 -17.410 11.720 1.00 23.30 177 ALA A C 1
ATOM 1295 O O . ALA A 1 179 ? 67.164 -17.537 11.718 1.00 23.41 177 ALA A O 1
ATOM 1297 N N . LEU A 1 180 ? 65.339 -16.354 11.194 1.00 22.74 178 LEU A N 1
ATOM 1298 C CA . LEU A 1 180 ? 66.097 -15.253 10.615 1.00 23.03 178 LEU A CA 1
ATOM 1299 C C . LEU A 1 180 ? 66.952 -14.564 11.673 1.00 24.34 178 LEU A C 1
ATOM 1300 O O . LEU A 1 180 ? 68.144 -14.291 11.447 1.00 24.39 178 LEU A O 1
ATOM 1305 N N . ARG A 1 181 ? 66.352 -14.294 12.835 1.00 25.74 179 ARG A N 1
ATOM 1306 C CA . ARG A 1 181 ? 67.058 -13.626 13.921 1.00 26.97 179 ARG A CA 1
ATOM 1307 C C . ARG A 1 181 ? 68.204 -14.472 14.487 1.00 28.26 179 ARG A C 1
ATOM 1308 O O . ARG A 1 181 ? 69.258 -13.924 14.821 1.00 28.69 179 ARG A O 1
ATOM 1316 N N . ASP A 1 182 ? 67.999 -15.791 14.564 1.00 27.98 180 ASP A N 1
ATOM 1317 C CA . ASP A 1 182 ? 69.042 -16.736 14.969 1.00 28.87 180 ASP A CA 1
ATOM 1318 C C . ASP A 1 182 ? 70.269 -16.651 14.065 1.00 28.46 180 ASP A C 1
ATOM 1319 O O . ASP A 1 182 ? 71.377 -16.918 14.506 1.00 28.36 180 ASP A O 1
ATOM 1324 N N . ALA A 1 183 ? 70.057 -16.305 12.795 1.00 27.26 181 ALA A N 1
ATOM 1325 C CA . ALA A 1 183 ? 71.150 -16.122 11.830 1.00 27.32 181 ALA A CA 1
ATOM 1326 C C . ALA A 1 183 ? 71.758 -14.709 11.816 1.00 27.42 181 ALA A C 1
ATOM 1327 O O . ALA A 1 183 ? 72.611 -14.424 10.982 1.00 27.66 181 ALA A O 1
ATOM 1329 N N . GLY A 1 184 ? 71.293 -13.815 12.687 1.00 27.63 182 GLY A N 1
ATOM 1330 C CA . GLY A 1 184 ? 71.854 -12.464 12.763 1.00 28.02 182 GLY A CA 1
ATOM 1331 C C . GLY A 1 184 ? 71.023 -11.356 12.109 1.00 26.84 182 GLY A C 1
ATOM 1332 O O . GLY A 1 184 ? 71.414 -10.204 12.158 1.00 27.40 182 GLY A O 1
ATOM 1333 N N . VAL A 1 185 ? 69.882 -11.693 11.513 1.00 25.29 183 VAL A N 1
ATOM 1334 C CA . VAL A 1 185 ? 68.992 -10.685 10.912 1.00 24.38 183 VAL A CA 1
ATOM 1335 C C . VAL A 1 185 ? 68.338 -9.818 11.991 1.00 25.08 183 VAL A C 1
ATOM 1336 O O . VAL A 1 185 ? 67.708 -10.344 12.913 1.00 25.04 183 VAL A O 1
ATOM 1340 N N . ALA A 1 186 ? 68.489 -8.500 11.874 1.00 25.36 184 ALA A N 1
ATOM 1341 C CA . ALA A 1 186 ? 67.799 -7.563 12.764 1.00 26.16 184 ALA A CA 1
ATOM 1342 C C . ALA A 1 186 ? 66.282 -7.666 12.575 1.00 24.98 184 ALA A C 1
ATOM 1343 O O . ALA A 1 186 ? 65.788 -7.762 11.439 1.00 23.70 184 ALA A O 1
ATOM 1345 N N . ALA A 1 187 ? 65.542 -7.662 13.685 1.00 24.87 185 ALA A N 1
ATOM 1346 C CA . ALA A 1 187 ? 64.075 -7.779 13.636 1.00 24.25 185 ALA A CA 1
ATOM 1347 C C . ALA A 1 187 ? 63.443 -6.678 12.783 1.00 23.55 185 ALA A C 1
ATOM 1348 O O . ALA A 1 187 ? 62.404 -6.897 12.160 1.00 22.80 185 ALA A O 1
ATOM 1350 N N . GLU A 1 188 ? 64.097 -5.517 12.744 1.00 23.83 186 GLU A N 1
ATOM 1351 C CA A GLU A 1 188 ? 63.594 -4.353 12.016 0.50 23.41 186 GLU A CA 1
ATOM 1352 C CA B GLU A 1 188 ? 63.604 -4.346 12.015 0.50 23.93 186 GLU A CA 1
ATOM 1353 C C . GLU A 1 188 ? 63.553 -4.565 10.493 1.00 22.30 186 GLU A C 1
ATOM 1354 O O . GLU A 1 188 ? 62.830 -3.855 9.788 1.00 21.90 186 GLU A O 1
ATOM 1365 N N . ARG A 1 189 ? 64.327 -5.532 9.993 1.00 21.15 187 ARG A N 1
ATOM 1366 C CA . ARG A 1 189 ? 64.356 -5.872 8.551 1.00 20.42 187 ARG A CA 1
ATOM 1367 C C . ARG A 1 189 ? 63.201 -6.782 8.084 1.00 19.53 187 ARG A C 1
ATOM 1368 O O . ARG A 1 189 ? 63.045 -7.030 6.878 1.00 18.33 187 ARG A O 1
ATOM 1376 N N . ILE A 1 190 ? 62.425 -7.301 9.030 1.00 19.64 188 ILE A N 1
ATOM 1377 C CA . ILE A 1 190 ? 61.486 -8.392 8.750 1.00 19.40 188 ILE A CA 1
ATOM 1378 C C . ILE A 1 190 ? 60.055 -7.873 8.717 1.00 19.88 188 ILE A C 1
ATOM 1379 O O . ILE A 1 190 ? 59.617 -7.185 9.646 1.00 20.70 188 ILE A O 1
ATOM 1384 N N . CYS A 1 191 ? 59.338 -8.177 7.630 1.00 19.41 189 CYS A N 1
ATOM 1385 C CA . CYS A 1 191 ? 57.884 -8.095 7.641 1.00 19.16 189 CYS A CA 1
ATOM 1386 C C . CYS A 1 191 ? 57.299 -9.473 7.367 1.00 18.06 189 CYS A C 1
ATOM 1387 O O . CYS A 1 191 ? 58.016 -10.403 6.991 1.00 17.45 189 CYS A O 1
ATOM 1390 N N . VAL A 1 192 ? 56.006 -9.606 7.631 1.00 17.66 190 VAL A N 1
ATOM 1391 C CA . VAL A 1 192 ? 55.317 -10.885 7.552 1.00 17.15 190 VAL A CA 1
ATOM 1392 C C . VAL A 1 192 ? 54.069 -10.741 6.703 1.00 17.33 190 VAL A C 1
ATOM 1393 O O . VAL A 1 192 ? 53.529 -9.642 6.555 1.00 16.76 190 VAL A O 1
ATOM 1397 N N . ASP A 1 193 ? 53.616 -11.876 6.180 1.00 17.37 191 ASP A N 1
ATOM 1398 C CA . ASP A 1 193 ? 52.501 -11.941 5.272 1.00 17.45 191 ASP A CA 1
ATOM 1399 C C . ASP A 1 193 ? 51.775 -13.284 5.467 1.00 17.35 191 ASP A C 1
ATOM 1400 O O . ASP A 1 193 ? 52.406 -14.350 5.372 1.00 17.11 191 ASP A O 1
ATOM 1405 N N . PRO A 1 194 ? 50.451 -13.241 5.744 1.00 17.49 192 PRO A N 1
ATOM 1406 C CA . PRO A 1 194 ? 49.697 -14.471 5.968 1.00 17.83 192 PRO A CA 1
ATOM 1407 C C . PRO A 1 194 ? 49.474 -15.317 4.708 1.00 17.32 192 PRO A C 1
ATOM 1408 O O . PRO A 1 194 ? 48.963 -16.415 4.810 1.00 18.82 192 PRO A O 1
ATOM 1412 N N . GLY A 1 195 ? 49.866 -14.824 3.540 1.00 16.77 193 GLY A N 1
ATOM 1413 C CA . GLY A 1 195 ? 49.826 -15.619 2.306 1.00 16.70 193 GLY A CA 1
ATOM 1414 C C . GLY A 1 195 ? 48.442 -16.005 1.848 1.00 16.55 193 GLY A C 1
ATOM 1415 O O . GLY A 1 195 ? 48.105 -17.186 1.738 1.00 16.73 193 GLY A O 1
ATOM 1416 N N . PHE A 1 196 ? 47.630 -14.996 1.568 1.00 16.06 194 PHE A N 1
ATOM 1417 C CA . PHE A 1 196 ? 46.303 -15.229 1.052 1.00 15.94 194 PHE A CA 1
ATOM 1418 C C . PHE A 1 196 ? 46.383 -16.103 -0.194 1.00 16.20 194 PHE A C 1
ATOM 1419 O O . PHE A 1 196 ? 47.201 -15.853 -1.084 1.00 16.35 194 PHE A O 1
ATOM 1427 N N . GLY A 1 197 ? 45.604 -17.183 -0.186 1.00 16.80 195 GLY A N 1
ATOM 1428 C CA . GLY A 1 197 ? 45.453 -18.072 -1.332 1.00 17.40 195 GLY A CA 1
ATOM 1429 C C . GLY A 1 197 ? 46.517 -19.144 -1.470 1.00 18.18 195 GLY A C 1
ATOM 1430 O O . GLY A 1 197 ? 46.535 -19.841 -2.482 1.00 18.91 195 GLY A O 1
ATOM 1431 N N . PHE A 1 198 ? 47.389 -19.280 -0.466 1.00 18.08 196 PHE A N 1
ATOM 1432 C CA . PHE A 1 198 ? 48.426 -20.321 -0.452 1.00 18.80 196 PHE A CA 1
ATOM 1433 C C . PHE A 1 198 ? 48.163 -21.383 0.624 1.00 19.31 196 PHE A C 1
ATOM 1434 O O . PHE A 1 198 ? 48.623 -21.258 1.763 1.00 19.39 196 PHE A O 1
ATOM 1442 N N . GLY A 1 199 ? 47.434 -22.427 0.259 1.00 19.45 197 GLY A N 1
ATOM 1443 C CA . GLY A 1 199 ? 47.142 -23.522 1.186 1.00 21.15 197 GLY A CA 1
ATOM 1444 C C . GLY A 1 199 ? 45.989 -23.204 2.131 1.00 21.58 197 GLY A C 1
ATOM 1445 O O . GLY A 1 199 ? 45.969 -23.673 3.264 1.00 22.37 197 GLY A O 1
ATOM 1446 N N . LYS A 1 200 ? 45.047 -22.391 1.659 1.00 21.11 198 LYS A N 1
ATOM 1447 C CA . LYS A 1 200 ? 43.948 -21.890 2.474 1.00 21.48 198 LYS A CA 1
ATOM 1448 C C . LYS A 1 200 ? 42.638 -22.263 1.821 1.00 21.37 198 LYS A C 1
ATOM 1449 O O . LYS A 1 200 ? 42.537 -22.247 0.608 1.00 21.45 198 LYS A O 1
ATOM 1455 N N . ALA A 1 201 ? 41.627 -22.618 2.608 1.00 21.89 199 ALA A N 1
ATOM 1456 C CA . ALA A 1 201 ? 40.273 -22.752 2.037 1.00 22.19 199 ALA A CA 1
ATOM 1457 C C . ALA A 1 201 ? 39.862 -21.399 1.437 1.00 21.11 199 ALA A C 1
ATOM 1458 O O . ALA A 1 201 ? 39.977 -20.353 2.088 1.00 19.68 199 ALA A O 1
ATOM 1460 N N . VAL A 1 202 ? 39.366 -21.444 0.197 1.00 21.46 200 VAL A N 1
ATOM 1461 C CA . VAL A 1 202 ? 39.300 -20.285 -0.674 1.00 20.14 200 VAL A CA 1
ATOM 1462 C C . VAL A 1 202 ? 38.561 -19.110 -0.013 1.00 19.95 200 VAL A C 1
ATOM 1463 O O . VAL A 1 202 ? 38.996 -17.969 -0.118 1.00 19.49 200 VAL A O 1
ATOM 1467 N N . VAL A 1 203 ? 37.495 -19.417 0.717 1.00 20.39 201 VAL A N 1
ATOM 1468 C CA . VAL A 1 203 ? 36.758 -18.423 1.456 1.00 19.53 201 VAL A CA 1
ATOM 1469 C C . VAL A 1 203 ? 36.976 -18.533 2.965 1.00 20.57 201 VAL A C 1
ATOM 1470 O O . VAL A 1 203 ? 37.401 -17.547 3.580 1.00 20.02 201 VAL A O 1
ATOM 1474 N N . ASP A 1 204 ? 36.739 -19.711 3.553 1.00 21.62 202 ASP A N 1
ATOM 1475 C CA A ASP A 1 204 ? 36.767 -19.896 5.018 0.50 22.37 202 ASP A CA 1
ATOM 1476 C CA B ASP A 1 204 ? 36.751 -19.847 5.029 0.50 22.84 202 ASP A CA 1
ATOM 1477 C C . ASP A 1 204 ? 38.059 -19.332 5.637 1.00 22.04 202 ASP A C 1
ATOM 1478 O O . ASP A 1 204 ? 38.033 -18.494 6.542 1.00 21.86 202 ASP A O 1
ATOM 1487 N N . ASP A 1 205 ? 39.192 -19.819 5.136 1.00 21.26 203 ASP A N 1
ATOM 1488 C CA . ASP A 1 205 ? 40.493 -19.475 5.688 1.00 20.54 203 ASP A CA 1
ATOM 1489 C C . ASP A 1 205 ? 40.967 -18.078 5.299 1.00 19.31 203 ASP A C 1
ATOM 1490 O O . ASP A 1 205 ? 41.420 -17.321 6.153 1.00 18.89 203 ASP A O 1
ATOM 1495 N N . ASN A 1 206 ? 40.876 -17.733 4.016 1.00 18.45 204 ASN A N 1
ATOM 1496 C CA . ASN A 1 206 ? 41.302 -16.416 3.570 1.00 17.98 204 ASN A CA 1
ATOM 1497 C C . ASN A 1 206 ? 40.557 -15.292 4.272 1.00 17.95 204 ASN A C 1
ATOM 1498 O O . ASN A 1 206 ? 41.177 -14.333 4.711 1.00 17.35 204 ASN A O 1
ATOM 1503 N N . TYR A 1 207 ? 39.241 -15.412 4.409 1.00 18.41 205 TYR A N 1
ATOM 1504 C CA . TYR A 1 207 ? 38.467 -14.329 5.011 1.00 18.39 205 TYR A CA 1
ATOM 1505 C C . TYR A 1 207 ? 38.603 -14.280 6.526 1.00 19.05 205 TYR A C 1
ATOM 1506 O O . TYR A 1 207 ? 38.497 -13.213 7.101 1.00 19.30 205 TYR A O 1
ATOM 1515 N N . ALA A 1 208 ? 38.903 -15.418 7.156 1.00 19.86 206 ALA A N 1
ATOM 1516 C CA . ALA A 1 208 ? 39.241 -15.436 8.578 1.00 20.14 206 ALA A CA 1
ATOM 1517 C C . ALA A 1 208 ? 40.517 -14.626 8.829 1.00 19.97 206 ALA A C 1
ATOM 1518 O O . ALA A 1 208 ? 40.592 -13.833 9.762 1.00 20.05 206 ALA A O 1
ATOM 1520 N N . LEU A 1 209 ? 41.524 -14.852 7.991 1.00 19.49 207 LEU A N 1
ATOM 1521 C CA . LEU A 1 209 ? 42.789 -14.143 8.078 1.00 18.65 207 LEU A CA 1
ATOM 1522 C C . LEU A 1 209 ? 42.641 -12.640 7.818 1.00 18.19 207 LEU A C 1
ATOM 1523 O O . LEU A 1 209 ? 43.299 -11.842 8.459 1.00 18.66 207 LEU A O 1
ATOM 1528 N N . LEU A 1 210 ? 41.806 -12.249 6.860 1.00 18.30 208 LEU A N 1
ATOM 1529 C CA . LEU A 1 210 ? 41.611 -10.828 6.560 1.00 18.16 208 LEU A CA 1
ATOM 1530 C C . LEU A 1 210 ? 40.843 -10.156 7.704 1.00 19.04 208 LEU A C 1
ATOM 1531 O O . LEU A 1 210 ? 41.228 -9.082 8.183 1.00 19.89 208 LEU A O 1
ATOM 1536 N N . ALA A 1 211 ? 39.792 -10.809 8.186 1.00 19.84 209 ALA A N 1
ATOM 1537 C CA . ALA A 1 211 ? 39.021 -10.281 9.325 1.00 20.92 209 ALA A CA 1
ATOM 1538 C C . ALA A 1 211 ? 39.871 -10.138 10.581 1.00 21.55 209 ALA A C 1
ATOM 1539 O O . ALA A 1 211 ? 39.687 -9.190 11.337 1.00 22.03 209 ALA A O 1
ATOM 1541 N N . ALA A 1 212 ? 40.795 -11.077 10.809 1.00 21.78 210 ALA A N 1
ATOM 1542 C CA . ALA A 1 212 ? 41.629 -11.059 12.024 1.00 22.47 210 ALA A CA 1
ATOM 1543 C C . ALA A 1 212 ? 43.087 -10.713 11.724 1.00 21.48 210 ALA A C 1
ATOM 1544 O O . ALA A 1 212 ? 43.989 -11.119 12.469 1.00 20.73 210 ALA A O 1
ATOM 1546 N N . LEU A 1 213 ? 43.295 -9.964 10.644 1.00 20.87 211 LEU A N 1
ATOM 1547 C CA . LEU A 1 213 ? 44.627 -9.628 10.113 1.00 20.81 211 LEU A CA 1
ATOM 1548 C C . LEU A 1 213 ? 45.690 -9.196 11.122 1.00 21.60 211 LEU A C 1
ATOM 1549 O O . LEU A 1 213 ? 46.786 -9.742 11.050 1.00 21.67 211 LEU A O 1
ATOM 1554 N N . PRO A 1 214 ? 45.381 -8.256 12.059 1.00 22.74 212 PRO A N 1
ATOM 1555 C CA . PRO A 1 214 ? 46.416 -7.817 13.014 1.00 24.38 212 PRO A CA 1
ATOM 1556 C C . PRO A 1 214 ? 46.917 -8.924 13.940 1.00 25.22 212 PRO A C 1
ATOM 1557 O O . PRO A 1 214 ? 48.069 -8.892 14.379 1.00 25.59 212 PRO A O 1
ATOM 1561 N N . ASP A 1 215 ? 46.057 -9.907 14.192 1.00 25.61 213 ASP A N 1
ATOM 1562 C CA . ASP A 1 215 ? 46.404 -11.070 14.997 1.00 26.73 213 ASP A CA 1
ATOM 1563 C C . ASP A 1 215 ? 47.258 -12.119 14.267 1.00 25.70 213 ASP A C 1
ATOM 1564 O O . ASP A 1 215 ? 47.694 -13.085 14.887 1.00 25.77 213 ASP A O 1
ATOM 1569 N N . THR A 1 216 ? 47.471 -11.961 12.958 1.00 23.73 214 THR A N 1
ATOM 1570 C CA . THR A 1 216 ? 48.322 -12.884 12.213 1.00 23.45 214 THR A CA 1
ATOM 1571 C C . THR A 1 216 ? 49.811 -12.562 12.370 1.00 23.41 214 THR A C 1
ATOM 1572 O O . THR A 1 216 ? 50.643 -13.362 11.984 1.00 23.04 214 THR A O 1
ATOM 1576 N N . ALA A 1 217 ? 50.144 -11.392 12.917 1.00 23.73 215 ALA A N 1
ATOM 1577 C CA . ALA A 1 217 ? 51.550 -10.966 13.003 1.00 23.71 215 ALA A CA 1
ATOM 1578 C C . ALA A 1 217 ? 52.053 -11.256 14.392 1.00 24.37 215 ALA A C 1
ATOM 1579 O O . ALA A 1 217 ? 51.412 -10.863 15.361 1.00 24.99 215 ALA A O 1
ATOM 1581 N N . PRO A 1 218 ? 53.201 -11.942 14.502 1.00 23.96 216 PRO A N 1
ATOM 1582 C CA . PRO A 1 218 ? 53.772 -12.112 15.827 1.00 25.03 216 PRO A CA 1
ATOM 1583 C C . PRO A 1 218 ? 54.514 -10.854 16.269 1.00 25.25 216 PRO A C 1
ATOM 1584 O O . PRO A 1 218 ? 54.634 -9.896 15.495 1.00 23.44 216 PRO A O 1
ATOM 1588 N N . ALA A 1 219 ? 55.003 -10.871 17.509 1.00 26.02 217 ALA A N 1
ATOM 1589 C CA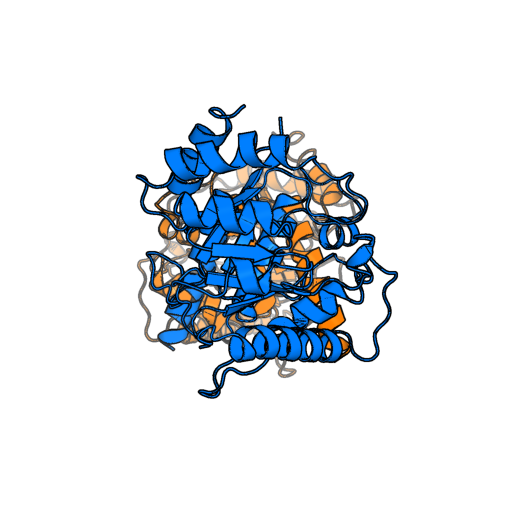 . ALA A 1 219 ? 55.643 -9.710 18.124 1.00 27.08 217 ALA A CA 1
ATOM 1590 C C . ALA A 1 219 ? 57.136 -9.693 17.876 1.00 27.20 217 ALA A C 1
ATOM 1591 O O . ALA A 1 219 ? 57.802 -10.732 17.950 1.00 27.32 217 ALA A O 1
ATOM 1593 N N . ARG A 1 220 ? 57.655 -8.498 17.610 1.00 27.48 218 ARG A N 1
ATOM 1594 C CA . ARG A 1 220 ? 59.097 -8.235 17.611 1.00 28.48 218 ARG A CA 1
ATOM 1595 C C . ARG A 1 220 ? 59.584 -8.200 19.053 1.00 30.77 218 ARG A C 1
ATOM 1596 O O . ARG A 1 220 ? 58.765 -8.138 19.973 1.00 31.82 218 ARG A O 1
ATOM 1604 N N . PRO A 1 221 ? 60.913 -8.221 19.265 1.00 31.96 219 PRO A N 1
ATOM 1605 C CA . PRO A 1 221 ? 61.452 -8.097 20.616 1.00 34.00 219 PRO A CA 1
ATOM 1606 C C . PRO A 1 221 ? 61.052 -6.827 21.374 1.00 35.31 219 PRO A C 1
ATOM 1607 O O . PRO A 1 221 ? 60.891 -6.880 22.582 1.00 36.86 219 PRO A O 1
ATOM 1611 N N . ASP A 1 222 ? 60.885 -5.705 20.681 1.00 35.69 220 ASP A N 1
ATOM 1612 C CA . ASP A 1 222 ? 60.454 -4.451 21.346 1.00 37.43 220 ASP A CA 1
ATOM 1613 C C . ASP A 1 222 ? 58.983 -4.455 21.775 1.00 37.65 220 ASP A C 1
ATOM 1614 O O . ASP A 1 222 ? 58.543 -3.545 22.466 1.00 39.38 220 ASP A O 1
ATOM 1619 N N . GLY A 1 223 ? 58.241 -5.483 21.372 1.00 36.79 221 GLY A N 1
ATOM 1620 C CA . GLY A 1 223 ? 56.838 -5.632 21.716 1.00 36.89 221 GLY A CA 1
ATOM 1621 C C . GLY A 1 223 ? 55.859 -5.153 20.659 1.00 35.65 221 GLY A C 1
ATOM 1622 O O . GLY A 1 223 ? 54.659 -5.337 20.818 1.00 35.96 221 GLY A O 1
ATOM 1623 N N . ARG A 1 224 ? 56.347 -4.514 19.593 1.00 34.94 222 ARG A N 1
ATOM 1624 C CA . ARG A 1 224 ? 55.500 -4.168 18.454 1.00 33.68 222 ARG A CA 1
ATOM 1625 C C . ARG A 1 224 ? 55.357 -5.388 17.554 1.00 31.22 222 ARG A C 1
ATOM 1626 O O . ARG A 1 224 ? 56.279 -6.178 17.445 1.00 31.24 222 ARG A O 1
ATOM 1634 N N . ALA A 1 225 ? 54.189 -5.564 16.945 1.00 29.20 223 ALA A N 1
ATOM 1635 C CA . ALA A 1 225 ? 54.007 -6.607 15.923 1.00 27.29 223 ALA A CA 1
ATOM 1636 C C . ALA A 1 225 ? 54.923 -6.332 14.722 1.00 25.42 223 ALA A C 1
ATOM 1637 O O . ALA A 1 225 ? 55.192 -5.175 14.396 1.00 24.77 223 ALA A O 1
ATOM 1639 N N . TYR A 1 226 ? 55.434 -7.396 14.101 1.00 24.32 224 TYR A N 1
ATOM 1640 C CA . TYR A 1 226 ? 56.064 -7.289 12.789 1.00 23.48 224 TYR A CA 1
ATOM 1641 C C . TYR A 1 226 ? 55.053 -6.639 11.848 1.00 22.21 224 TYR A C 1
ATOM 1642 O O . TYR A 1 226 ? 53.854 -6.914 11.965 1.00 22.99 224 TYR A O 1
ATOM 1651 N N . PRO A 1 227 ? 55.519 -5.740 10.960 1.00 21.37 225 PRO A N 1
ATOM 1652 C CA . PRO A 1 227 ? 54.606 -5.116 10.003 1.00 20.63 225 PRO A CA 1
ATOM 1653 C C . PRO A 1 227 ? 54.102 -6.124 8.986 1.00 19.63 225 PRO A C 1
ATOM 1654 O O . PRO A 1 227 ? 54.833 -7.059 8.638 1.00 19.11 225 PRO A O 1
ATOM 1658 N N . ILE A 1 228 ? 52.876 -5.915 8.506 1.00 18.52 226 ILE A N 1
ATOM 1659 C CA . ILE A 1 228 ? 52.204 -6.882 7.648 1.00 17.54 226 ILE A CA 1
ATOM 1660 C C . ILE A 1 228 ? 52.163 -6.432 6.193 1.00 16.86 226 ILE A C 1
ATOM 1661 O O . ILE A 1 228 ? 51.741 -5.315 5.889 1.00 16.53 226 ILE A O 1
ATOM 1666 N N . LEU A 1 229 ? 52.583 -7.318 5.298 1.00 16.47 227 LEU A N 1
ATOM 1667 C CA . LEU A 1 229 ? 52.319 -7.155 3.880 1.00 16.86 227 LEU A CA 1
ATOM 1668 C C . LEU A 1 229 ? 51.166 -8.106 3.529 1.00 16.76 227 LEU A C 1
ATOM 1669 O O . LEU A 1 229 ? 51.151 -9.257 3.971 1.00 16.35 227 LEU A O 1
ATOM 1674 N N . ALA A 1 230 ? 50.191 -7.615 2.773 1.00 16.55 228 ALA A N 1
ATOM 1675 C CA . ALA A 1 230 ? 49.043 -8.426 2.378 1.00 16.89 228 ALA A CA 1
ATOM 1676 C C . ALA A 1 230 ? 48.856 -8.340 0.859 1.00 16.64 228 ALA A C 1
ATOM 1677 O O . ALA A 1 230 ? 48.924 -7.266 0.282 1.00 16.53 228 ALA A O 1
ATOM 1679 N N . GLY A 1 231 ? 48.655 -9.488 0.221 1.00 16.12 229 GLY A N 1
ATOM 1680 C CA . GLY A 1 231 ? 48.454 -9.530 -1.224 1.00 16.99 229 GLY A CA 1
ATOM 1681 C C . GLY A 1 231 ? 47.206 -10.312 -1.533 1.00 17.58 229 GLY A C 1
ATOM 1682 O O . GLY A 1 231 ? 47.187 -11.525 -1.335 1.00 17.95 229 GLY A O 1
ATOM 1683 N N . MET A 1 232 ? 46.157 -9.616 -1.975 1.00 17.47 230 MET A N 1
ATOM 1684 C CA . MET A 1 232 ? 44.900 -10.270 -2.386 1.00 18.48 230 MET A CA 1
ATOM 1685 C C . MET A 1 232 ? 44.439 -9.956 -3.801 1.00 18.52 230 MET A C 1
ATOM 1686 O O . MET A 1 232 ? 43.410 -10.482 -4.261 1.00 18.43 230 MET A O 1
ATOM 1691 N N . SER A 1 233 ? 45.217 -9.113 -4.486 1.00 17.66 231 SER A N 1
ATOM 1692 C CA . SER A 1 233 ? 44.854 -8.558 -5.775 1.00 17.91 231 SER A CA 1
ATOM 1693 C C . SER A 1 233 ? 44.481 -9.628 -6.794 1.00 18.04 231 SER A C 1
ATOM 1694 O O . SER A 1 233 ? 45.280 -10.516 -7.102 1.00 18.72 231 SER A O 1
ATOM 1697 N N . ARG A 1 234 ? 43.241 -9.550 -7.271 1.00 18.20 232 ARG A N 1
ATOM 1698 C CA . ARG A 1 234 ? 42.710 -10.410 -8.340 1.00 19.22 232 ARG A CA 1
ATOM 1699 C C . ARG A 1 234 ? 42.652 -11.907 -8.014 1.00 19.18 232 ARG A C 1
ATOM 1700 O O . ARG A 1 234 ? 42.481 -12.733 -8.905 1.00 19.34 232 ARG A O 1
ATOM 1708 N N . LYS A 1 235 ? 42.746 -12.259 -6.744 1.00 18.34 233 LYS A N 1
ATOM 1709 C CA . LYS A 1 235 ? 42.884 -13.667 -6.365 1.00 18.64 233 LYS A CA 1
ATOM 1710 C C . LYS A 1 235 ? 41.535 -14.352 -6.304 1.00 19.19 233 LYS A C 1
ATOM 1711 O O . LYS A 1 235 ? 40.485 -13.691 -6.273 1.00 18.35 233 LYS A O 1
ATOM 1717 N N . SER A 1 236 ? 41.591 -15.680 -6.253 1.00 19.85 234 SER A N 1
ATOM 1718 C CA . SER A 1 236 ? 40.410 -16.554 -6.167 1.00 21.15 234 SER A CA 1
ATOM 1719 C C . SER A 1 236 ? 39.457 -16.250 -5.040 1.00 20.23 234 SER A C 1
ATOM 1720 O O . SER A 1 236 ? 38.239 -16.360 -5.203 1.00 20.26 234 SER A O 1
ATOM 1723 N N . MET A 1 237 ? 39.996 -15.893 -3.881 1.00 18.70 235 MET A N 1
ATOM 1724 C CA . MET A 1 237 ? 39.142 -15.512 -2.759 1.00 18.77 235 MET A CA 1
ATOM 1725 C C . MET A 1 237 ? 38.147 -14.410 -3.146 1.00 18.37 235 MET A C 1
ATOM 1726 O O . MET A 1 237 ? 37.047 -14.336 -2.594 1.00 19.25 235 MET A O 1
ATOM 1731 N N . LEU A 1 238 ? 38.541 -13.552 -4.084 1.00 17.66 236 LEU A N 1
ATOM 1732 C CA . LEU A 1 238 ? 37.684 -12.467 -4.556 1.00 17.23 236 LEU A CA 1
ATOM 1733 C C . LEU A 1 238 ? 36.688 -12.988 -5.571 1.00 17.83 236 LEU A C 1
ATOM 1734 O O . LEU A 1 238 ? 35.498 -12.689 -5.480 1.00 18.98 236 LEU A O 1
ATOM 1739 N N . GLY A 1 239 ? 37.166 -13.741 -6.559 1.00 18.40 237 GLY A N 1
ATOM 1740 C CA . GLY A 1 239 ? 36.274 -14.344 -7.547 1.00 19.33 237 GLY A CA 1
ATOM 1741 C C . GLY A 1 239 ? 35.168 -15.176 -6.923 1.00 20.00 237 GLY A C 1
ATOM 1742 O O . GLY A 1 239 ? 34.022 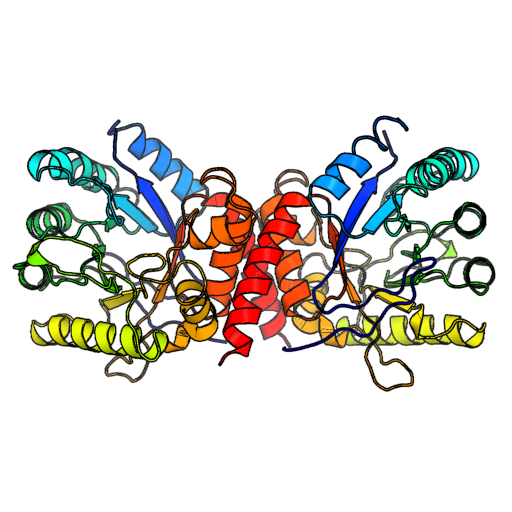-15.173 -7.395 1.00 21.09 237 GLY A O 1
ATOM 1743 N N . ALA A 1 240 ? 35.521 -15.896 -5.863 1.00 19.30 238 ALA A N 1
ATOM 1744 C CA . ALA A 1 240 ? 34.594 -16.752 -5.130 1.00 20.35 238 ALA A CA 1
ATOM 1745 C C . ALA A 1 240 ? 33.361 -16.027 -4.575 1.00 20.05 238 ALA A C 1
ATOM 1746 O O . ALA A 1 240 ? 32.306 -16.619 -4.474 1.00 20.83 238 ALA A O 1
ATOM 1748 N N . VAL A 1 241 ? 33.498 -14.757 -4.211 1.00 19.95 239 VAL A N 1
ATOM 1749 C CA . VAL A 1 241 ? 32.403 -14.020 -3.569 1.00 20.19 239 VAL A CA 1
ATOM 1750 C C . VAL A 1 241 ? 31.668 -13.086 -4.525 1.00 21.00 239 VAL A C 1
ATOM 1751 O O . VAL A 1 241 ? 30.649 -12.502 -4.136 1.00 21.29 239 VAL A O 1
ATOM 1755 N N . ILE A 1 242 ? 32.162 -12.948 -5.763 1.00 21.68 240 ILE A N 1
ATOM 1756 C CA . ILE A 1 242 ? 31.529 -12.060 -6.744 1.00 22.81 240 ILE A CA 1
ATOM 1757 C C . ILE A 1 242 ? 30.955 -12.841 -7.932 1.00 25.20 240 ILE A C 1
ATOM 1758 O O . ILE A 1 242 ? 30.847 -12.318 -9.043 1.00 26.51 240 ILE A O 1
ATOM 1763 N N . GLY A 1 243 ? 30.552 -14.091 -7.685 1.00 26.93 241 GLY A N 1
ATOM 1764 C CA . GLY A 1 243 ? 29.919 -14.925 -8.703 1.00 28.11 241 GLY A CA 1
ATOM 1765 C C . GLY A 1 243 ? 30.857 -15.621 -9.675 1.00 28.92 241 GLY A C 1
ATOM 1766 O O . GLY A 1 243 ? 30.423 -16.041 -10.736 1.00 30.00 241 GLY A O 1
ATOM 1767 N N . GLY A 1 244 ? 32.142 -15.723 -9.340 1.00 28.61 242 GLY A N 1
ATOM 1768 C CA . GLY A 1 244 ? 33.116 -16.455 -10.181 1.00 29.65 242 GLY A CA 1
ATOM 1769 C C . GLY A 1 244 ? 33.651 -15.688 -11.391 1.00 30.00 242 GLY A C 1
ATOM 1770 O O . GLY A 1 244 ? 34.109 -16.295 -12.356 1.00 30.37 242 GLY A O 1
ATOM 1771 N N . LYS A 1 245 ? 33.602 -14.358 -11.346 1.00 29.32 243 LYS A N 1
ATOM 1772 C CA . LYS A 1 245 ? 34.209 -13.541 -12.393 1.00 29.78 243 LYS A CA 1
ATOM 1773 C C . LYS A 1 245 ? 35.724 -13.814 -12.498 1.00 29.41 243 LYS A C 1
ATOM 1774 O O . LYS A 1 245 ? 36.387 -14.091 -11.484 1.00 28.38 243 LYS A O 1
ATOM 1780 N N . PRO A 1 246 ? 36.279 -13.714 -13.715 1.00 30.32 244 PRO A N 1
ATOM 1781 C CA . PRO A 1 246 ? 37.698 -14.000 -13.939 1.00 30.67 244 PRO A CA 1
ATOM 1782 C C . PRO A 1 246 ? 38.631 -12.834 -13.501 1.00 29.84 244 PRO A C 1
ATOM 1783 O O . PRO A 1 246 ? 38.144 -11.726 -13.223 1.00 28.44 244 PRO A O 1
ATOM 1787 N N . PRO A 1 247 ? 39.960 -13.093 -13.408 1.00 30.81 245 PRO A N 1
ATOM 1788 C CA . PRO A 1 247 ? 40.927 -12.173 -12.793 1.00 30.26 245 PRO A CA 1
ATOM 1789 C C . PRO A 1 247 ? 40.829 -10.708 -13.211 1.00 30.74 245 PRO A C 1
ATOM 1790 O O . PRO A 1 247 ? 40.813 -9.823 -12.341 1.00 30.80 245 PRO A O 1
ATOM 1794 N N . LEU A 1 248 ? 40.727 -10.440 -14.509 1.00 31.27 246 LEU A N 1
ATOM 1795 C CA . LEU A 1 248 ? 40.675 -9.060 -14.997 1.00 31.49 246 LEU A CA 1
ATOM 1796 C C . LEU A 1 248 ? 39.393 -8.325 -14.607 1.00 30.34 246 LEU A C 1
ATOM 1797 O O . LEU A 1 248 ? 39.315 -7.110 -14.784 1.00 30.37 246 LEU A O 1
ATOM 1802 N N . GLU A 1 249 ? 38.395 -9.043 -14.074 1.00 29.11 247 GLU A N 1
ATOM 1803 C CA . GLU A 1 249 ? 37.118 -8.436 -13.686 1.00 27.83 247 GLU A CA 1
ATOM 1804 C C . GLU A 1 249 ? 36.960 -8.360 -12.158 1.00 25.92 247 GLU A C 1
ATOM 1805 O O . GLU A 1 249 ? 35.845 -8.237 -11.639 1.00 25.40 247 GLU A O 1
ATOM 1811 N N . ARG A 1 250 ? 38.083 -8.400 -11.449 1.00 23.44 248 ARG A N 1
ATOM 1812 C CA . ARG A 1 250 ? 38.095 -8.422 -9.997 1.00 21.91 248 ARG A CA 1
ATOM 1813 C C . ARG A 1 250 ? 38.692 -7.127 -9.445 1.00 20.50 248 ARG A C 1
ATOM 1814 O O . ARG A 1 250 ? 39.127 -7.097 -8.282 1.00 19.26 248 ARG A O 1
ATOM 1822 N N . VAL A 1 251 ? 38.737 -6.057 -10.245 1.00 20.27 249 VAL A N 1
ATOM 1823 C CA . VAL A 1 251 ? 39.426 -4.841 -9.775 1.00 19.13 249 VAL A CA 1
ATOM 1824 C C . VAL A 1 251 ? 38.691 -4.204 -8.580 1.00 18.13 249 VAL A C 1
ATOM 1825 O O . VAL A 1 251 ? 39.319 -3.886 -7.572 1.00 16.63 249 VAL A O 1
ATOM 1829 N N . ALA A 1 252 ? 37.371 -4.010 -8.680 1.00 18.22 250 ALA A N 1
ATOM 1830 C CA . ALA A 1 252 ? 36.633 -3.396 -7.570 1.00 17.78 250 ALA A CA 1
ATOM 183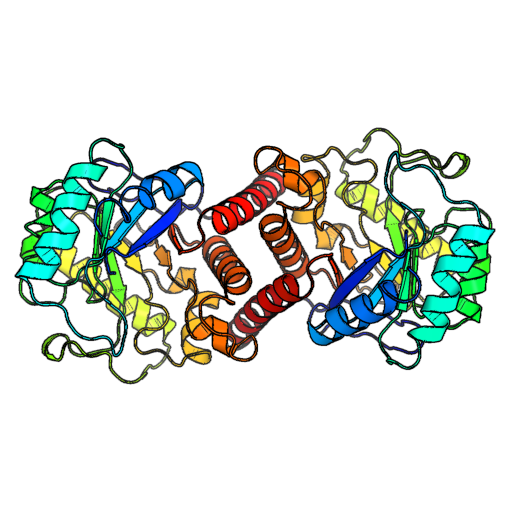1 C C . ALA A 1 252 ? 36.772 -4.251 -6.302 1.00 17.28 250 ALA A C 1
ATOM 1832 O O . ALA A 1 252 ? 36.986 -3.730 -5.213 1.00 17.43 250 ALA A O 1
ATOM 1834 N N . ALA A 1 253 ? 36.706 -5.566 -6.452 1.00 17.15 251 ALA A N 1
ATOM 1835 C CA . ALA A 1 253 ? 36.807 -6.465 -5.307 1.00 16.19 251 ALA A CA 1
ATOM 1836 C C . ALA A 1 253 ? 38.202 -6.390 -4.707 1.00 15.28 251 ALA A C 1
ATOM 1837 O O . ALA A 1 253 ? 38.376 -6.459 -3.471 1.00 13.08 251 ALA A O 1
ATOM 1839 N N . SER A 1 254 ? 39.206 -6.238 -5.576 1.00 15.20 252 SER A N 1
ATOM 1840 C CA . SER A 1 254 ? 40.603 -6.096 -5.115 1.00 14.79 252 SER A CA 1
ATOM 1841 C C . SER A 1 254 ? 40.810 -4.818 -4.323 1.00 14.57 252 SER A C 1
ATOM 1842 O O . SER A 1 254 ? 41.499 -4.817 -3.308 1.00 15.22 252 SER A O 1
ATOM 1845 N N . VAL A 1 255 ? 40.211 -3.725 -4.766 1.00 15.23 253 VAL A N 1
ATOM 1846 C CA . VAL A 1 255 ? 40.271 -2.468 -4.015 1.00 15.75 253 VAL A CA 1
ATOM 1847 C C . VAL A 1 255 ? 39.636 -2.637 -2.639 1.00 15.32 253 VAL A C 1
ATOM 1848 O O . VAL A 1 255 ? 40.178 -2.123 -1.641 1.00 14.31 253 VAL A O 1
ATOM 1852 N N . ALA A 1 256 ? 38.485 -3.325 -2.576 1.00 15.24 254 ALA A N 1
ATOM 1853 C CA . ALA A 1 256 ? 37.776 -3.523 -1.305 1.00 15.16 254 ALA A CA 1
ATOM 1854 C C . ALA A 1 256 ? 38.632 -4.324 -0.331 1.00 15.06 254 ALA A C 1
ATOM 1855 O O . ALA A 1 256 ? 38.680 -4.025 0.862 1.00 15.56 254 ALA A O 1
ATOM 1857 N N . ALA A 1 257 ? 39.277 -5.358 -0.846 1.00 14.70 255 ALA A N 1
ATOM 1858 C CA . ALA A 1 257 ? 40.159 -6.195 -0.038 1.00 14.98 255 ALA A CA 1
ATOM 1859 C C . ALA A 1 257 ? 41.354 -5.394 0.517 1.00 14.93 255 ALA A C 1
ATOM 1860 O O . ALA A 1 257 ? 41.689 -5.517 1.678 1.00 15.26 255 ALA A O 1
ATOM 1862 N N . ALA A 1 258 ? 41.973 -4.574 -0.323 1.00 15.43 256 ALA A N 1
ATOM 1863 C CA . ALA A 1 258 ? 43.113 -3.739 0.092 1.00 15.78 256 ALA A CA 1
ATOM 1864 C C . ALA A 1 258 ? 42.686 -2.761 1.182 1.00 16.22 256 ALA A C 1
ATOM 1865 O O . ALA A 1 258 ? 43.386 -2.582 2.158 1.00 17.07 256 ALA A O 1
ATOM 1867 N N . LEU A 1 259 ? 41.523 -2.134 1.011 1.00 16.87 257 LEU A N 1
ATOM 1868 C CA . LEU A 1 259 ? 41.006 -1.199 1.996 1.00 17.65 257 LEU A CA 1
ATOM 1869 C C . LEU A 1 259 ? 40.731 -1.883 3.325 1.00 18.08 257 LEU A C 1
ATOM 1870 O O . LEU A 1 259 ? 41.053 -1.341 4.376 1.00 18.96 257 LEU A O 1
ATOM 1875 N N . CYS A 1 260 ? 40.124 -3.065 3.267 1.00 17.98 258 CYS A N 1
ATOM 1876 C CA . CYS A 1 260 ? 39.918 -3.893 4.443 1.00 18.02 258 CYS A CA 1
ATOM 1877 C C . CYS A 1 260 ? 41.236 -4.202 5.138 1.00 17.30 258 CYS A C 1
ATOM 1878 O O . CYS A 1 260 ? 41.346 -4.085 6.356 1.00 16.11 258 CYS A O 1
ATOM 1881 N N . ALA A 1 261 ? 42.247 -4.557 4.355 1.00 16.61 259 ALA A N 1
ATOM 1882 C CA . ALA A 1 261 ? 43.556 -4.900 4.909 1.00 16.84 259 ALA A CA 1
ATOM 1883 C C . ALA A 1 261 ? 44.165 -3.695 5.631 1.00 17.59 259 ALA A C 1
ATOM 1884 O O . ALA A 1 261 ? 44.658 -3.829 6.744 1.00 17.48 259 ALA A O 1
ATOM 1886 N N . VAL A 1 262 ? 44.130 -2.510 5.016 1.00 18.30 260 VAL A N 1
ATOM 1887 C CA . VAL A 1 262 ? 44.705 -1.331 5.701 1.00 19.18 260 VAL A CA 1
ATOM 1888 C C . VAL A 1 262 ? 43.875 -0.925 6.926 1.00 20.68 260 VAL A C 1
ATOM 1889 O O . VAL A 1 262 ? 44.432 -0.558 7.969 1.00 21.06 260 VAL A O 1
ATOM 1893 N N . GLU A 1 263 ? 42.552 -1.022 6.815 1.00 21.36 261 GLU A N 1
ATOM 1894 C CA . GLU A 1 263 ? 41.675 -0.827 7.982 1.00 23.58 261 GLU A CA 1
ATOM 1895 C C . GLU A 1 263 ? 42.074 -1.741 9.143 1.00 24.03 261 GLU A C 1
ATOM 1896 O O . GLU A 1 263 ? 42.012 -1.346 10.314 1.00 24.75 261 GLU A O 1
ATOM 1902 N N . ARG A 1 264 ? 42.479 -2.963 8.810 1.00 23.70 262 ARG A N 1
ATOM 1903 C CA . ARG A 1 264 ? 42.929 -3.947 9.801 1.00 24.70 262 ARG A CA 1
ATOM 1904 C C . ARG A 1 264 ? 44.456 -3.919 10.035 1.00 24.29 262 ARG A C 1
ATOM 1905 O O . ARG A 1 264 ? 45.042 -4.933 10.445 1.00 26.00 262 ARG A O 1
ATOM 1913 N N . GLY A 1 265 ? 45.098 -2.785 9.756 1.00 23.09 263 GLY A N 1
ATOM 1914 C CA . GLY A 1 265 ? 46.486 -2.534 10.161 1.00 22.48 263 GLY A CA 1
ATOM 1915 C C . GLY A 1 265 ? 47.612 -2.997 9.243 1.00 20.79 263 GLY A C 1
ATOM 1916 O O . GLY A 1 265 ? 48.777 -3.015 9.649 1.00 20.60 263 GLY A O 1
ATOM 1917 N N . ALA A 1 266 ? 47.302 -3.364 8.008 1.00 19.22 264 ALA A N 1
ATOM 1918 C CA . ALA A 1 266 ? 48.360 -3.749 7.060 1.00 18.23 264 ALA A CA 1
ATOM 1919 C C . ALA A 1 266 ? 49.281 -2.552 6.780 1.00 18.32 264 ALA A C 1
ATOM 1920 O O . ALA A 1 266 ? 48.806 -1.399 6.648 1.00 18.36 264 ALA A O 1
ATOM 1922 N N . ALA A 1 267 ? 50.582 -2.837 6.671 1.00 17.89 265 ALA A N 1
ATOM 1923 C CA . ALA A 1 267 ? 51.597 -1.826 6.364 1.00 17.79 265 ALA A CA 1
ATOM 1924 C C . ALA A 1 267 ? 51.743 -1.626 4.854 1.00 17.59 265 ALA A C 1
ATOM 1925 O O . ALA A 1 267 ? 51.911 -0.497 4.392 1.00 18.45 265 ALA A O 1
ATOM 1927 N N . ILE A 1 268 ? 51.705 -2.726 4.104 1.00 16.09 266 ILE A N 1
ATOM 1928 C CA . ILE A 1 268 ? 51.876 -2.704 2.654 1.00 15.52 266 ILE A CA 1
ATOM 1929 C C . ILE A 1 268 ? 50.796 -3.585 2.019 1.00 14.87 266 ILE A C 1
ATOM 1930 O O . ILE A 1 268 ? 50.495 -4.661 2.531 1.00 14.98 266 ILE A O 1
ATOM 1935 N N . VAL A 1 269 ? 50.206 -3.109 0.922 1.00 14.82 267 VAL A N 1
ATOM 1936 C CA . VAL A 1 269 ? 49.294 -3.889 0.127 1.00 14.60 267 VAL A CA 1
ATOM 1937 C C . VAL A 1 269 ? 49.909 -4.066 -1.250 1.00 14.92 267 VAL A C 1
ATOM 1938 O O . VAL A 1 269 ? 50.464 -3.129 -1.837 1.00 15.42 267 VAL A O 1
ATOM 1942 N N . ARG A 1 270 ? 49.875 -5.306 -1.717 1.00 15.72 268 ARG A N 1
ATOM 1943 C CA . ARG A 1 270 ? 50.506 -5.703 -2.967 1.00 16.01 268 ARG A CA 1
ATOM 1944 C C . ARG A 1 270 ? 49.413 -5.849 -3.992 1.00 16.08 268 ARG A C 1
ATOM 1945 O O . ARG A 1 270 ? 48.506 -6.665 -3.794 1.00 15.80 268 ARG A O 1
ATOM 1953 N N . VAL A 1 271 ? 49.482 -5.033 -5.056 1.00 15.57 269 VAL A N 1
ATOM 1954 C CA . VAL A 1 271 ? 48.396 -4.884 -6.021 1.00 15.36 269 VAL A CA 1
ATOM 1955 C C . VAL A 1 271 ? 48.827 -4.792 -7.479 1.00 16.33 269 VAL A C 1
ATOM 1956 O O . VAL A 1 271 ? 49.905 -4.301 -7.771 1.00 17.18 269 VAL A O 1
ATOM 1960 N N . HIS A 1 272 ? 47.925 -5.197 -8.378 1.00 16.62 270 HIS A N 1
ATOM 1961 C CA . HIS A 1 272 ? 48.077 -5.020 -9.805 1.00 17.21 270 HIS A CA 1
ATOM 1962 C C . HIS A 1 272 ? 47.586 -3.632 -10.214 1.00 18.07 270 HIS A C 1
ATOM 1963 O O . HIS A 1 272 ? 48.167 -2.993 -11.070 1.00 17.77 270 HIS A O 1
ATOM 1970 N N . ASP A 1 273 ? 46.506 -3.174 -9.587 1.00 17.87 271 ASP A N 1
ATOM 1971 C CA . ASP A 1 273 ? 45.817 -1.968 -10.011 1.00 18.22 271 ASP A CA 1
ATOM 1972 C C . ASP A 1 273 ? 46.231 -0.786 -9.152 1.00 17.50 271 ASP A C 1
ATOM 1973 O O . ASP A 1 273 ? 45.593 -0.457 -8.143 1.00 17.16 271 ASP A O 1
ATOM 1978 N N . VAL A 1 274 ? 47.337 -0.166 -9.532 1.00 17.53 272 VAL A N 1
ATOM 1979 C CA . VAL A 1 274 ? 47.980 0.790 -8.645 1.00 17.57 272 VAL A CA 1
ATOM 1980 C C . VAL A 1 274 ? 47.157 2.079 -8.487 1.00 17.67 272 VAL A C 1
ATOM 1981 O O . VAL A 1 274 ? 46.896 2.491 -7.355 1.00 16.99 272 VAL A O 1
ATOM 1985 N N . ALA A 1 275 ? 46.769 2.702 -9.604 1.00 18.12 273 ALA A N 1
ATOM 1986 C CA . ALA A 1 275 ? 45.993 3.957 -9.573 1.00 18.72 273 ALA A CA 1
ATOM 1987 C C . ALA A 1 275 ? 44.696 3.812 -8.768 1.00 18.49 273 ALA A C 1
ATOM 1988 O O . ALA A 1 275 ? 44.380 4.658 -7.930 1.00 18.69 273 ALA A O 1
ATOM 1990 N N . ALA A 1 276 ? 43.953 2.734 -9.026 1.00 17.84 274 ALA A N 1
ATOM 1991 C CA . ALA A 1 276 ? 42.712 2.470 -8.308 1.00 17.53 274 ALA A CA 1
ATOM 1992 C C . ALA A 1 276 ? 42.937 2.305 -6.798 1.00 17.14 274 ALA A C 1
ATOM 1993 O O . ALA A 1 276 ? 42.150 2.816 -5.993 1.00 16.73 274 ALA A O 1
ATOM 1995 N N . THR A 1 277 ? 43.980 1.557 -6.411 1.00 16.76 275 THR A N 1
ATOM 1996 C CA . THR A 1 277 ? 44.283 1.329 -4.999 1.00 16.17 275 THR A CA 1
ATOM 1997 C C . THR A 1 277 ? 44.735 2.597 -4.285 1.00 16.72 275 THR A C 1
ATOM 1998 O O . THR A 1 277 ? 44.359 2.823 -3.123 1.00 16.55 275 THR A O 1
ATOM 2002 N N . VAL A 1 278 ? 45.566 3.399 -4.969 1.00 16.25 276 VAL A N 1
ATOM 2003 C CA . VAL A 1 278 ? 46.062 4.669 -4.437 1.00 17.21 276 VAL A CA 1
ATOM 2004 C C . VAL A 1 278 ? 44.919 5.648 -4.206 1.00 17.23 276 VAL A C 1
ATOM 2005 O O . VAL A 1 278 ? 44.836 6.257 -3.136 1.00 17.28 276 VAL A O 1
ATOM 2009 N N . ASP A 1 279 ? 44.029 5.765 -5.183 1.00 17.30 277 ASP A N 1
ATOM 2010 C CA . ASP A 1 279 ? 42.802 6.582 -5.040 1.00 18.10 277 ASP A CA 1
ATOM 2011 C C . ASP A 1 279 ? 41.956 6.157 -3.838 1.00 18.36 277 ASP A C 1
ATOM 2012 O O . ASP A 1 279 ? 41.502 7.019 -3.070 1.00 18.76 277 ASP A O 1
ATOM 2017 N N . ALA A 1 280 ? 41.750 4.839 -3.673 1.00 17.93 278 ALA A N 1
ATOM 2018 C CA . ALA A 1 280 ? 40.955 4.324 -2.566 1.00 17.49 278 ALA A CA 1
ATOM 2019 C C . ALA A 1 280 ? 41.610 4.681 -1.242 1.00 18.24 278 ALA A C 1
ATOM 2020 O O . ALA A 1 280 ? 40.924 5.110 -0.311 1.00 18.10 278 ALA A O 1
ATOM 2022 N N . LEU A 1 281 ? 42.933 4.492 -1.173 1.00 17.86 279 LEU A N 1
ATOM 2023 C CA . LEU A 1 281 ? 43.703 4.845 0.001 1.00 18.83 279 LEU A CA 1
ATOM 2024 C C . LEU A 1 281 ? 43.748 6.349 0.258 1.00 18.99 279 LEU A C 1
ATOM 2025 O O . LEU A 1 281 ? 43.800 6.744 1.419 1.00 20.32 279 LEU A O 1
ATOM 2030 N N . SER A 1 282 ? 43.675 7.189 -0.773 1.00 18.40 280 SER A N 1
ATOM 2031 C CA . SER A 1 282 ? 43.562 8.640 -0.541 1.00 19.35 280 SER A CA 1
ATOM 2032 C C . SER A 1 282 ? 42.248 8.971 0.185 1.00 19.13 280 SER A C 1
ATOM 2033 O O . SER A 1 282 ? 42.223 9.816 1.087 1.00 19.60 280 SER A O 1
ATOM 2036 N N . VAL A 1 283 ? 41.158 8.318 -0.211 1.00 18.23 281 VAL A N 1
ATOM 2037 C CA . VAL A 1 283 ? 39.893 8.482 0.500 1.00 18.18 281 VAL A CA 1
ATOM 2038 C C . VAL A 1 283 ? 40.016 7.994 1.943 1.00 18.22 281 VAL A C 1
ATOM 2039 O O . VAL A 1 283 ? 39.675 8.703 2.894 1.00 16.61 281 VAL A O 1
ATOM 2043 N N . TRP A 1 284 ? 40.500 6.767 2.093 1.00 18.99 282 TRP A N 1
ATOM 2044 C CA . TRP A 1 284 ? 40.753 6.191 3.420 1.00 19.86 282 TRP A CA 1
ATOM 2045 C C . TRP A 1 284 ? 41.574 7.146 4.304 1.00 20.07 282 TRP A C 1
ATOM 2046 O O . TRP A 1 284 ? 41.229 7.361 5.459 1.00 19.57 282 TRP A O 1
ATOM 2057 N N . ASN A 1 285 ? 42.658 7.722 3.770 1.00 20.18 283 ASN A N 1
ATOM 2058 C CA . ASN A 1 285 ? 43.516 8.641 4.548 1.00 20.73 283 ASN A CA 1
ATOM 2059 C C . ASN A 1 285 ? 42.767 9.895 4.972 1.00 20.46 283 ASN A C 1
ATOM 2060 O O . ASN A 1 285 ? 42.984 10.411 6.070 1.00 20.48 283 ASN A O 1
ATOM 2065 N N . ALA A 1 286 ? 41.896 10.390 4.093 1.00 19.43 284 ALA A N 1
ATOM 2066 C CA . ALA A 1 286 ? 41.132 11.594 4.380 1.00 19.24 284 ALA A CA 1
ATOM 2067 C C . ALA A 1 286 ? 40.130 11.337 5.502 1.00 19.24 284 ALA A C 1
ATOM 2068 O O . ALA A 1 286 ? 39.891 12.213 6.335 1.00 19.09 284 ALA A O 1
ATOM 2070 N N . VAL A 1 287 ? 39.550 10.132 5.515 1.00 18.54 285 VAL A N 1
ATOM 2071 C CA . VAL A 1 287 ? 38.610 9.745 6.546 1.00 19.02 285 VAL A CA 1
ATOM 2072 C C . VAL A 1 287 ? 39.337 9.665 7.880 1.00 20.34 285 VAL A C 1
ATOM 2073 O O . VAL A 1 287 ? 38.887 10.239 8.865 1.00 20.11 285 VAL A O 1
ATOM 2077 N N . ARG A 1 288 ? 40.460 8.959 7.890 1.00 20.90 286 ARG A N 1
ATOM 2078 C CA . ARG A 1 288 ? 41.277 8.865 9.101 1.00 22.96 286 ARG A CA 1
ATOM 2079 C C . ARG A 1 288 ? 41.706 10.234 9.616 1.00 24.09 286 ARG A C 1
ATOM 2080 O O . ARG A 1 288 ? 41.675 10.470 10.824 1.00 25.55 286 ARG A O 1
ATOM 2088 N N . ALA A 1 289 ? 42.078 11.145 8.720 1.00 24.40 287 ALA A N 1
ATOM 2089 C CA . ALA A 1 289 ? 42.524 12.471 9.146 1.00 25.78 287 ALA A CA 1
ATOM 2090 C C . ALA A 1 289 ? 41.385 13.224 9.792 1.00 26.61 287 ALA A C 1
ATOM 2091 O O . ALA A 1 289 ? 41.581 13.927 10.784 1.00 27.01 287 ALA A O 1
ATOM 2093 N N . ALA A 1 290 ? 40.184 13.086 9.233 1.00 26.11 288 ALA A N 1
ATOM 2094 C CA . ALA A 1 290 ? 39.005 13.682 9.853 1.00 27.29 288 ALA A CA 1
ATOM 2095 C C . ALA A 1 290 ? 38.744 13.039 11.215 1.00 28.13 288 ALA A C 1
ATOM 2096 O O . ALA A 1 290 ? 38.468 13.745 12.165 1.00 29.30 288 ALA A O 1
ATOM 2098 N N . ALA A 1 291 ? 38.833 11.709 11.301 1.00 28.70 289 ALA A N 1
ATOM 2099 C CA . ALA A 1 291 ? 38.579 10.996 12.570 1.00 30.37 289 ALA A CA 1
ATOM 2100 C C . ALA A 1 291 ? 39.497 11.517 13.668 1.00 33.00 289 ALA A C 1
ATOM 2101 O O . ALA A 1 291 ? 39.068 11.701 14.801 1.00 33.58 289 ALA A O 1
ATOM 2103 N N . ARG A 1 292 ? 40.757 11.763 13.303 1.00 34.62 29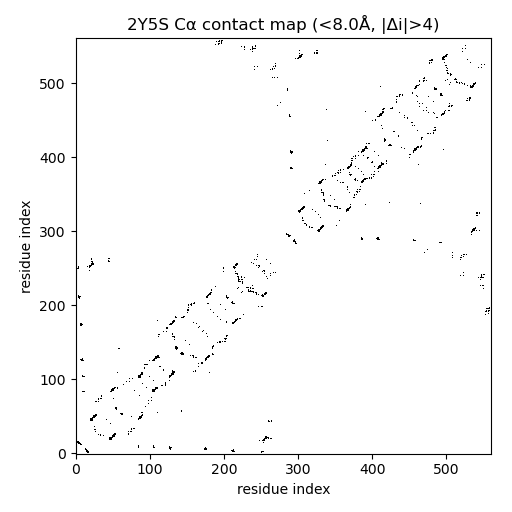0 ARG A N 1
ATOM 2104 C CA . ARG A 1 292 ? 41.782 12.246 14.237 1.00 37.53 290 ARG A CA 1
ATOM 2105 C C . ARG A 1 292 ? 41.572 13.664 14.728 1.00 39.95 290 ARG A C 1
ATOM 2106 O O . ARG A 1 292 ? 42.268 14.089 15.647 1.00 41.17 290 ARG A O 1
ATOM 2114 N N . GLN A 1 293 ? 40.653 14.412 14.111 1.00 41.27 291 GLN A N 1
ATOM 2115 C CA . GLN A 1 293 ? 40.276 15.743 14.618 1.00 43.98 291 GLN A CA 1
ATOM 2116 C C . GLN A 1 293 ? 39.055 15.700 15.544 1.00 45.19 291 GLN A C 1
ATOM 2117 O O . GLN A 1 293 ? 38.577 16.745 15.979 1.00 46.67 291 GLN A O 1
ATOM 2123 N N . ARG A 1 294 ? 38.554 14.504 15.844 1.00 45.30 292 ARG A N 1
ATOM 2124 C CA . ARG A 1 294 ? 37.369 14.353 16.681 1.00 46.82 292 ARG A CA 1
ATOM 2125 C C . ARG A 1 294 ? 37.700 13.733 18.039 1.00 48.41 292 ARG A C 1
ATOM 2126 O O . ARG A 1 294 ? 38.823 13.299 18.303 1.00 48.87 292 ARG A O 1
ATOM 2135 N N . SER B 1 4 ? 29.311 -1.710 14.331 1.00 57.60 2 SER B N 1
ATOM 2136 C CA . SER B 1 4 ? 29.788 -3.118 14.218 1.00 58.44 2 SER B CA 1
ATOM 2137 C C . SER B 1 4 ? 29.402 -3.902 15.487 1.00 60.56 2 SER B C 1
ATOM 2138 O O . SER B 1 4 ? 29.708 -3.438 16.584 1.00 63.22 2 SER B O 1
ATOM 2141 N N . THR B 1 5 ? 28.725 -5.056 15.379 1.00 60.02 3 THR B N 1
ATOM 2142 C CA . THR B 1 5 ? 28.156 -5.589 14.128 1.00 56.89 3 THR B CA 1
ATOM 2143 C C . THR B 1 5 ? 26.730 -5.009 13.999 1.00 54.36 3 THR B C 1
ATOM 2144 O O . THR B 1 5 ? 25.720 -5.623 14.370 1.00 55.32 3 THR B O 1
ATOM 2148 N N . PHE B 1 6 ? 26.687 -3.796 13.465 1.00 50.60 4 PHE B N 1
ATOM 2149 C CA . PHE B 1 6 ? 25.532 -2.924 13.561 1.00 48.33 4 PHE B CA 1
ATOM 2150 C C . PHE B 1 6 ? 24.466 -3.351 12.563 1.00 45.03 4 PHE B C 1
ATOM 2151 O O . PHE B 1 6 ? 24.793 -3.841 11.478 1.00 43.98 4 PHE B O 1
ATOM 2159 N N . LEU B 1 7 ? 23.198 -3.178 12.937 1.00 42.49 5 LEU B N 1
ATOM 2160 C CA . LEU B 1 7 ? 22.088 -3.476 12.038 1.00 39.25 5 LEU B CA 1
ATOM 2161 C C . LEU B 1 7 ? 21.177 -2.244 11.901 1.00 35.79 5 LEU B C 1
ATOM 2162 O O . LEU B 1 7 ? 20.407 -1.943 12.822 1.00 35.43 5 LEU B O 1
ATOM 2167 N N . PRO B 1 8 ? 21.268 -1.522 10.752 1.00 31.01 6 PRO B N 1
ATOM 2168 C CA . PRO B 1 8 ? 20.388 -0.363 10.541 1.00 28.92 6 PRO B CA 1
ATOM 2169 C C . PRO B 1 8 ? 18.917 -0.720 10.715 1.00 28.07 6 PRO B C 1
ATOM 2170 O O . PRO B 1 8 ? 18.494 -1.830 10.359 1.00 27.85 6 PRO B O 1
ATOM 2174 N N . ALA B 1 9 ? 18.157 0.224 11.256 1.00 27.13 7 ALA B N 1
ATOM 2175 C CA . ALA B 1 9 ? 16.736 0.043 11.481 1.00 27.35 7 ALA B CA 1
ATOM 2176 C C . ALA B 1 9 ? 16.007 -0.105 10.139 1.00 25.37 7 ALA B C 1
ATOM 2177 O O . ALA B 1 9 ? 16.441 0.461 9.137 1.00 24.57 7 ALA B O 1
ATOM 2179 N N . PRO B 1 10 ? 14.900 -0.858 10.117 1.00 25.88 8 PRO B N 1
ATOM 2180 C CA . PRO B 1 10 ? 14.180 -1.079 8.868 1.00 24.91 8 PRO B CA 1
ATOM 2181 C C . PRO B 1 10 ? 13.520 0.173 8.276 1.00 23.74 8 PRO B C 1
ATOM 2182 O O . PRO B 1 10 ? 13.241 1.150 8.988 1.00 22.51 8 PRO B O 1
ATOM 2186 N N . LEU B 1 11 ? 13.268 0.103 6.971 1.00 22.80 9 LEU B N 1
ATOM 2187 C CA . LEU B 1 11 ? 12.638 1.181 6.245 1.00 22.81 9 LEU B CA 1
ATOM 2188 C C . LEU B 1 11 ? 11.378 0.703 5.512 1.00 23.57 9 LEU B C 1
ATOM 2189 O O . LEU B 1 11 ? 11.447 -0.130 4.616 1.00 23.92 9 LEU B O 1
ATOM 2194 N N . GLN B 1 12 ? 10.229 1.244 5.883 1.00 24.97 10 GLN B N 1
ATOM 2195 C CA . GLN B 1 12 ? 9.012 1.027 5.103 1.00 26.06 10 GLN B CA 1
ATOM 2196 C C . GLN B 1 12 ? 9.165 1.837 3.797 1.00 25.09 10 GLN B C 1
ATOM 2197 O O . GLN B 1 12 ? 9.414 3.029 3.836 1.00 24.86 10 GLN B O 1
ATOM 2203 N N . CYS B 1 13 ? 9.058 1.169 2.652 1.00 24.64 11 CYS B N 1
ATOM 2204 C CA . CYS B 1 13 ? 9.464 1.764 1.388 1.00 24.12 11 CYS B CA 1
ATOM 2205 C C . CYS B 1 13 ? 8.453 1.460 0.305 1.00 24.08 11 CYS B C 1
ATOM 2206 O O . CYS B 1 13 ? 8.734 0.756 -0.660 1.00 23.48 11 CYS B O 1
ATOM 2209 N N . GLY B 1 14 ? 7.258 2.007 0.489 1.00 24.88 12 GLY B N 1
ATOM 2210 C CA . GLY B 1 14 ? 6.174 1.836 -0.465 1.00 25.77 12 GLY B CA 1
ATOM 2211 C C . GLY B 1 14 ? 5.744 0.385 -0.542 1.00 26.62 12 GLY B C 1
ATOM 2212 O O . GLY B 1 14 ? 5.230 -0.153 0.425 1.00 26.91 12 GLY B O 1
ATOM 2213 N N . ARG B 1 15 ? 5.965 -0.249 -1.691 1.00 26.63 13 ARG B N 1
ATOM 2214 C CA . ARG B 1 15 ? 5.581 -1.655 -1.867 1.00 28.44 13 ARG B CA 1
ATOM 2215 C C . ARG B 1 15 ? 6.471 -2.588 -1.054 1.00 28.53 13 ARG B C 1
ATOM 2216 O O . ARG B 1 15 ? 6.140 -3.743 -0.891 1.00 29.08 13 ARG B O 1
ATOM 2224 N N . PHE B 1 16 ? 7.607 -2.085 -0.569 1.00 27.14 14 PHE B N 1
ATOM 2225 C CA . PHE B 1 16 ? 8.641 -2.924 0.009 1.00 27.39 14 PHE B CA 1
ATOM 2226 C C . PHE B 1 16 ? 8.858 -2.590 1.476 1.00 27.69 14 PHE B C 1
ATOM 2227 O O . PHE B 1 16 ? 8.652 -1.454 1.892 1.00 28.11 14 PHE B O 1
ATOM 2235 N N . GLU B 1 17 ? 9.202 -3.613 2.246 1.00 28.73 15 GLU B N 1
ATOM 2236 C CA A GLU B 1 17 ? 9.676 -3.464 3.609 0.50 29.11 15 GLU B CA 1
ATOM 2237 C CA B GLU B 1 17 ? 9.683 -3.455 3.619 0.50 29.24 15 GLU B CA 1
ATOM 2238 C C . GLU B 1 17 ? 11.177 -3.762 3.587 1.00 28.31 15 GLU B C 1
ATOM 2239 O O . GLU B 1 17 ? 11.600 -4.917 3.548 1.00 29.28 15 GLU B O 1
ATOM 2250 N N . LEU B 1 18 ? 11.991 -2.720 3.566 1.00 26.51 16 LEU B N 1
ATOM 2251 C CA . LEU B 1 18 ? 13.436 -2.933 3.503 1.00 25.81 16 LEU B CA 1
ATOM 2252 C C . LEU B 1 18 ? 14.031 -3.228 4.888 1.00 26.21 16 LEU B C 1
ATOM 2253 O O . LEU B 1 18 ? 13.767 -2.504 5.856 1.00 26.45 16 LEU B O 1
ATOM 2258 N N . THR B 1 19 ? 14.815 -4.303 4.970 1.00 26.13 17 THR B N 1
ATOM 2259 C CA . THR B 1 19 ? 15.618 -4.596 6.153 1.00 26.77 17 THR B CA 1
ATOM 2260 C C . THR B 1 19 ? 17.100 -4.652 5.718 1.00 25.59 17 THR B C 1
ATOM 2261 O O . THR B 1 19 ? 17.422 -4.844 4.520 1.00 25.45 17 THR B O 1
ATOM 2265 N N . PHE B 1 20 ? 17.997 -4.442 6.669 1.00 24.32 18 PHE B N 1
ATOM 2266 C CA . PHE B 1 20 ? 19.385 -4.146 6.334 1.00 22.95 18 PHE B CA 1
ATOM 2267 C C . PHE B 1 20 ? 20.378 -5.166 6.909 1.00 24.17 18 PHE B C 1
ATOM 2268 O O . PHE B 1 20 ? 21.431 -4.801 7.436 1.00 24.08 18 PHE B O 1
ATOM 2276 N N . GLU B 1 21 ? 20.046 -6.452 6.766 1.00 24.80 19 GLU B N 1
ATOM 2277 C CA . GLU B 1 21 ? 20.992 -7.542 7.054 1.00 26.22 19 GLU B CA 1
ATOM 2278 C C . GLU B 1 21 ? 22.273 -7.354 6.257 1.00 24.29 19 GLU B C 1
ATOM 2279 O O . GLU B 1 21 ? 23.349 -7.775 6.692 1.00 24.20 19 GLU B O 1
ATOM 2285 N N . ARG B 1 22 ? 22.131 -6.788 5.061 1.00 22.45 20 ARG B N 1
ATOM 2286 C CA . ARG B 1 22 ? 23.261 -6.205 4.326 1.00 21.51 20 ARG B CA 1
ATOM 2287 C C . ARG B 1 22 ? 22.841 -4.821 3.838 1.00 20.24 20 ARG B C 1
ATOM 2288 O O . ARG B 1 22 ? 21.649 -4.574 3.631 1.00 19.37 20 ARG B O 1
ATOM 2296 N N . PRO B 1 23 ? 23.817 -3.918 3.646 1.00 19.70 21 PRO B N 1
ATOM 2297 C CA . PRO B 1 23 ? 23.506 -2.624 3.082 1.00 18.47 21 PRO B CA 1
ATOM 2298 C C . PRO B 1 23 ? 23.018 -2.777 1.672 1.00 17.68 21 PRO B C 1
ATOM 2299 O O . PRO B 1 23 ? 23.396 -3.734 0.976 1.00 18.53 21 PRO B O 1
ATOM 2303 N N . LEU B 1 24 ? 22.167 -1.859 1.263 1.00 17.07 22 LEU B N 1
ATOM 2304 C CA . LEU B 1 24 ? 21.559 -1.898 -0.065 1.00 16.97 22 LEU B CA 1
ATOM 2305 C C . LEU B 1 24 ? 22.185 -0.879 -0.984 1.00 16.00 22 LEU B C 1
ATOM 2306 O O . LEU B 1 24 ? 22.646 0.172 -0.551 1.00 17.04 22 LEU B O 1
ATOM 2311 N N . VAL B 1 25 ? 22.224 -1.216 -2.265 1.00 16.59 23 VAL B N 1
ATOM 2312 C CA . VAL B 1 25 ? 22.787 -0.355 -3.288 1.00 16.41 23 VAL B CA 1
ATOM 2313 C C . VAL B 1 25 ? 21.666 0.322 -4.135 1.00 16.06 23 VAL B C 1
ATOM 2314 O O . VAL B 1 25 ? 20.824 -0.338 -4.765 1.00 15.79 23 VAL B O 1
ATOM 2318 N N . MET B 1 26 ? 21.652 1.647 -4.104 1.00 15.78 24 MET B N 1
ATOM 2319 C CA . MET B 1 26 ? 20.709 2.446 -4.896 1.00 15.78 24 MET B CA 1
ATOM 2320 C C . MET B 1 26 ? 21.437 2.974 -6.129 1.00 16.79 24 MET B C 1
ATOM 2321 O O . MET B 1 26 ? 22.346 3.797 -6.009 1.00 16.98 24 MET B O 1
ATOM 2326 N N . GLY B 1 27 ? 21.042 2.508 -7.314 1.00 17.68 25 GLY B N 1
ATOM 2327 C CA . GLY B 1 27 ? 21.697 2.924 -8.552 1.00 18.70 25 GLY B CA 1
ATOM 2328 C C . GLY B 1 27 ? 21.096 4.229 -9.051 1.00 19.75 25 GLY B C 1
ATOM 2329 O O . GLY B 1 27 ? 19.880 4.380 -9.084 1.00 19.39 25 GLY B O 1
ATOM 2330 N N . ILE B 1 28 ? 21.949 5.154 -9.477 1.00 20.74 26 ILE B N 1
ATOM 2331 C CA . ILE B 1 28 ? 21.507 6.469 -9.889 1.00 21.82 26 ILE B CA 1
ATOM 2332 C C . ILE B 1 28 ? 21.103 6.378 -11.355 1.00 24.93 26 ILE B C 1
ATOM 2333 O O . ILE B 1 28 ? 21.926 6.053 -12.213 1.00 24.09 26 ILE B O 1
ATOM 2338 N N . LEU B 1 29 ? 19.827 6.653 -11.613 1.00 27.24 27 LEU B N 1
ATOM 2339 C CA . LEU B 1 29 ? 19.280 6.697 -12.958 1.00 31.31 27 LEU B CA 1
ATOM 2340 C C . LEU B 1 29 ? 18.952 8.150 -13.281 1.00 34.76 27 LEU B C 1
ATOM 2341 O O . LEU B 1 29 ? 17.863 8.647 -12.983 1.00 34.77 27 LEU B O 1
ATOM 2346 N N . ASN B 1 30 ? 19.909 8.839 -13.882 1.00 39.28 28 ASN B N 1
ATOM 2347 C CA . ASN B 1 30 ? 19.680 10.205 -14.308 1.00 43.45 28 ASN B CA 1
ATOM 2348 C C . ASN B 1 30 ? 18.903 10.162 -15.613 1.00 47.14 28 ASN B C 1
ATOM 2349 O O . ASN B 1 30 ? 19.388 9.626 -16.601 1.00 49.11 28 ASN B O 1
ATOM 2354 N N . ALA B 1 31 ? 17.684 10.701 -15.592 1.00 49.50 29 ALA B N 1
ATOM 2355 C CA . ALA B 1 31 ? 16.794 10.728 -16.757 1.00 52.95 29 ALA B CA 1
ATOM 2356 C C . ALA B 1 31 ? 16.966 12.036 -17.528 1.00 57.02 29 ALA B C 1
ATOM 2357 O O . ALA B 1 31 ? 15.991 12.731 -17.829 1.00 58.79 29 ALA B O 1
ATOM 2359 N N . THR B 1 32 ? 18.213 12.339 -17.872 1.00 59.56 30 THR B N 1
ATOM 2360 C CA . THR B 1 32 ? 18.599 13.641 -18.409 1.00 63.22 30 THR B CA 1
ATOM 2361 C C . THR B 1 32 ? 19.632 13.474 -19.540 1.00 66.42 30 THR B C 1
ATOM 2362 O O . THR B 1 32 ? 20.739 12.988 -19.293 1.00 65.91 30 THR B O 1
ATOM 2366 N N . PRO B 1 33 ? 19.276 13.874 -20.783 1.00 70.34 31 PRO B N 1
ATOM 2367 C CA . PRO B 1 33 ? 20.151 13.692 -21.955 1.00 73.55 31 PRO B CA 1
ATOM 2368 C C . PRO B 1 33 ? 21.616 14.106 -21.742 1.00 74.54 31 PRO B C 1
ATOM 2369 O O . PRO B 1 33 ? 22.350 14.319 -22.717 1.00 77.99 31 PRO B O 1
ATOM 2373 N N . ALA B 1 44 ? 17.449 9.694 -23.757 1.00 63.43 42 ALA B N 1
ATOM 2374 C CA . ALA B 1 44 ? 16.005 9.583 -23.917 1.00 63.53 42 ALA B CA 1
ATOM 2375 C C . ALA B 1 44 ? 15.416 8.612 -22.886 1.00 59.98 42 ALA B C 1
ATOM 2376 O O . ALA B 1 44 ? 16.090 8.236 -21.913 1.00 57.44 42 ALA B O 1
ATOM 2378 N N . ARG B 1 45 ? 14.159 8.215 -23.092 1.00 60.16 43 ARG B N 1
ATOM 2379 C CA . ARG B 1 45 ? 13.465 7.311 -22.165 1.00 57.16 43 ARG B CA 1
ATOM 2380 C C . ARG B 1 45 ? 13.971 5.878 -22.280 1.00 56.21 43 ARG B C 1
ATOM 2381 O O . ARG B 1 45 ? 14.278 5.251 -21.270 1.00 53.54 43 ARG B O 1
ATOM 2389 N N . ASP B 1 46 ? 14.021 5.355 -23.507 1.00 58.24 44 ASP B N 1
ATOM 2390 C CA . ASP B 1 46 ? 14.464 3.973 -23.736 1.00 57.81 44 ASP B CA 1
ATOM 2391 C C . ASP B 1 46 ? 15.922 3.801 -23.309 1.00 55.35 44 ASP B C 1
ATOM 2392 O O . ASP B 1 46 ? 16.331 2.735 -22.876 1.00 53.73 44 ASP B O 1
ATOM 2397 N N . ASP B 1 47 ? 16.689 4.871 -23.453 1.00 55.25 45 ASP B N 1
ATOM 2398 C CA . ASP B 1 47 ? 18.071 4.921 -23.021 1.00 53.96 45 ASP B CA 1
ATOM 2399 C C . ASP B 1 47 ? 18.149 4.717 -21.502 1.00 49.60 45 ASP B C 1
ATOM 2400 O O . ASP B 1 47 ? 18.980 3.957 -21.011 1.00 47.58 45 ASP B O 1
ATOM 2405 N N . ALA B 1 48 ? 17.248 5.376 -20.774 1.00 47.80 46 ALA B N 1
ATOM 2406 C CA . ALA B 1 48 ? 17.165 5.239 -19.309 1.00 44.20 46 ALA B CA 1
ATOM 2407 C C . ALA B 1 48 ? 16.647 3.861 -18.861 1.00 42.65 46 ALA B C 1
ATOM 2408 O O . ALA B 1 48 ? 17.081 3.348 -17.831 1.00 40.31 46 ALA B O 1
ATOM 2410 N N . LEU B 1 49 ? 15.718 3.274 -19.618 1.00 43.98 47 LEU B N 1
ATOM 2411 C CA . LEU B 1 49 ? 15.170 1.948 -19.282 1.00 43.12 47 LEU B CA 1
ATOM 2412 C C . LEU B 1 49 ? 16.218 0.843 -19.422 1.00 43.05 47 LEU B C 1
ATOM 2413 O O . LEU B 1 49 ? 16.290 -0.067 -18.590 1.00 41.17 47 LEU B O 1
ATOM 2418 N N . ARG B 1 50 ? 17.003 0.912 -20.494 1.00 45.00 48 ARG B N 1
ATOM 2419 C CA A ARG B 1 50 ? 18.136 -0.001 -20.692 0.50 45.34 48 ARG B CA 1
ATOM 2420 C CA B ARG B 1 50 ? 18.110 -0.025 -20.679 0.50 45.24 48 ARG B CA 1
ATOM 2421 C C . ARG B 1 50 ? 19.137 0.137 -19.556 1.00 42.47 48 ARG B C 1
ATOM 2422 O O . ARG B 1 50 ? 19.720 -0.846 -19.106 1.00 41.40 48 ARG B O 1
ATOM 2437 N N . ARG B 1 51 ? 19.338 1.376 -19.110 1.00 41.28 49 ARG B N 1
ATOM 2438 C CA . ARG B 1 51 ? 20.246 1.678 -17.994 1.00 39.29 49 ARG B CA 1
ATOM 2439 C C . ARG B 1 51 ? 19.751 0.989 -16.724 1.00 36.22 49 ARG B C 1
ATOM 2440 O O . ARG B 1 51 ? 20.526 0.367 -16.006 1.00 34.01 49 ARG B O 1
ATOM 2448 N N . ALA B 1 52 ? 18.444 1.095 -16.478 1.00 35.38 50 ALA B N 1
ATOM 2449 C CA . ALA B 1 52 ? 17.818 0.516 -15.293 1.00 33.35 50 ALA B CA 1
ATOM 2450 C C . ALA B 1 52 ? 17.915 -1.006 -15.282 1.00 33.85 50 ALA B C 1
ATOM 2451 O O . ALA B 1 52 ? 18.256 -1.596 -14.257 1.00 32.44 50 ALA B O 1
ATOM 2453 N N . GLU B 1 53 ? 17.617 -1.633 -16.422 1.00 35.81 51 GLU B N 1
ATOM 2454 C CA . GLU B 1 53 ? 17.752 -3.085 -16.572 1.00 36.94 51 GLU B CA 1
ATOM 2455 C C . GLU B 1 53 ? 19.184 -3.549 -16.318 1.00 36.18 51 GLU B C 1
ATOM 2456 O O . GLU B 1 53 ? 19.404 -4.512 -15.585 1.00 35.72 51 GLU B O 1
ATOM 2462 N N . ARG B 1 54 ? 20.149 -2.853 -16.915 1.00 36.34 52 ARG B N 1
ATOM 2463 C CA . ARG B 1 54 ? 21.570 -3.127 -16.683 1.00 36.18 52 ARG B CA 1
ATOM 2464 C C . ARG B 1 54 ? 21.933 -2.996 -15.193 1.00 32.41 52 ARG B C 1
ATOM 2465 O O . ARG B 1 54 ? 22.608 -3.863 -14.648 1.00 31.17 52 ARG B O 1
ATOM 2473 N N . MET B 1 55 ? 21.476 -1.925 -14.543 1.00 30.00 53 MET B N 1
ATOM 2474 C CA . MET B 1 55 ? 21.779 -1.721 -13.109 1.00 28.03 53 MET B CA 1
ATOM 2475 C C . MET B 1 55 ? 21.187 -2.820 -12.220 1.00 26.63 53 MET B C 1
ATOM 2476 O O . MET B 1 55 ? 21.864 -3.312 -11.315 1.00 25.86 53 MET B O 1
ATOM 2481 N N . ILE B 1 56 ? 19.951 -3.232 -12.500 1.00 26.85 54 ILE B N 1
ATOM 2482 C CA . ILE B 1 56 ? 19.364 -4.379 -11.805 1.00 26.81 54 ILE B CA 1
ATOM 2483 C C . ILE B 1 56 ? 20.205 -5.644 -12.041 1.00 28.03 54 ILE B C 1
ATOM 2484 O O . ILE B 1 56 ? 20.520 -6.366 -11.097 1.00 27.71 54 ILE B O 1
ATOM 2489 N N . ALA B 1 57 ? 20.593 -5.898 -13.289 1.00 29.39 55 ALA B N 1
ATOM 2490 C CA . ALA B 1 57 ? 21.450 -7.042 -13.597 1.00 30.77 55 ALA B CA 1
ATOM 2491 C C . ALA B 1 57 ? 22.779 -6.986 -12.841 1.00 29.84 55 ALA B C 1
ATOM 2492 O O . ALA B 1 57 ? 23.332 -8.030 -12.471 1.00 30.32 55 ALA B O 1
ATOM 2494 N N . GLU B 1 58 ? 23.289 -5.776 -12.604 1.00 28.36 56 GLU B N 1
ATOM 2495 C CA . GLU B 1 58 ? 24.552 -5.595 -11.879 1.00 27.86 56 GLU B CA 1
ATOM 2496 C C . GLU B 1 58 ? 24.396 -5.707 -10.355 1.00 26.00 56 GLU B C 1
ATOM 2497 O O . GLU B 1 58 ? 25.381 -5.723 -9.645 1.00 25.48 56 GLU B O 1
ATOM 2503 N N . GLY B 1 59 ? 23.162 -5.776 -9.870 1.00 25.78 57 GLY B N 1
ATOM 2504 C CA . GLY B 1 59 ? 22.883 -5.996 -8.453 1.00 24.62 57 GLY B CA 1
ATOM 2505 C C . GLY B 1 59 ? 22.268 -4.810 -7.726 1.00 23.17 57 GLY B C 1
ATOM 2506 O O . GLY B 1 59 ? 22.213 -4.813 -6.503 1.00 22.90 57 GLY B O 1
ATOM 2507 N N . ALA B 1 60 ? 21.783 -3.803 -8.452 1.00 22.49 58 ALA B N 1
ATOM 2508 C CA . ALA B 1 60 ? 21.111 -2.674 -7.793 1.00 21.33 58 ALA B CA 1
ATOM 2509 C C . ALA B 1 60 ? 19.903 -3.184 -7.010 1.00 21.22 58 ALA B C 1
ATOM 2510 O O . ALA B 1 60 ? 19.103 -3.977 -7.535 1.00 22.26 58 ALA B O 1
ATOM 2512 N N . ASP B 1 61 ? 19.763 -2.719 -5.773 1.00 20.56 59 ASP B N 1
ATOM 2513 C CA . ASP B 1 61 ? 18.593 -3.053 -4.937 1.00 20.63 59 ASP B CA 1
ATOM 2514 C C . ASP B 1 61 ? 17.490 -1.982 -5.013 1.00 20.58 59 ASP B C 1
ATOM 2515 O O . ASP B 1 61 ? 16.331 -2.268 -4.727 1.00 21.01 59 ASP B O 1
ATOM 2520 N N . LEU B 1 62 ? 17.861 -0.752 -5.360 1.00 19.64 60 LEU B N 1
ATOM 2521 C CA . LEU B 1 62 ? 16.901 0.328 -5.595 1.00 19.63 60 LEU B CA 1
ATOM 2522 C C . LEU B 1 62 ? 17.384 1.131 -6.786 1.00 20.61 60 LEU B C 1
ATOM 2523 O O . LEU B 1 62 ? 18.584 1.114 -7.098 1.00 19.07 60 LEU B O 1
ATOM 2528 N N . LEU B 1 63 ? 16.446 1.844 -7.429 1.00 20.49 61 LEU B N 1
ATOM 2529 C CA . LEU B 1 63 ? 16.778 2.773 -8.500 1.00 21.95 61 LEU B CA 1
ATOM 2530 C C . LEU B 1 63 ? 16.316 4.170 -8.127 1.00 21.86 61 LEU B C 1
ATOM 2531 O O . LEU B 1 63 ? 15.185 4.341 -7.676 1.00 21.45 61 LEU B O 1
ATOM 2536 N N . ASP B 1 64 ? 17.184 5.160 -8.332 1.00 22.41 62 ASP B N 1
ATOM 2537 C CA . ASP B 1 64 ? 16.854 6.548 -8.020 1.00 23.47 62 ASP B CA 1
ATOM 2538 C C . ASP B 1 64 ? 16.666 7.289 -9.338 1.00 25.60 62 ASP B C 1
ATOM 2539 O O . ASP B 1 64 ? 17.601 7.421 -10.135 1.00 26.34 62 ASP B O 1
ATOM 2544 N N . ILE B 1 65 ? 15.429 7.706 -9.578 1.00 27.20 63 ILE B N 1
ATOM 2545 C CA . ILE B 1 65 ? 15.034 8.354 -10.812 1.00 29.81 63 ILE B CA 1
ATOM 2546 C C . ILE B 1 65 ? 15.028 9.856 -10.566 1.00 31.80 63 ILE B C 1
ATOM 2547 O O . ILE B 1 65 ? 14.331 10.332 -9.677 1.00 30.23 63 ILE B O 1
ATOM 2552 N N . GLY B 1 66 ? 15.803 10.597 -11.347 1.00 35.54 64 GLY B N 1
ATOM 2553 C CA . GLY B 1 66 ? 15.833 12.048 -11.231 1.00 38.80 64 GLY B CA 1
ATOM 2554 C C . GLY B 1 66 ? 15.741 12.698 -12.590 1.00 43.27 64 GLY B C 1
ATOM 2555 O O . GLY B 1 66 ? 16.555 12.401 -13.464 1.00 44.49 64 GLY B O 1
ATOM 2556 N N . GLY B 1 67 ? 14.751 13.581 -12.762 1.00 46.86 65 GLY B N 1
ATOM 2557 C CA . GLY B 1 67 ? 14.557 14.332 -14.005 1.00 51.32 65 GLY B CA 1
ATOM 2558 C C . GLY B 1 67 ? 15.255 15.684 -14.023 1.00 54.94 65 GLY B C 1
ATOM 2559 O O . GLY B 1 67 ? 15.132 16.437 -14.988 1.00 57.91 65 GLY B O 1
ATOM 2560 N N . GLU B 1 68 ? 15.990 15.995 -12.955 1.00 55.91 66 GLU B N 1
ATOM 2561 C CA . GLU B 1 68 ? 16.686 17.277 -12.827 1.00 59.35 66 GLU B CA 1
ATOM 2562 C C . GLU B 1 68 ? 18.172 17.060 -12.566 1.00 60.01 66 GLU B C 1
ATOM 2563 O O . GLU B 1 68 ? 18.630 15.926 -12.410 1.00 58.71 66 GLU B O 1
ATOM 2569 N N . SER B 1 69 ? 18.928 18.152 -12.561 1.00 63.40 67 SER B N 1
ATOM 2570 C CA . SER B 1 69 ? 20.205 18.184 -11.869 1.00 63.84 67 SER B CA 1
ATOM 2571 C C . SER B 1 69 ? 19.958 18.787 -10.469 1.00 63.35 67 SER B C 1
ATOM 2572 O O . SER B 1 69 ? 19.930 20.012 -10.285 1.00 65.62 67 SER B O 1
ATOM 2575 N N . THR B 1 70 ? 19.732 17.893 -9.503 1.00 60.81 68 THR B N 1
ATOM 2576 C CA . THR B 1 70 ? 19.507 18.232 -8.094 1.00 59.86 68 THR B CA 1
ATOM 2577 C C . THR B 1 70 ? 20.850 18.396 -7.358 1.00 60.70 68 THR B C 1
ATOM 2578 O O . THR B 1 70 ? 21.047 17.840 -6.275 1.00 58.89 68 THR B O 1
ATOM 2582 N N . ARG B 1 71 ? 21.775 19.141 -7.958 1.00 63.82 69 ARG B N 1
ATOM 2583 C CA . ARG B 1 71 ? 23.076 19.427 -7.347 1.00 65.23 69 ARG B CA 1
ATOM 2584 C C . ARG B 1 71 ? 23.267 20.942 -7.247 1.00 68.48 69 ARG B C 1
ATOM 2585 O O . ARG B 1 71 ? 22.575 21.698 -7.937 1.00 70.32 69 ARG B O 1
ATOM 2593 N N . PRO B 1 72 ? 24.205 21.392 -6.391 1.00 69.51 70 PRO B N 1
ATOM 2594 C CA . PRO B 1 72 ? 24.548 22.813 -6.350 1.00 73.07 70 PRO B CA 1
ATOM 2595 C C . PRO B 1 72 ? 24.917 23.386 -7.726 1.00 76.08 70 PRO B C 1
ATOM 2596 O O . PRO B 1 72 ? 25.564 22.707 -8.529 1.00 75.90 70 PRO B O 1
ATOM 2600 N N . GLY B 1 73 ? 24.480 24.616 -7.992 1.00 79.05 71 GLY B N 1
ATOM 2601 C CA . GLY B 1 73 ? 24.860 25.348 -9.203 1.00 82.72 71 GLY B CA 1
ATOM 2602 C C . GLY B 1 73 ? 24.325 24.832 -10.532 1.00 82.40 71 GLY B C 1
ATOM 2603 O O . GLY B 1 73 ? 24.798 25.257 -11.589 1.00 85.60 71 GLY B O 1
ATOM 2604 N N . ALA B 1 74 ? 23.343 23.929 -10.494 1.00 79.00 72 ALA B N 1
ATOM 2605 C CA . ALA B 1 74 ? 22.753 23.369 -11.716 1.00 78.64 72 ALA B CA 1
ATOM 2606 C C . ALA B 1 74 ? 21.507 24.162 -12.139 1.00 80.06 72 ALA B C 1
ATOM 2607 O O . ALA B 1 74 ? 20.803 24.705 -11.281 1.00 79.90 72 ALA B O 1
ATOM 2609 N N . PRO B 1 75 ? 21.227 24.240 -13.460 1.00 81.61 73 PRO B N 1
ATOM 2610 C CA . PRO B 1 75 ? 19.974 24.892 -13.889 1.00 82.78 73 PRO B CA 1
ATOM 2611 C C . PRO B 1 75 ? 18.707 24.155 -13.390 1.00 78.86 73 PRO B C 1
ATOM 2612 O O . PRO B 1 75 ? 18.637 22.920 -13.482 1.00 75.97 73 PRO B O 1
ATOM 2616 N N . PRO B 1 76 ? 17.719 24.902 -12.850 1.00 78.56 74 PRO B N 1
ATOM 2617 C CA . PRO B 1 76 ? 16.475 24.297 -12.348 1.00 75.18 74 PRO B CA 1
ATOM 2618 C C . PRO B 1 76 ? 15.440 23.995 -13.446 1.00 75.14 74 PRO B C 1
ATOM 2619 O O . PRO B 1 76 ? 14.983 24.909 -14.142 1.00 78.32 74 PRO B O 1
ATOM 2623 N N . VAL B 1 77 ? 15.065 22.721 -13.571 1.00 71.32 75 VAL B N 1
ATOM 2624 C CA . VAL B 1 77 ? 14.185 22.253 -14.649 1.00 71.25 75 VAL B CA 1
ATOM 2625 C C . VAL B 1 77 ? 12.700 22.607 -14.424 1.00 70.57 75 VAL B C 1
ATOM 2626 O O . VAL B 1 77 ? 12.177 22.376 -13.327 1.00 68.60 75 VAL B O 1
ATOM 2630 N N . PRO B 1 78 ? 12.017 23.146 -15.465 1.00 72.15 76 PRO B N 1
ATOM 2631 C CA . PRO B 1 78 ? 10.569 23.434 -15.449 1.00 71.97 76 PRO B CA 1
ATOM 2632 C C . PRO B 1 78 ? 9.697 22.225 -15.116 1.00 67.81 76 PRO B C 1
ATOM 2633 O O . PRO B 1 78 ? 10.065 21.095 -15.441 1.00 65.77 76 PRO B O 1
ATOM 2637 N N . LEU B 1 79 ? 8.537 22.474 -14.511 1.00 66.32 77 LEU B N 1
ATOM 2638 C CA . LEU B 1 79 ? 7.721 21.404 -13.935 1.00 62.77 77 LEU B CA 1
ATOM 2639 C C . LEU B 1 79 ? 7.187 20.404 -14.964 1.00 62.23 77 LEU B C 1
ATOM 2640 O O . LEU B 1 79 ? 7.221 19.194 -14.721 1.00 58.78 77 LEU B O 1
ATOM 2645 N N . ASP B 1 80 ? 6.688 20.903 -16.094 1.00 64.67 78 ASP B N 1
ATOM 2646 C CA . ASP B 1 80 ? 6.134 20.032 -17.137 1.00 65.30 78 ASP B CA 1
ATOM 2647 C C . ASP B 1 80 ? 7.177 19.051 -17.670 1.00 63.69 78 ASP B C 1
ATOM 2648 O O . ASP B 1 80 ? 6.880 17.875 -17.891 1.00 62.25 78 ASP B O 1
ATOM 2653 N N . GLU B 1 81 ? 8.394 19.542 -17.880 1.00 63.80 79 GLU B N 1
ATOM 2654 C CA . GLU B 1 81 ? 9.476 18.707 -18.393 1.00 62.72 79 GLU B CA 1
ATOM 2655 C C . GLU B 1 81 ? 9.959 17.690 -17.355 1.00 58.00 79 GLU B C 1
ATOM 2656 O O . GLU B 1 81 ? 10.209 16.539 -17.708 1.00 56.81 79 GLU B O 1
ATOM 2662 N N . GLU B 1 82 ? 10.069 18.093 -16.088 1.00 55.33 80 GLU B N 1
ATOM 2663 C CA . GLU B 1 82 ? 10.449 17.149 -15.027 1.00 51.29 80 GLU B CA 1
ATOM 2664 C C . GLU B 1 82 ? 9.409 16.029 -14.920 1.00 49.33 80 GLU B C 1
ATOM 2665 O O . GLU B 1 82 ? 9.768 14.858 -14.818 1.00 46.99 80 GLU B O 1
ATOM 2671 N N . LEU B 1 83 ? 8.129 16.389 -14.979 1.00 49.88 81 LEU B N 1
ATOM 2672 C CA . LEU B 1 83 ? 7.050 15.396 -14.979 1.00 49.05 81 LEU B CA 1
ATOM 2673 C C . LEU B 1 83 ? 7.128 14.425 -16.162 1.00 49.84 81 LEU B C 1
ATOM 2674 O O . LEU B 1 83 ? 6.949 13.218 -15.990 1.00 47.81 81 LEU B O 1
ATOM 2679 N N . ALA B 1 84 ? 7.403 14.961 -17.350 1.00 52.50 82 ALA B N 1
ATOM 2680 C CA . ALA B 1 84 ? 7.468 14.163 -18.583 1.00 54.24 82 ALA B CA 1
ATOM 2681 C C . ALA B 1 84 ? 8.638 13.175 -18.614 1.00 52.85 82 ALA B C 1
ATOM 2682 O O . ALA B 1 84 ? 8.576 12.171 -19.321 1.00 53.66 82 ALA B O 1
ATOM 2684 N N . ARG B 1 85 ? 9.703 13.473 -17.870 1.00 51.11 83 ARG B N 1
ATOM 2685 C CA . ARG B 1 85 ? 10.857 12.579 -17.752 1.00 49.54 83 ARG B CA 1
ATOM 2686 C C . ARG B 1 85 ? 10.612 11.494 -16.710 1.00 46.09 83 ARG B C 1
ATOM 2687 O O . ARG B 1 85 ? 10.914 10.320 -16.936 1.00 45.82 83 ARG B O 1
ATOM 2695 N N . VAL B 1 86 ? 10.086 11.896 -15.556 1.00 43.69 84 VAL B N 1
ATOM 2696 C CA . VAL B 1 86 ? 10.034 11.022 -14.390 1.00 40.41 84 VAL B CA 1
ATOM 2697 C C . VAL B 1 86 ? 8.864 10.046 -14.419 1.00 40.23 84 VAL B C 1
ATOM 2698 O O . VAL B 1 86 ? 9.047 8.858 -14.177 1.00 38.39 84 VAL B O 1
ATOM 2702 N N . ILE B 1 87 ? 7.666 10.543 -14.714 1.00 42.10 85 ILE B N 1
ATOM 2703 C CA . ILE B 1 87 ? 6.456 9.724 -14.598 1.00 42.57 85 ILE B CA 1
ATOM 2704 C C . ILE B 1 87 ? 6.469 8.494 -15.521 1.00 43.71 85 ILE B C 1
ATOM 2705 O O . ILE B 1 87 ? 6.212 7.385 -15.053 1.00 42.61 85 ILE B O 1
ATOM 2710 N N . PRO B 1 88 ? 6.794 8.670 -16.819 1.00 38.29 86 PRO B N 1
ATOM 2711 C CA . PRO B 1 88 ? 6.833 7.476 -17.677 1.00 39.43 86 PRO B CA 1
ATOM 2712 C C . PRO B 1 88 ? 7.911 6.443 -17.321 1.00 38.30 86 PRO B C 1
ATOM 2713 O O . PRO B 1 88 ? 7.726 5.268 -17.607 1.00 39.11 86 PRO B O 1
ATOM 2717 N N . LEU B 1 89 ? 9.017 6.853 -16.701 1.00 37.01 87 LEU B N 1
ATOM 2718 C CA . LEU B 1 89 ? 9.998 5.881 -16.184 1.00 35.64 87 LEU B CA 1
ATOM 2719 C C . LEU B 1 89 ? 9.433 5.114 -14.980 1.00 34.37 87 LEU B C 1
ATOM 2720 O O . LEU B 1 89 ? 9.643 3.909 -14.858 1.00 34.07 87 LEU B O 1
ATOM 2725 N N . VAL B 1 90 ? 8.718 5.813 -14.102 1.00 33.33 88 VAL B N 1
ATOM 2726 C CA . VAL B 1 90 ? 8.054 5.170 -12.965 1.00 32.67 88 VAL B CA 1
ATOM 2727 C C . VAL B 1 90 ? 7.085 4.111 -13.470 1.00 34.39 88 VAL B C 1
ATOM 2728 O O . VAL B 1 90 ? 7.118 2.969 -13.010 1.00 33.92 88 VAL B O 1
ATOM 2732 N N . GLU B 1 91 ? 6.258 4.490 -14.446 1.00 36.07 89 GLU B N 1
ATOM 2733 C CA . GLU B 1 91 ? 5.259 3.584 -15.015 1.00 37.85 89 GLU B CA 1
ATOM 2734 C C . GLU B 1 91 ? 5.928 2.360 -15.672 1.00 38.17 89 GLU B C 1
ATOM 2735 O O . GLU B 1 91 ? 5.530 1.218 -15.425 1.00 38.44 89 GLU B O 1
ATOM 2741 N N . ALA B 1 92 ? 6.965 2.599 -16.468 1.00 37.89 90 ALA B N 1
ATOM 2742 C CA . ALA B 1 92 ? 7.674 1.516 -17.164 1.00 38.31 90 ALA B CA 1
ATOM 2743 C C . ALA B 1 92 ? 8.472 0.619 -16.236 1.00 36.92 90 ALA B C 1
ATOM 2744 O O . ALA B 1 92 ? 8.635 -0.563 -16.519 1.00 37.18 90 ALA B O 1
ATOM 2746 N N . LEU B 1 93 ? 8.987 1.172 -15.136 1.00 35.06 91 LEU B N 1
ATOM 2747 C CA . LEU B 1 93 ? 9.834 0.407 -14.223 1.00 33.90 91 LEU B CA 1
ATOM 2748 C C . LEU B 1 93 ? 9.088 -0.304 -13.085 1.00 33.68 91 LEU B C 1
ATOM 2749 O O . LEU B 1 93 ? 9.632 -1.236 -12.500 1.00 32.91 91 LEU B O 1
ATOM 2754 N N . ARG B 1 94 ? 7.870 0.138 -12.766 1.00 34.22 92 ARG B N 1
ATOM 2755 C CA . ARG B 1 94 ? 7.039 -0.515 -11.732 1.00 34.82 92 ARG B CA 1
ATOM 2756 C C . ARG B 1 94 ? 6.939 -2.029 -11.836 1.00 35.44 92 ARG B C 1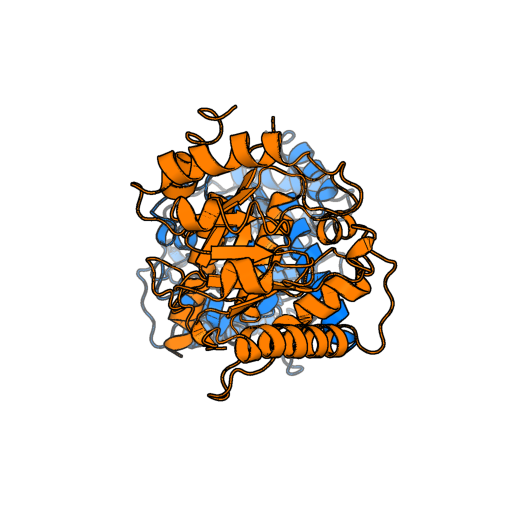
ATOM 2757 O O . ARG B 1 94 ? 7.054 -2.713 -10.822 1.00 34.94 92 ARG B O 1
ATOM 2765 N N . PRO B 1 95 ? 6.698 -2.562 -13.055 1.00 36.84 93 PRO B N 1
ATOM 2766 C CA . PRO B 1 95 ? 6.575 -4.010 -13.186 1.00 37.73 93 PRO B CA 1
ATOM 2767 C C . PRO B 1 95 ? 7.820 -4.793 -12.738 1.00 36.82 93 PRO B C 1
ATOM 2768 O O . PRO B 1 95 ? 7.686 -5.948 -12.351 1.00 37.13 93 PRO B O 1
ATOM 2772 N N . LEU B 1 96 ? 9.003 -4.165 -12.741 1.00 34.93 94 LEU B N 1
ATOM 2773 C CA . LEU B 1 96 ? 10.235 -4.857 -12.362 1.00 34.03 94 LEU B CA 1
ATOM 2774 C C . LEU B 1 96 ? 10.337 -5.232 -10.867 1.00 32.96 94 LEU B C 1
ATOM 2775 O O . LEU B 1 96 ? 11.230 -5.978 -10.482 1.00 31.79 94 LEU B O 1
ATOM 2780 N N . ASN B 1 97 ? 9.427 -4.720 -10.040 1.00 32.62 95 ASN B N 1
ATOM 2781 C CA A ASN B 1 97 ? 9.389 -5.048 -8.616 0.50 31.99 95 ASN B CA 1
ATOM 2782 C CA B ASN B 1 97 ? 9.397 -5.060 -8.616 0.50 31.89 95 ASN B CA 1
ATOM 2783 C C . ASN B 1 97 ? 10.730 -4.780 -7.928 1.00 30.14 95 ASN B C 1
ATOM 2784 O O . ASN B 1 97 ? 11.269 -5.633 -7.249 1.00 30.88 95 ASN B O 1
ATOM 2793 N N . VAL B 1 98 ? 11.246 -3.570 -8.139 1.00 28.23 96 VAL B N 1
ATOM 2794 C CA A VAL B 1 98 ? 12.447 -3.079 -7.471 0.50 26.95 96 VAL B CA 1
ATOM 2795 C CA B VAL B 1 98 ? 12.464 -3.069 -7.513 0.50 26.76 96 VAL B CA 1
ATOM 2796 C C . VAL B 1 98 ? 12.130 -1.679 -6.931 1.00 25.64 96 VAL B C 1
ATOM 2797 O O . VAL B 1 98 ? 11.469 -0.887 -7.588 1.00 25.50 96 VAL B O 1
ATOM 2804 N N . PRO B 1 99 ? 12.554 -1.387 -5.688 1.00 24.68 97 PRO B N 1
ATOM 2805 C CA . PRO B 1 99 ? 12.181 -0.067 -5.187 1.00 23.50 97 PRO B CA 1
ATOM 2806 C C . PRO B 1 99 ? 12.558 1.088 -6.131 1.00 23.07 97 PRO B C 1
ATOM 2807 O O . PRO B 1 99 ? 13.689 1.157 -6.635 1.00 20.98 97 PRO B O 1
ATOM 2811 N N . LEU B 1 100 ? 11.577 1.959 -6.375 1.00 23.08 98 LEU B N 1
ATOM 2812 C CA . LEU B 1 100 ? 11.736 3.135 -7.204 1.00 23.17 98 LEU B CA 1
ATOM 2813 C C . LEU B 1 100 ? 11.770 4.383 -6.322 1.00 22.34 98 LEU B C 1
ATOM 2814 O O . LEU B 1 100 ? 10.763 4.761 -5.723 1.00 21.97 98 LEU B O 1
ATOM 2819 N N . SER B 1 101 ? 12.942 5.010 -6.255 1.00 21.27 99 SER B N 1
ATOM 2820 C CA . SER B 1 101 ? 13.135 6.231 -5.508 1.00 21.04 99 SER B CA 1
ATOM 2821 C C . SER B 1 101 ? 13.062 7.403 -6.483 1.00 21.67 99 SER B C 1
ATOM 2822 O O . SER B 1 101 ? 13.520 7.292 -7.633 1.00 22.59 99 SER B O 1
ATOM 2825 N N . ILE B 1 102 ? 12.489 8.515 -6.026 1.00 21.09 100 ILE B N 1
ATOM 2826 C CA . ILE B 1 102 ? 12.359 9.700 -6.855 1.00 21.83 100 ILE B CA 1
ATOM 2827 C C . ILE B 1 102 ? 13.199 10.837 -6.270 1.00 21.19 100 ILE B C 1
ATOM 2828 O O . ILE B 1 102 ? 12.952 11.267 -5.153 1.00 20.55 100 ILE B O 1
ATOM 2833 N N . ASP B 1 103 ? 14.178 11.302 -7.045 1.00 21.17 101 ASP B N 1
ATOM 2834 C CA . ASP B 1 103 ? 15.070 12.391 -6.644 1.00 21.49 101 ASP B CA 1
ATOM 2835 C C . ASP B 1 103 ? 14.421 13.716 -7.030 1.00 21.50 101 ASP B C 1
ATOM 2836 O O . ASP B 1 103 ? 14.604 14.233 -8.150 1.00 21.61 101 ASP B O 1
ATOM 2841 N N . THR B 1 104 ? 13.616 14.234 -6.110 1.00 20.89 102 THR B N 1
ATOM 2842 C CA . THR B 1 104 ? 12.931 15.496 -6.322 1.00 21.24 102 THR B CA 1
ATOM 2843 C C . THR B 1 104 ? 12.616 16.213 -5.023 1.00 21.14 102 THR B C 1
ATOM 2844 O O . THR B 1 104 ? 12.370 15.588 -3.993 1.00 19.76 102 THR B O 1
ATOM 2848 N N . TYR B 1 105 ? 12.623 17.540 -5.112 1.00 21.95 103 TYR B N 1
ATOM 2849 C CA . TYR B 1 105 ? 12.191 18.420 -4.031 1.00 22.08 103 TYR B CA 1
ATOM 2850 C C . TYR B 1 105 ? 10.893 19.166 -4.371 1.00 23.22 103 TYR B C 1
ATOM 2851 O O . TYR B 1 105 ? 10.406 19.951 -3.551 1.00 23.89 103 TYR B O 1
ATOM 2860 N N . LYS B 1 106 ? 10.336 18.925 -5.559 1.00 23.86 104 LYS B N 1
ATOM 2861 C CA . LYS B 1 106 ? 9.118 19.602 -5.990 1.00 24.99 104 LYS B CA 1
ATOM 2862 C C . LYS B 1 106 ? 7.894 18.828 -5.540 1.00 24.64 104 LYS B C 1
ATOM 2863 O O . LYS B 1 106 ? 7.687 17.700 -5.977 1.00 24.48 104 LYS B O 1
ATOM 2869 N N . PRO B 1 107 ? 7.072 19.420 -4.650 1.00 24.63 105 PRO B N 1
ATOM 2870 C CA . PRO B 1 107 ? 5.842 18.751 -4.230 1.00 24.61 105 PRO B CA 1
ATOM 2871 C C . PRO B 1 107 ? 4.951 18.210 -5.365 1.00 24.99 105 PRO B C 1
ATOM 2872 O O . PRO B 1 107 ? 4.426 17.107 -5.236 1.00 24.89 105 PRO B O 1
ATOM 2876 N N . ALA B 1 108 ? 4.807 18.932 -6.471 1.00 25.42 106 ALA B N 1
ATOM 2877 C CA . ALA B 1 108 ? 3.985 18.436 -7.586 1.00 26.03 106 ALA B CA 1
ATOM 2878 C C . ALA B 1 108 ? 4.562 17.156 -8.203 1.00 25.21 106 ALA B C 1
ATOM 2879 O O . ALA B 1 108 ? 3.821 16.290 -8.681 1.00 25.92 106 ALA B O 1
ATOM 2881 N N . VAL B 1 109 ? 5.880 17.030 -8.198 1.00 23.95 107 VAL B N 1
ATOM 2882 C CA . VAL B 1 109 ? 6.514 15.844 -8.735 1.00 23.51 107 VAL B CA 1
ATOM 2883 C C . VAL B 1 109 ? 6.292 14.714 -7.734 1.00 22.76 107 VAL B C 1
ATOM 2884 O O . VAL B 1 109 ? 6.046 13.571 -8.116 1.00 22.04 107 VAL B O 1
ATOM 2888 N N . MET B 1 110 ? 6.389 15.046 -6.443 1.00 22.55 108 MET B N 1
ATOM 2889 C CA . MET B 1 110 ? 6.162 14.072 -5.391 1.00 21.99 108 MET B CA 1
ATOM 2890 C C . MET B 1 110 ? 4.762 13.484 -5.509 1.00 23.63 108 MET B C 1
ATOM 2891 O O . MET B 1 110 ? 4.612 12.264 -5.509 1.00 23.32 108 MET B O 1
ATOM 2896 N N . ARG B 1 111 ? 3.754 14.354 -5.646 1.00 24.81 109 ARG B N 1
ATOM 2897 C CA A ARG B 1 111 ? 2.363 13.917 -5.769 0.50 26.39 109 ARG B CA 1
ATOM 2898 C CA B ARG B 1 111 ? 2.358 13.921 -5.785 0.50 25.91 109 ARG B CA 1
ATOM 2899 C C . ARG B 1 111 ? 2.167 13.030 -6.999 1.00 26.80 109 ARG B C 1
ATOM 2900 O O . ARG B 1 111 ? 1.620 11.930 -6.886 1.00 27.57 109 ARG B O 1
ATOM 2915 N N . ALA B 1 112 ? 2.620 13.501 -8.161 1.00 27.18 110 ALA B N 1
ATOM 2916 C CA . ALA B 1 112 ? 2.455 12.740 -9.416 1.00 28.12 110 ALA B CA 1
ATOM 2917 C C . ALA B 1 112 ? 3.198 11.405 -9.393 1.00 27.47 110 ALA B C 1
ATOM 2918 O O . ALA B 1 112 ? 2.687 10.396 -9.896 1.00 27.97 110 ALA B O 1
ATOM 2920 N N . ALA B 1 113 ? 4.398 11.410 -8.824 1.00 26.03 111 ALA B N 1
ATOM 2921 C CA . ALA B 1 113 ? 5.240 10.208 -8.763 1.00 25.55 111 ALA B CA 1
ATOM 2922 C C . ALA B 1 113 ? 4.674 9.175 -7.782 1.00 25.22 111 ALA B C 1
ATOM 2923 O O . ALA B 1 113 ? 4.659 7.973 -8.066 1.00 25.53 111 ALA B O 1
ATOM 2925 N N . LEU B 1 114 ? 4.175 9.634 -6.647 1.00 25.00 112 LEU B N 1
ATOM 2926 C CA . LEU B 1 114 ? 3.494 8.721 -5.724 1.00 25.46 112 LEU B CA 1
ATOM 2927 C C . LEU B 1 114 ? 2.220 8.140 -6.349 1.00 27.19 112 LEU B C 1
ATOM 2928 O O . LEU B 1 114 ? 1.945 6.942 -6.207 1.00 28.32 112 LEU B O 1
ATOM 2933 N N . ALA B 1 115 ? 1.449 8.976 -7.043 1.00 27.85 113 ALA B N 1
ATOM 2934 C CA . ALA B 1 115 ? 0.235 8.516 -7.743 1.00 29.58 113 ALA B CA 1
ATOM 2935 C C . ALA B 1 115 ? 0.574 7.503 -8.824 1.00 30.07 113 ALA B C 1
ATOM 2936 O O . ALA B 1 115 ? -0.182 6.585 -9.063 1.00 31.77 113 ALA B O 1
ATOM 2938 N N . ALA B 1 116 ? 1.724 7.670 -9.463 1.00 29.60 114 ALA B N 1
ATOM 2939 C CA . ALA B 1 116 ? 2.204 6.729 -10.458 1.00 30.05 114 ALA B CA 1
ATOM 2940 C C . ALA B 1 116 ? 2.777 5.460 -9.828 1.00 29.52 114 ALA B C 1
ATOM 2941 O O . ALA B 1 116 ? 3.085 4.519 -10.537 1.00 29.64 114 ALA B O 1
ATOM 2943 N N . GLY B 1 117 ? 2.974 5.455 -8.506 1.00 28.94 115 GLY B N 1
ATOM 2944 C CA . GLY B 1 117 ? 3.354 4.242 -7.778 1.00 28.55 115 GLY B CA 1
ATOM 2945 C C . GLY B 1 117 ? 4.818 4.152 -7.391 1.00 27.49 115 GLY B C 1
ATOM 2946 O O . GLY B 1 117 ? 5.341 3.050 -7.215 1.00 28.05 115 GLY B O 1
ATOM 2947 N N . ALA B 1 118 ? 5.480 5.299 -7.218 1.00 26.40 116 ALA B N 1
ATOM 2948 C CA . ALA B 1 118 ? 6.843 5.314 -6.707 1.00 25.26 116 ALA B CA 1
ATOM 2949 C C . ALA B 1 118 ? 6.842 4.880 -5.238 1.00 24.45 116 ALA B C 1
ATOM 2950 O O . ALA B 1 118 ? 5.847 5.049 -4.524 1.00 24.39 116 ALA B O 1
ATOM 2952 N N . ASP B 1 119 ? 7.976 4.339 -4.811 1.00 23.14 117 ASP B N 1
ATOM 2953 C CA . ASP B 1 119 ? 8.124 3.729 -3.504 1.00 22.78 117 ASP B CA 1
ATOM 2954 C C . ASP B 1 119 ? 8.813 4.622 -2.468 1.00 21.72 117 ASP B C 1
ATOM 2955 O O . ASP B 1 119 ? 8.626 4.439 -1.274 1.00 21.48 117 ASP B O 1
ATOM 2960 N N . LEU B 1 120 ? 9.641 5.560 -2.918 1.00 20.99 118 LEU B N 1
ATOM 2961 C CA . LEU B 1 120 ? 10.440 6.377 -2.013 1.00 20.18 118 LEU B CA 1
ATOM 2962 C C . LEU B 1 120 ? 10.636 7.776 -2.606 1.00 19.60 118 LEU B C 1
ATOM 2963 O O . LEU B 1 120 ? 10.903 7.916 -3.808 1.00 19.25 118 LEU B O 1
ATOM 2968 N N . ILE B 1 121 ? 10.471 8.804 -1.770 1.00 19.70 119 ILE B N 1
ATOM 2969 C CA . ILE B 1 121 ? 10.778 10.179 -2.157 1.00 19.12 119 ILE B CA 1
ATOM 2970 C C . ILE B 1 121 ? 12.073 10.609 -1.484 1.00 19.25 119 ILE B C 1
ATOM 2971 O O . ILE B 1 121 ? 12.214 10.578 -0.253 1.00 19.05 119 ILE B O 1
ATOM 2976 N N . ASN B 1 122 ? 13.027 10.989 -2.330 1.00 19.43 120 ASN B N 1
ATOM 2977 C CA . ASN B 1 122 ? 14.348 11.341 -1.922 1.00 18.64 120 ASN B CA 1
ATOM 2978 C C . ASN B 1 122 ? 14.528 12.845 -2.137 1.00 18.00 120 ASN B C 1
ATOM 2979 O O . ASN B 1 122 ? 14.672 13.282 -3.278 1.00 18.25 120 ASN B O 1
ATOM 2984 N N . ASP B 1 123 ? 14.532 13.619 -1.049 1.00 17.31 121 ASP B N 1
ATOM 2985 C CA . ASP B 1 123 ? 14.403 15.088 -1.122 1.00 17.83 121 ASP B CA 1
ATOM 2986 C C . ASP B 1 123 ? 15.610 15.855 -0.559 1.00 16.77 121 ASP B C 1
ATOM 2987 O O . ASP B 1 123 ? 15.822 15.924 0.647 1.00 17.25 121 ASP B O 1
ATOM 2992 N N . ILE B 1 124 ? 16.372 16.459 -1.449 1.00 17.33 122 ILE B N 1
ATOM 2993 C CA . ILE B 1 124 ? 17.513 17.266 -1.065 1.00 17.39 122 ILE B CA 1
ATOM 2994 C C . ILE B 1 124 ? 17.123 18.429 -0.147 1.00 17.96 122 ILE B C 1
ATOM 2995 O O . ILE B 1 124 ? 17.950 18.895 0.610 1.00 17.94 122 ILE B O 1
ATOM 3000 N N . TRP B 1 125 ? 15.871 18.885 -0.204 1.00 18.14 123 TRP B N 1
ATOM 3001 C CA . TRP B 1 125 ? 15.424 19.965 0.670 1.00 18.89 123 TRP B CA 1
ATOM 3002 C C . TRP B 1 125 ? 14.784 19.498 1.978 1.00 18.54 123 TRP B C 1
ATOM 3003 O O . TRP B 1 125 ? 14.313 20.327 2.751 1.00 18.46 123 TRP B O 1
ATOM 3014 N N . GLY B 1 126 ? 14.765 18.186 2.226 1.00 17.80 124 GLY B N 1
ATOM 3015 C CA . GLY B 1 126 ? 14.342 17.652 3.519 1.00 17.82 124 GLY B CA 1
ATOM 3016 C C . GLY B 1 126 ? 12.884 17.964 3.825 1.00 19.07 124 GLY B C 1
ATOM 3017 O O . GLY B 1 126 ? 12.507 18.165 4.977 1.00 19.26 124 GLY B O 1
ATOM 3018 N N . PHE B 1 127 ? 12.086 18.019 2.765 1.00 19.48 125 PHE B N 1
ATOM 3019 C CA . PHE B 1 127 ? 10.646 18.261 2.818 1.00 20.37 125 PHE B CA 1
ATOM 3020 C C . PHE B 1 127 ? 10.313 19.646 3.311 1.00 21.42 125 PHE B C 1
ATOM 3021 O O . PHE B 1 127 ? 9.243 19.879 3.890 1.00 22.38 125 PHE B O 1
ATOM 3029 N N . ARG B 1 128 ? 11.213 20.586 3.021 1.00 21.66 126 ARG B N 1
ATOM 3030 C CA . ARG B 1 128 ? 11.024 21.962 3.428 1.00 22.48 126 ARG B CA 1
ATOM 3031 C C . ARG B 1 128 ? 10.289 22.804 2.385 1.00 22.72 126 ARG B C 1
ATOM 3032 O O . ARG B 1 128 ? 9.795 23.873 2.719 1.00 24.01 126 ARG B O 1
ATOM 3040 N N . GLN B 1 129 ? 10.238 22.368 1.126 1.00 21.27 127 GLN B N 1
ATOM 3041 C CA . GLN B 1 129 ? 9.568 23.170 0.111 1.00 21.52 127 GLN B CA 1
ATOM 3042 C C . GLN B 1 129 ? 8.100 23.240 0.448 1.00 21.95 127 GLN B C 1
ATOM 3043 O O . GLN B 1 129 ? 7.526 22.249 0.917 1.00 22.25 127 GLN B O 1
ATOM 3049 N N . PRO B 1 130 ? 7.487 24.422 0.257 1.00 22.37 128 PRO B N 1
ATOM 3050 C CA . PRO B 1 130 ? 6.090 24.589 0.639 1.00 23.16 128 PRO B CA 1
ATOM 3051 C C . PRO B 1 130 ? 5.203 23.514 0.017 1.00 23.18 128 PRO B C 1
ATOM 3052 O O . PRO B 1 130 ? 5.194 23.373 -1.203 1.00 23.49 128 PRO B O 1
ATOM 3056 N N . GLY B 1 131 ? 4.507 22.749 0.859 1.00 23.03 129 GLY B N 1
ATOM 3057 C CA . GLY B 1 131 ? 3.590 21.717 0.407 1.00 23.73 129 GLY B CA 1
ATOM 3058 C C . GLY B 1 131 ? 4.168 20.305 0.261 1.00 22.81 129 GLY B C 1
ATOM 3059 O O . GLY B 1 131 ? 3.433 19.381 -0.070 1.00 23.21 129 GLY B O 1
ATOM 3060 N N . ALA B 1 132 ? 5.463 20.131 0.513 1.00 21.71 130 ALA B N 1
ATOM 3061 C CA . ALA B 1 132 ? 6.104 18.817 0.341 1.00 21.67 130 ALA B CA 1
ATOM 3062 C C . ALA B 1 132 ? 5.581 17.817 1.376 1.00 22.07 130 ALA B C 1
ATOM 3063 O O . ALA B 1 132 ? 5.261 16.665 1.041 1.00 21.61 130 ALA B O 1
ATOM 3065 N N . ILE B 1 133 ? 5.485 18.248 2.631 1.00 23.02 131 ILE B N 1
ATOM 3066 C CA . ILE B 1 133 ? 4.967 17.347 3.675 1.00 24.16 131 ILE B CA 1
ATOM 3067 C C . ILE B 1 133 ? 3.537 16.837 3.365 1.00 25.10 131 ILE B C 1
ATOM 3068 O O . ILE B 1 133 ? 3.244 15.634 3.507 1.00 24.38 131 ILE B O 1
ATOM 3073 N N . ASP B 1 134 ? 2.669 17.747 2.918 1.00 26.03 132 ASP B N 1
ATOM 3074 C CA . ASP B 1 134 ? 1.315 17.398 2.506 1.00 27.28 132 ASP B CA 1
ATOM 3075 C C . ASP B 1 134 ? 1.284 16.382 1.356 1.00 26.15 132 ASP B C 1
ATOM 3076 O O . ASP B 1 134 ? 0.424 15.502 1.311 1.00 26.38 132 ASP B O 1
ATOM 3081 N N . ALA B 1 135 ? 2.207 16.549 0.419 1.00 24.69 133 ALA B N 1
ATOM 3082 C CA . ALA B 1 135 ? 2.386 15.646 -0.702 1.00 23.84 133 ALA B CA 1
ATOM 3083 C C . ALA B 1 135 ? 2.703 14.202 -0.285 1.00 23.93 133 ALA B C 1
ATOM 3084 O O . ALA B 1 135 ? 2.262 13.266 -0.945 1.00 23.36 133 ALA B O 1
ATOM 3086 N N . VAL B 1 136 ? 3.452 14.025 0.802 1.00 23.75 134 VAL B N 1
ATOM 3087 C CA . VAL B 1 136 ? 3.970 12.686 1.175 1.00 23.29 134 VAL B CA 1
ATOM 3088 C C . VAL B 1 136 ? 3.348 12.068 2.436 1.00 25.32 134 VAL B C 1
ATOM 3089 O O . VAL B 1 136 ? 3.609 10.908 2.741 1.00 25.10 134 VAL B O 1
ATOM 3093 N N . ARG B 1 137 ? 2.535 12.824 3.167 1.00 27.07 135 ARG B N 1
ATOM 3094 C CA . ARG B 1 137 ? 2.091 12.369 4.484 1.00 29.11 135 ARG B CA 1
ATOM 3095 C C . ARG B 1 137 ? 1.256 11.086 4.396 1.00 30.33 135 ARG B C 1
ATOM 3096 O O . ARG B 1 137 ? 1.383 10.222 5.244 1.00 31.17 135 ARG B O 1
ATOM 3104 N N . ASP B 1 138 ? 0.443 10.949 3.349 1.00 30.99 136 ASP B N 1
ATOM 3105 C CA . ASP B 1 138 ? -0.390 9.756 3.176 1.00 32.10 136 ASP B CA 1
ATOM 3106 C C . ASP B 1 138 ? 0.396 8.587 2.573 1.00 30.81 136 ASP B C 1
ATOM 3107 O O . ASP B 1 138 ? 1.326 8.777 1.788 1.00 30.29 136 ASP B O 1
ATOM 3112 N N . GLY B 1 139 ? 0.017 7.379 2.958 1.00 30.79 137 GLY B N 1
ATOM 3113 C CA . GLY B 1 139 ? 0.485 6.187 2.288 1.00 30.58 137 GLY B CA 1
ATOM 3114 C C . GLY B 1 139 ? 1.703 5.623 2.979 1.00 29.91 137 GLY B C 1
ATOM 3115 O O . GLY B 1 139 ? 1.950 5.905 4.155 1.00 28.84 137 GLY B O 1
ATOM 3116 N N . ASN B 1 140 ? 2.461 4.830 2.234 1.00 29.45 138 ASN B N 1
ATOM 3117 C CA . ASN B 1 140 ? 3.557 4.060 2.788 1.00 29.59 138 ASN B CA 1
ATOM 3118 C C . ASN B 1 140 ? 4.921 4.259 2.159 1.00 27.13 138 ASN B C 1
ATOM 3119 O O . ASN B 1 140 ? 5.827 3.482 2.418 1.00 25.63 138 ASN B O 1
ATOM 3124 N N . SER B 1 141 ? 5.070 5.292 1.342 1.00 26.04 139 SER B N 1
ATOM 3125 C CA . SER B 1 141 ? 6.338 5.522 0.667 1.00 24.55 139 SER B CA 1
ATOM 3126 C C . SER B 1 141 ? 7.445 5.738 1.692 1.00 23.78 139 SER B C 1
ATOM 3127 O O . SER B 1 141 ? 7.218 6.287 2.773 1.00 23.84 139 SER B O 1
ATOM 3130 N N . GLY B 1 142 ? 8.636 5.275 1.348 1.00 22.59 140 GLY B N 1
ATOM 3131 C CA . GLY B 1 142 ? 9.834 5.684 2.055 1.00 21.92 140 GLY B CA 1
ATOM 3132 C C . GLY B 1 142 ? 10.114 7.152 1.765 1.00 21.33 140 GLY B C 1
ATOM 3133 O O . GLY B 1 142 ? 9.719 7.687 0.718 1.00 21.16 140 GLY B O 1
ATOM 3134 N N . LEU B 1 143 ? 10.784 7.805 2.705 1.00 20.79 141 LEU B N 1
ATOM 3135 C CA . LEU B 1 143 ? 11.110 9.213 2.582 1.00 20.39 141 LEU B CA 1
ATOM 3136 C C . LEU B 1 143 ? 12.513 9.439 3.077 1.00 20.09 141 LEU B C 1
ATOM 3137 O O . LEU B 1 143 ? 12.818 9.127 4.234 1.00 20.77 141 LEU B O 1
ATOM 3142 N N . CYS B 1 144 ? 13.365 9.983 2.217 1.00 19.38 142 CYS B N 1
ATOM 3143 C CA . CYS B 1 144 ? 14.717 10.334 2.635 1.00 18.99 142 CYS B CA 1
ATOM 3144 C C . CYS B 1 144 ? 14.824 11.847 2.773 1.00 18.34 142 CYS B C 1
ATOM 3145 O O . CYS B 1 144 ? 14.727 12.583 1.787 1.00 18.03 142 CYS B O 1
ATOM 3148 N N . ALA B 1 145 ? 15.004 12.284 4.008 1.00 17.51 143 ALA B N 1
ATOM 3149 C CA . ALA B 1 145 ? 15.222 13.696 4.338 1.00 17.43 143 ALA B CA 1
ATOM 3150 C C . ALA B 1 145 ? 16.722 13.928 4.359 1.00 16.95 143 ALA B C 1
ATOM 3151 O O . ALA B 1 145 ? 17.428 13.370 5.204 1.00 17.07 143 ALA B O 1
ATOM 3153 N N . MET B 1 146 ? 17.217 14.718 3.416 1.00 17.09 144 MET B N 1
ATOM 3154 C CA . MET B 1 146 ? 18.635 15.049 3.353 1.00 16.92 144 MET B CA 1
ATOM 3155 C C . MET B 1 146 ? 18.900 16.384 4.015 1.00 18.50 144 MET B C 1
ATOM 3156 O O . MET B 1 146 ? 18.009 17.249 4.064 1.00 18.67 144 MET B O 1
ATOM 3161 N N . HIS B 1 147 ? 20.132 16.559 4.494 1.00 18.54 145 HIS B N 1
ATOM 3162 C CA . HIS B 1 147 ? 20.612 17.851 4.963 1.00 19.90 145 HIS B CA 1
ATOM 3163 C C . HIS B 1 147 ? 21.307 18.633 3.845 1.00 20.42 145 HIS B C 1
ATOM 3164 O O . HIS B 1 147 ? 22.252 18.149 3.217 1.00 18.42 145 HIS B O 1
ATOM 3171 N N . MET B 1 148 ? 20.832 19.853 3.624 1.00 21.77 146 MET B N 1
ATOM 3172 C CA . MET B 1 148 ? 21.495 20.794 2.749 1.00 24.04 146 MET B CA 1
ATOM 3173 C C . MET B 1 148 ? 21.443 22.123 3.465 1.00 25.72 146 MET B C 1
ATOM 3174 O O . MET B 1 148 ? 20.410 22.489 4.044 1.00 26.43 146 MET B O 1
ATOM 3179 N N . LEU B 1 149 ? 22.556 22.843 3.467 1.00 27.02 147 LEU B N 1
ATOM 3180 C CA . LEU B 1 149 ? 22.564 24.177 4.048 1.00 29.15 147 LEU B CA 1
ATOM 3181 C C . LEU B 1 149 ? 22.037 25.136 2.979 1.00 30.05 147 LEU B C 1
ATOM 3182 O O . LEU B 1 149 ? 22.586 25.209 1.888 1.00 30.21 147 LEU B O 1
ATOM 3187 N N . GLY B 1 150 ? 20.965 25.850 3.278 1.00 31.32 148 GLY B N 1
ATOM 3188 C CA . GLY B 1 150 ? 20.431 26.828 2.330 1.00 33.02 148 GLY B CA 1
ATOM 3189 C C . GLY B 1 150 ? 19.052 27.301 2.718 1.00 34.04 148 GLY B C 1
ATOM 3190 O O . GLY B 1 150 ? 18.428 26.722 3.597 1.00 34.01 148 GLY B O 1
ATOM 3191 N N A GLU B 1 151 ? 18.581 28.374 2.090 0.50 35.59 149 GLU B N 1
ATOM 3192 N N B GLU B 1 151 ? 18.602 28.370 2.060 0.50 35.52 149 GLU B N 1
ATOM 3193 C CA A GLU B 1 151 ? 17.214 28.842 2.308 0.50 36.29 149 GLU B CA 1
ATOM 3194 C CA B GLU B 1 151 ? 17.237 28.880 2.189 0.50 36.18 149 GLU B CA 1
ATOM 3195 C C A GLU B 1 151 ? 16.353 28.303 1.163 0.50 35.87 149 GLU B C 1
ATOM 3196 C C B GLU B 1 151 ? 16.375 28.246 1.099 0.50 35.74 149 GLU B C 1
ATOM 3197 O O A GLU B 1 151 ? 16.618 28.605 -0.004 0.50 35.81 149 GLU B O 1
ATOM 3198 O O B GLU B 1 151 ? 16.647 28.440 -0.090 0.50 35.55 149 GLU B O 1
ATOM 3209 N N . PRO B 1 152 ? 15.335 27.481 1.491 1.00 35.41 150 PRO B N 1
ATOM 3210 C CA . PRO B 1 152 ? 14.457 26.813 0.513 1.00 35.45 150 PRO B CA 1
ATOM 3211 C C . PRO B 1 152 ? 13.863 27.706 -0.582 1.00 37.16 150 PRO B C 1
ATOM 3212 O O . PRO B 1 152 ? 13.737 27.270 -1.735 1.00 36.75 150 PRO B O 1
ATOM 3216 N N . GLN B 1 153 ? 13.504 28.936 -0.214 1.00 39.48 151 GLN B N 1
ATOM 3217 C CA . GLN B 1 153 ? 12.811 29.850 -1.125 1.00 41.47 151 GLN B CA 1
ATOM 3218 C C . GLN B 1 153 ? 13.738 30.280 -2.255 1.00 42.91 151 GLN B C 1
ATOM 3219 O O . GLN B 1 153 ? 13.288 30.511 -3.379 1.00 43.98 151 GLN B O 1
ATOM 3225 N N . THR B 1 154 ? 15.030 30.368 -1.951 1.00 43.89 152 THR B N 1
ATOM 3226 C CA . THR B 1 154 ? 16.053 30.737 -2.930 1.00 45.27 152 THR B CA 1
ATOM 3227 C C . THR B 1 154 ? 16.313 29.597 -3.946 1.00 45.55 152 THR B C 1
ATOM 3228 O O . THR B 1 154 ? 16.663 29.860 -5.102 1.00 46.28 152 THR B O 1
ATOM 3232 N N . MET B 1 155 ? 16.130 28.346 -3.511 1.00 45.02 153 MET B N 1
ATOM 3233 C CA . MET B 1 155 ? 16.482 27.160 -4.310 1.00 45.36 153 MET B CA 1
ATOM 3234 C C . MET B 1 155 ? 17.999 27.038 -4.497 1.00 45.20 153 MET B C 1
ATOM 3235 O O . MET B 1 155 ? 18.461 26.336 -5.403 1.00 44.72 153 MET B O 1
ATOM 3240 N N . GLN B 1 156 ? 18.759 27.716 -3.633 1.00 45.66 154 GLN B N 1
ATOM 3241 C CA . GLN B 1 156 ? 20.214 27.740 -3.714 1.00 46.05 154 GLN B CA 1
ATOM 3242 C C . GLN B 1 156 ? 20.850 27.184 -2.445 1.00 44.84 154 GLN B C 1
ATOM 3243 O O . GLN B 1 156 ? 20.406 27.472 -1.325 1.00 44.65 154 GLN B O 1
ATOM 3249 N N . VAL B 1 157 ? 21.895 26.389 -2.643 1.00 43.69 155 VAL B N 1
ATOM 3250 C CA . VAL B 1 157 ? 22.771 25.970 -1.557 1.00 43.21 155 VAL B CA 1
ATOM 3251 C C . VAL B 1 157 ? 23.532 27.197 -1.027 1.00 44.03 155 VAL B C 1
ATOM 3252 O O . VAL B 1 157 ? 23.929 28.074 -1.802 1.00 44.41 155 VAL B O 1
ATOM 3256 N N . GLY B 1 158 ? 23.698 27.261 0.294 1.00 43.84 156 GLY B N 1
ATOM 3257 C CA . GLY B 1 158 ? 24.416 28.347 0.953 1.00 44.87 156 GLY B CA 1
ATOM 3258 C C . GLY B 1 158 ? 25.855 27.964 1.269 1.00 44.78 156 GLY B C 1
ATOM 3259 O O . GLY B 1 158 ? 26.303 26.852 0.950 1.00 43.08 156 GLY B O 1
ATOM 3260 N N . GLU B 1 159 ? 26.576 28.899 1.891 1.00 45.89 157 GLU B N 1
ATOM 3261 C CA . GLU B 1 159 ? 27.982 28.705 2.235 1.00 46.46 157 GLU B CA 1
ATOM 3262 C C . GLU B 1 159 ? 28.109 27.899 3.521 1.00 45.25 157 GLU B C 1
ATOM 3263 O O . GLU B 1 159 ? 27.277 28.042 4.415 1.00 45.49 157 GLU B O 1
ATOM 3269 N N . PRO B 1 160 ? 29.167 27.066 3.632 1.00 44.10 158 PRO B N 1
ATOM 3270 C CA . PRO B 1 160 ? 29.313 26.253 4.836 1.00 43.10 158 PRO B CA 1
ATOM 3271 C C . PRO B 1 160 ? 29.400 27.118 6.073 1.00 44.21 158 PRO B C 1
ATOM 3272 O O . PRO B 1 160 ? 30.096 28.134 6.060 1.00 45.33 158 PRO B O 1
ATOM 3276 N N . ASP B 1 161 ? 28.692 26.724 7.128 1.00 43.57 159 ASP B N 1
ATOM 3277 C CA . ASP B 1 161 ? 28.746 27.445 8.392 1.00 44.50 159 ASP B CA 1
ATOM 3278 C C . ASP B 1 161 ? 28.173 26.565 9.505 1.00 42.93 159 ASP B C 1
ATOM 3279 O O . ASP B 1 161 ? 26.972 26.285 9.512 1.00 42.62 159 ASP B O 1
ATOM 3284 N N . TYR B 1 162 ? 29.038 26.139 10.429 1.00 41.44 160 TYR B N 1
ATOM 3285 C CA . TYR B 1 162 ? 28.691 25.148 11.454 1.00 39.46 160 TYR B CA 1
ATOM 3286 C C . TYR B 1 162 ? 29.451 25.397 12.758 1.00 40.39 160 TYR B C 1
ATOM 3287 O O . TYR B 1 162 ? 30.495 26.022 12.758 1.00 40.95 160 TYR B O 1
ATOM 3296 N N . GLY B 1 163 ? 28.914 24.880 13.856 1.00 40.13 161 GLY B N 1
ATOM 3297 C CA . GLY B 1 163 ? 29.661 24.733 15.101 1.00 40.86 161 GLY B CA 1
ATOM 3298 C C . GLY B 1 163 ? 30.374 23.409 14.969 1.00 39.49 161 GLY B C 1
ATOM 3299 O O . GLY B 1 163 ? 31.501 23.363 14.483 1.00 40.05 161 GLY B O 1
ATOM 3300 N N . ASP B 1 164 ? 29.710 22.325 15.370 1.00 37.79 162 ASP B N 1
ATOM 3301 C CA . ASP B 1 164 ? 30.133 20.985 14.978 1.00 35.62 162 ASP B CA 1
ATOM 3302 C C . ASP B 1 164 ? 29.186 20.511 13.878 1.00 32.31 162 ASP B C 1
ATOM 3303 O O . ASP B 1 164 ? 27.995 20.311 14.113 1.00 31.26 162 ASP B O 1
ATOM 3308 N N . VAL B 1 165 ? 29.724 20.329 12.684 1.00 30.05 163 VAL B N 1
ATOM 3309 C CA . VAL B 1 165 ? 28.909 19.987 11.540 1.00 27.88 163 VAL B CA 1
ATOM 3310 C C . VAL B 1 165 ? 28.121 18.694 11.781 1.00 27.12 163 VAL B C 1
ATOM 3311 O O . VAL B 1 165 ? 26.991 18.575 11.323 1.00 26.82 163 VAL B O 1
ATOM 3315 N N . VAL B 1 166 ? 28.706 17.740 12.507 1.00 26.50 164 VAL B N 1
ATOM 3316 C CA . VAL B 1 166 ? 28.027 16.471 12.780 1.00 25.63 164 VAL B CA 1
ATOM 3317 C C . VAL B 1 166 ? 26.804 16.695 13.663 1.00 25.90 164 VAL B C 1
ATOM 3318 O O . VAL B 1 166 ? 25.728 16.135 13.413 1.00 24.78 164 VAL B O 1
ATOM 3322 N N . THR B 1 167 ? 26.978 17.504 14.700 1.00 27.26 165 THR B N 1
ATOM 3323 C CA . THR B 1 167 ? 25.884 17.815 15.613 1.00 28.76 165 THR B CA 1
ATOM 3324 C C . THR B 1 167 ? 24.809 18.631 14.904 1.00 27.76 165 THR B C 1
ATOM 3325 O O . THR B 1 167 ? 23.619 18.355 15.064 1.00 27.72 165 THR B O 1
ATOM 3329 N N . ASP B 1 168 ? 25.224 19.616 14.105 1.00 27.59 166 ASP B N 1
ATOM 3330 C CA . ASP B 1 168 ? 24.263 20.483 13.399 1.00 27.33 166 ASP B CA 1
ATOM 3331 C C . ASP B 1 168 ? 23.453 19.677 12.396 1.00 25.67 166 ASP B C 1
ATOM 3332 O O . ASP B 1 168 ? 22.249 19.892 12.238 1.00 25.31 166 ASP B O 1
ATOM 3337 N N . VAL B 1 169 ? 24.122 18.765 11.689 1.00 24.17 167 VAL B N 1
ATOM 3338 C CA . VAL B 1 169 ? 23.443 17.928 10.699 1.00 22.89 167 VAL B CA 1
ATOM 3339 C C . VAL B 1 169 ? 22.431 17.023 11.433 1.00 23.20 167 VAL B C 1
ATOM 3340 O O . VAL B 1 169 ? 21.276 16.926 11.022 1.00 22.52 167 VAL B O 1
ATOM 3344 N N . ARG B 1 170 ? 22.855 16.404 12.538 1.00 24.20 168 ARG B N 1
ATOM 3345 C CA . ARG B 1 170 ? 21.960 15.526 13.305 1.00 25.09 168 ARG B CA 1
ATOM 3346 C C . ARG B 1 170 ? 20.716 16.256 13.804 1.00 25.91 168 ARG B C 1
ATOM 3347 O O . ARG B 1 170 ? 19.604 15.746 13.662 1.00 26.43 168 ARG B O 1
ATOM 3355 N N . ASP B 1 171 ? 20.905 17.439 14.369 1.00 26.25 169 ASP B N 1
ATOM 3356 C CA . ASP B 1 171 ? 19.791 18.225 14.923 1.00 27.23 169 ASP B CA 1
ATOM 3357 C C . ASP B 1 171 ? 18.801 18.660 13.852 1.00 25.81 169 ASP B C 1
ATOM 3358 O O . ASP B 1 171 ? 17.599 18.680 14.092 1.00 26.00 169 ASP B O 1
ATOM 3363 N N . PHE B 1 172 ? 19.305 19.010 12.672 1.00 24.30 170 PHE B N 1
ATOM 3364 C CA . PHE B 1 172 ? 18.441 19.399 11.561 1.00 23.02 170 PHE B CA 1
ATOM 3365 C C . PHE B 1 172 ? 17.592 18.212 11.124 1.00 22.06 170 PHE B C 1
ATOM 3366 O O . PHE B 1 172 ? 16.389 18.337 10.893 1.00 21.27 170 PHE B O 1
ATOM 3374 N N . LEU B 1 173 ? 18.235 17.053 10.995 1.00 20.88 171 LEU B N 1
ATOM 3375 C CA . LEU B 1 173 ? 17.556 15.843 10.577 1.00 20.23 171 LEU B CA 1
ATOM 3376 C C . LEU B 1 173 ? 16.524 15.442 11.629 1.00 21.64 171 LEU B C 1
ATOM 3377 O O . LEU B 1 173 ? 15.436 14.996 11.288 1.00 21.65 171 LEU B O 1
ATOM 3382 N N . ALA B 1 174 ? 16.849 15.653 12.906 1.00 23.16 172 ALA B N 1
ATOM 3383 C CA . ALA B 1 174 ? 15.914 15.372 13.998 1.00 24.33 172 ALA B CA 1
ATOM 3384 C C . ALA B 1 174 ? 14.647 16.220 13.868 1.00 25.05 172 ALA B C 1
ATOM 3385 O O . ALA B 1 174 ? 13.529 15.719 14.024 1.00 25.00 172 ALA B O 1
ATOM 3387 N N . ALA B 1 175 ? 14.832 17.502 13.567 1.00 25.25 173 ALA B N 1
ATOM 3388 C CA . ALA B 1 175 ? 13.728 18.415 13.340 1.00 25.76 173 ALA B CA 1
ATOM 3389 C C . ALA B 1 175 ? 12.906 18.047 12.100 1.00 24.91 173 ALA B C 1
ATOM 3390 O O . ALA B 1 175 ? 11.675 18.172 12.108 1.00 25.13 173 ALA B O 1
ATOM 3392 N N . ARG B 1 176 ? 13.563 17.592 11.036 1.00 23.45 174 ARG B N 1
ATOM 3393 C CA . ARG B 1 176 ? 12.817 17.215 9.829 1.00 22.42 174 ARG B CA 1
ATOM 3394 C C . ARG B 1 176 ? 11.967 15.954 10.080 1.00 22.72 174 ARG B C 1
ATOM 3395 O O . ARG B 1 176 ? 10.798 15.901 9.683 1.00 23.12 174 ARG B O 1
ATOM 3403 N N . ALA B 1 177 ? 12.529 14.974 10.782 1.00 23.21 175 ALA B N 1
ATOM 3404 C CA . ALA B 1 177 ? 11.788 13.759 11.126 1.00 24.01 175 ALA B CA 1
ATOM 3405 C C . ALA B 1 177 ? 10.606 14.084 12.013 1.00 25.46 175 ALA B C 1
ATOM 3406 O O . ALA B 1 177 ? 9.527 13.528 11.832 1.00 26.11 175 ALA B O 1
ATOM 3408 N N . GLN B 1 178 ? 10.811 14.970 12.979 1.00 26.64 176 GLN B N 1
ATOM 3409 C CA . GLN B 1 178 ? 9.722 15.420 13.825 1.00 28.31 176 GLN B CA 1
ATOM 3410 C C . GLN B 1 178 ? 8.617 16.088 13.003 1.00 28.15 176 GLN B C 1
ATOM 3411 O O . GLN B 1 178 ? 7.429 15.839 13.239 1.00 28.50 176 GLN B O 1
ATOM 3417 N N . ALA B 1 179 ? 9.001 16.942 12.056 1.00 27.03 177 ALA B N 1
ATOM 3418 C CA . ALA B 1 179 ? 8.016 17.658 11.247 1.00 26.99 177 ALA B CA 1
ATOM 3419 C C . ALA B 1 179 ? 7.192 16.691 10.411 1.00 26.36 177 ALA B C 1
ATOM 3420 O O . ALA B 1 179 ? 5.983 16.857 10.280 1.00 26.62 177 ALA B O 1
ATOM 3422 N N . LEU B 1 180 ? 7.842 15.679 9.848 1.00 25.72 178 LEU B N 1
ATOM 3423 C CA . LEU B 1 180 ? 7.127 14.606 9.147 1.00 25.54 178 LEU B CA 1
ATOM 3424 C C . LEU B 1 180 ? 6.175 13.859 10.106 1.00 27.09 178 LEU B C 1
ATOM 3425 O O . LEU B 1 180 ? 5.015 13.621 9.775 1.00 27.19 178 LEU B O 1
ATOM 3430 N N . ARG B 1 181 ? 6.680 13.487 11.280 1.00 27.77 179 ARG B N 1
ATOM 3431 C CA . ARG B 1 181 ? 5.885 12.740 12.250 1.00 29.17 179 ARG B CA 1
ATOM 3432 C C . ARG B 1 181 ? 4.685 13.533 12.782 1.00 30.58 179 ARG B C 1
ATOM 3433 O O . ARG B 1 181 ? 3.597 12.964 12.960 1.00 30.05 179 ARG B O 1
ATOM 3441 N N . ASP B 1 182 ? 4.877 14.836 13.001 1.00 30.97 180 ASP B N 1
ATOM 3442 C CA . ASP B 1 182 ? 3.783 15.721 13.418 1.00 32.99 180 ASP B CA 1
ATOM 3443 C C . ASP B 1 182 ? 2.649 15.759 12.406 1.00 32.61 180 ASP B C 1
ATOM 3444 O O . ASP B 1 182 ? 1.519 16.045 12.766 1.00 33.79 180 ASP B O 1
ATOM 3449 N N . ALA B 1 183 ? 2.954 15.516 11.136 1.00 31.08 181 ALA B N 1
ATOM 3450 C CA . ALA B 1 183 ? 1.923 15.465 10.096 1.00 31.20 181 ALA B CA 1
ATOM 3451 C C . ALA B 1 183 ? 1.344 14.062 9.896 1.00 31.20 181 ALA B C 1
ATOM 3452 O O . ALA B 1 183 ? 0.541 13.860 8.983 1.00 32.00 181 ALA B O 1
ATOM 3454 N N . GLY B 1 184 ? 1.743 13.100 10.733 1.00 31.23 182 GLY B N 1
ATOM 3455 C CA . GLY B 1 184 ? 1.195 11.735 10.695 1.00 31.26 182 GLY B CA 1
ATOM 3456 C C . GLY B 1 184 ? 2.068 10.656 10.055 1.00 29.91 182 GLY B C 1
ATOM 3457 O O . GLY B 1 184 ? 1.657 9.499 9.972 1.00 29.72 182 GLY B O 1
ATOM 3458 N N . VAL B 1 185 ? 3.268 11.013 9.601 1.00 28.06 183 VAL B N 1
ATOM 3459 C CA . VAL B 1 185 ? 4.160 10.039 8.954 1.00 26.86 183 VAL B CA 1
ATOM 3460 C C . VAL B 1 185 ? 4.734 9.098 10.006 1.00 27.10 183 VAL B C 1
ATOM 3461 O O . VAL B 1 185 ? 5.324 9.564 10.965 1.00 27.09 183 VAL B O 1
ATOM 3465 N N . ALA B 1 186 ? 4.547 7.785 9.835 1.00 27.46 184 ALA B N 1
ATOM 3466 C CA . ALA B 1 186 ? 5.188 6.800 10.714 1.00 27.93 184 ALA B CA 1
ATOM 3467 C C . ALA B 1 186 ? 6.711 6.891 10.609 1.00 26.71 184 ALA B C 1
ATOM 3468 O O . ALA B 1 186 ? 7.269 7.027 9.511 1.00 25.43 184 ALA B O 1
ATOM 3470 N N . ALA B 1 187 ? 7.373 6.814 11.762 1.00 27.27 185 ALA B N 1
ATOM 3471 C CA . ALA B 1 187 ? 8.838 6.873 11.854 1.00 26.13 185 ALA B CA 1
ATOM 3472 C C . ALA B 1 187 ? 9.557 5.848 10.991 1.00 25.11 185 ALA B C 1
ATOM 3473 O O . ALA B 1 187 ? 10.663 6.112 10.507 1.00 23.84 185 ALA B O 1
ATOM 3475 N N . GLU B 1 188 ? 8.943 4.684 10.805 1.00 25.35 186 GLU B N 1
ATOM 3476 C CA . GLU B 1 188 ? 9.564 3.619 10.012 1.00 25.50 186 GLU B CA 1
ATOM 3477 C C . GLU B 1 188 ? 9.651 3.904 8.493 1.00 23.12 186 GLU B C 1
ATOM 3478 O O . GLU B 1 188 ? 10.392 3.231 7.782 1.00 22.59 186 GLU B O 1
ATOM 3484 N N . ARG B 1 189 ? 8.922 4.908 8.003 1.00 22.34 187 ARG B N 1
ATOM 3485 C CA . ARG B 1 189 ? 8.991 5.316 6.590 1.00 20.98 187 ARG B CA 1
ATOM 3486 C C . ARG B 1 189 ? 10.146 6.275 6.300 1.00 20.30 187 ARG B C 1
ATOM 3487 O O . ARG B 1 189 ? 10.377 6.639 5.145 1.00 19.54 187 ARG B O 1
ATOM 3495 N N . ILE B 1 190 ? 10.861 6.694 7.342 1.00 20.22 188 ILE B N 1
ATOM 3496 C CA . ILE B 1 190 ? 11.834 7.774 7.236 1.00 19.74 188 ILE B CA 1
ATOM 3497 C C . ILE B 1 190 ? 13.267 7.258 7.317 1.00 19.38 188 ILE B C 1
ATOM 3498 O O . ILE B 1 190 ? 13.631 6.496 8.217 1.00 20.35 188 ILE B O 1
ATOM 3503 N N . CYS B 1 191 ? 14.079 7.686 6.359 1.00 19.02 189 CYS B N 1
ATOM 3504 C CA . CYS B 1 191 ? 15.522 7.570 6.466 1.00 18.78 189 CYS B CA 1
ATOM 3505 C C . CYS B 1 191 ? 16.115 8.953 6.323 1.00 17.98 189 CYS B C 1
ATOM 3506 O O . CYS B 1 191 ? 15.413 9.895 5.946 1.00 18.47 189 CYS B O 1
ATOM 3509 N N . VAL B 1 192 ? 17.384 9.087 6.692 1.00 17.56 190 VAL B N 1
ATOM 3510 C CA . VAL B 1 192 ? 18.055 10.382 6.669 1.00 17.36 190 VAL B CA 1
ATOM 3511 C C . VAL B 1 192 ? 19.379 10.296 5.916 1.00 17.02 190 VAL B C 1
ATOM 3512 O O . VAL B 1 192 ? 19.980 9.214 5.775 1.00 16.99 190 VAL B O 1
ATOM 3516 N N . ASP B 1 193 ? 19.859 11.454 5.489 1.00 16.78 191 ASP B N 1
ATOM 3517 C CA . ASP B 1 193 ? 21.057 11.550 4.673 1.00 16.13 191 ASP B CA 1
ATOM 3518 C C . ASP B 1 193 ? 21.779 12.861 5.015 1.00 16.49 191 ASP B C 1
ATOM 3519 O O . ASP B 1 193 ? 21.174 13.939 4.954 1.00 16.36 191 ASP B O 1
ATOM 3524 N N . PRO B 1 194 ? 23.076 12.781 5.361 1.00 15.78 192 PRO B N 1
ATOM 3525 C CA . PRO B 1 194 ? 23.821 13.984 5.775 1.00 16.21 192 PRO B CA 1
ATOM 3526 C C . PRO B 1 194 ? 24.156 14.956 4.652 1.00 16.18 192 PRO B C 1
ATOM 3527 O O . PRO B 1 194 ? 24.664 16.066 4.920 1.00 16.77 192 PRO B O 1
ATOM 3531 N N . GLY B 1 195 ? 23.905 14.549 3.406 1.00 15.79 193 GLY B N 1
ATOM 3532 C CA . GLY B 1 195 ? 23.977 15.464 2.280 1.00 15.93 193 GLY B CA 1
ATOM 3533 C C . GLY B 1 195 ? 25.384 15.848 1.915 1.00 15.86 193 GLY B C 1
ATOM 3534 O O . GLY B 1 195 ? 25.748 17.032 1.859 1.00 16.93 193 GLY B O 1
ATOM 3535 N N . PHE B 1 196 ? 26.177 14.840 1.608 1.00 15.67 194 PHE B N 1
ATOM 3536 C CA . PHE B 1 196 ? 27.539 15.076 1.214 1.00 15.80 194 PHE B CA 1
ATOM 3537 C C . PHE B 1 196 ? 27.601 16.017 0.002 1.00 16.74 194 PHE B C 1
ATOM 3538 O O . PHE B 1 196 ? 26.913 15.794 -0.984 1.00 16.14 194 PHE B O 1
ATOM 3546 N N . GLY B 1 197 ? 28.418 17.063 0.106 1.00 17.90 195 GLY B N 1
ATOM 3547 C CA . GLY B 1 197 ? 28.630 18.003 -0.981 1.00 19.15 195 GLY B CA 1
ATOM 3548 C C . GLY B 1 197 ? 27.571 19.094 -1.052 1.00 20.49 195 GLY B C 1
ATOM 3549 O O . GLY B 1 197 ? 27.562 19.861 -2.010 1.00 21.47 195 GLY B O 1
ATOM 3550 N N . PHE B 1 198 ? 26.684 19.181 -0.060 1.00 20.11 196 PHE B N 1
ATOM 3551 C CA . PHE B 1 198 ? 25.618 20.213 -0.076 1.00 20.64 196 PHE B CA 1
ATOM 3552 C C . PHE B 1 198 ? 25.801 21.258 1.036 1.00 22.02 196 PHE B C 1
ATOM 3553 O O . PHE B 1 198 ? 25.245 21.129 2.145 1.00 21.13 196 PHE B O 1
ATOM 3561 N N . GLY B 1 199 ? 26.574 22.303 0.734 1.00 23.23 197 GLY B N 1
ATOM 3562 C CA . GLY B 1 199 ? 26.870 23.355 1.704 1.00 23.74 197 GLY B CA 1
ATOM 3563 C C . GLY B 1 199 ? 27.900 22.927 2.742 1.00 24.21 197 GLY B C 1
ATOM 3564 O O . GLY B 1 199 ? 27.793 23.281 3.916 1.00 25.19 197 GLY B O 1
ATOM 3565 N N . LYS B 1 200 ? 28.885 22.143 2.314 1.00 23.53 198 LYS B N 1
ATOM 3566 C CA . LYS B 1 200 ? 29.933 21.630 3.203 1.00 22.91 198 LYS B CA 1
ATOM 3567 C C . LYS B 1 200 ? 31.295 22.008 2.654 1.00 22.26 198 LYS B C 1
ATOM 3568 O O . LYS B 1 200 ? 31.486 22.002 1.444 1.00 21.83 198 LYS B O 1
ATOM 3574 N N . ALA B 1 201 ? 32.236 22.346 3.530 1.00 22.37 199 ALA B N 1
ATOM 3575 C CA . ALA B 1 201 ? 33.637 22.470 3.115 1.00 22.37 199 ALA B CA 1
ATOM 3576 C C . ALA B 1 201 ? 34.052 21.145 2.445 1.00 21.12 199 ALA B C 1
ATOM 3577 O O . ALA B 1 201 ? 33.871 20.068 3.029 1.00 19.08 199 ALA B O 1
ATOM 3579 N N . VAL B 1 202 ? 34.575 21.246 1.217 1.00 21.08 200 VAL B N 1
ATOM 3580 C CA . VAL B 1 202 ? 34.743 20.099 0.303 1.00 20.44 200 VAL B CA 1
ATOM 3581 C C . VAL B 1 202 ? 35.457 18.908 0.938 1.00 19.91 200 VAL B C 1
ATOM 3582 O O . VAL B 1 202 ? 35.095 17.769 0.703 1.00 18.77 200 VAL B O 1
ATOM 3586 N N . VAL B 1 203 ? 36.472 19.182 1.743 1.00 20.99 201 VAL B N 1
ATOM 3587 C CA . VAL B 1 203 ? 37.178 18.139 2.433 1.00 20.82 201 VAL B CA 1
ATOM 3588 C C . VAL B 1 203 ? 36.817 18.098 3.929 1.00 21.19 201 VAL B C 1
ATOM 3589 O O . VAL B 1 203 ? 36.326 17.077 4.407 1.00 20.36 201 VAL B O 1
ATOM 3593 N N . ASP B 1 204 ? 37.026 19.190 4.657 1.00 22.57 202 ASP B N 1
ATOM 3594 C CA . ASP B 1 204 ? 36.914 19.137 6.132 1.00 23.28 202 ASP B CA 1
ATOM 3595 C C . ASP B 1 204 ? 35.523 18.757 6.668 1.00 22.23 202 ASP B C 1
ATOM 3596 O O . ASP B 1 204 ? 35.439 17.916 7.562 1.00 21.74 202 ASP B O 1
ATOM 3601 N N . ASP B 1 205 ? 34.453 19.331 6.112 1.00 21.67 203 ASP B N 1
ATOM 3602 C CA . ASP B 1 205 ? 33.090 19.010 6.581 1.00 21.04 203 ASP B CA 1
ATOM 3603 C C . ASP B 1 205 ? 32.617 17.657 6.083 1.00 19.58 203 ASP B C 1
ATOM 3604 O O . ASP B 1 205 ? 32.062 16.861 6.845 1.00 19.63 203 ASP B O 1
ATOM 3609 N N . ASN B 1 206 ? 32.815 17.384 4.798 1.00 18.83 204 ASN B N 1
ATOM 3610 C CA . ASN B 1 206 ? 32.378 16.123 4.221 1.00 18.03 204 ASN B CA 1
ATOM 3611 C C . ASN B 1 206 ? 33.063 14.912 4.860 1.00 17.65 204 ASN B C 1
ATOM 3612 O O . ASN B 1 206 ? 32.411 13.901 5.146 1.00 17.06 204 ASN B O 1
ATOM 3617 N N . TYR B 1 207 ? 34.368 14.995 5.098 1.00 18.04 205 TYR B N 1
ATOM 3618 C CA . TYR B 1 207 ? 35.069 13.865 5.732 1.00 18.04 205 TYR B CA 1
ATOM 3619 C C . TYR B 1 207 ? 34.821 13.763 7.235 1.00 18.94 205 TYR B C 1
ATOM 3620 O O . TYR B 1 207 ? 34.867 12.669 7.768 1.00 18.69 205 TYR B O 1
ATOM 3629 N N . ALA B 1 208 ? 34.501 14.880 7.893 1.00 19.86 206 ALA B N 1
ATOM 3630 C CA . ALA B 1 208 ? 34.045 14.821 9.297 1.00 20.73 206 ALA B CA 1
ATOM 3631 C C . ALA B 1 208 ? 32.753 13.998 9.360 1.00 19.94 206 ALA B C 1
ATOM 3632 O O . ALA B 1 208 ? 32.584 13.118 10.204 1.00 19.98 206 ALA B O 1
ATOM 3634 N N . LEU B 1 209 ? 31.841 14.292 8.444 1.00 19.42 207 LEU B N 1
ATOM 3635 C CA . LEU B 1 209 ? 30.566 13.600 8.401 1.00 18.91 207 LEU B CA 1
ATOM 3636 C C . LEU B 1 209 ? 30.738 12.139 8.052 1.00 18.72 207 LEU B C 1
ATOM 3637 O O . LEU B 1 209 ? 30.002 11.316 8.571 1.00 20.05 207 LEU B O 1
ATOM 3642 N N . LEU B 1 210 ? 31.676 11.807 7.162 1.00 18.76 208 LEU B N 1
ATOM 3643 C CA . LEU B 1 210 ? 31.897 10.406 6.800 1.00 18.23 208 LEU B CA 1
ATOM 3644 C C . LEU B 1 210 ? 32.549 9.629 7.946 1.00 19.25 208 LEU B C 1
ATOM 3645 O O . LEU B 1 210 ? 32.096 8.521 8.254 1.00 19.21 208 LEU B O 1
ATOM 3650 N N . ALA B 1 211 ? 33.585 10.202 8.575 1.00 19.09 209 ALA B N 1
ATOM 3651 C CA . ALA B 1 211 ? 34.259 9.567 9.737 1.00 19.92 209 ALA B CA 1
ATOM 3652 C C . ALA B 1 211 ? 33.317 9.329 10.925 1.00 20.80 209 ALA B C 1
ATOM 3653 O O . ALA B 1 211 ? 33.444 8.324 11.633 1.00 20.50 209 ALA B O 1
ATOM 3655 N N . ALA B 1 212 ? 32.391 10.265 11.133 1.00 21.24 210 ALA B N 1
ATOM 3656 C CA . ALA B 1 212 ? 31.423 10.202 12.220 1.00 22.69 210 ALA B CA 1
ATOM 3657 C C . ALA B 1 212 ? 30.010 9.862 11.767 1.00 22.49 210 ALA B C 1
ATOM 3658 O O . ALA B 1 212 ? 29.049 10.211 12.444 1.00 23.73 210 ALA B O 1
ATOM 3660 N N . LEU B 1 213 ? 29.872 9.167 10.640 1.00 21.69 211 LEU B N 1
ATOM 3661 C CA . LEU B 1 213 ? 28.557 8.901 10.044 1.00 21.45 211 LEU B CA 1
ATOM 3662 C C . LEU B 1 213 ? 27.452 8.422 11.014 1.00 22.44 211 LEU B C 1
ATOM 3663 O O . LEU B 1 213 ? 26.330 8.953 10.979 1.00 21.92 211 LEU B O 1
ATOM 3668 N N . PRO B 1 214 ? 27.742 7.439 11.880 1.00 24.00 212 PRO B N 1
ATOM 3669 C CA . PRO B 1 214 ? 26.626 6.979 12.732 1.00 25.02 212 PRO B CA 1
ATOM 3670 C C . PRO B 1 214 ? 25.988 8.093 13.557 1.00 26.06 212 PRO B C 1
ATOM 3671 O O . PRO B 1 214 ? 24.771 8.079 13.760 1.00 26.18 212 PRO B O 1
ATOM 3675 N N . ASP B 1 215 ? 26.805 9.054 13.991 1.00 26.52 213 ASP B N 1
ATOM 3676 C CA . ASP B 1 215 ? 26.358 10.155 14.827 1.00 27.98 213 ASP B CA 1
ATOM 3677 C C . ASP B 1 215 ? 25.594 11.257 14.076 1.00 26.72 213 ASP B C 1
ATOM 3678 O O . ASP B 1 215 ? 25.111 12.179 14.708 1.00 27.10 213 ASP B O 1
ATOM 3683 N N . THR B 1 216 ? 25.490 11.171 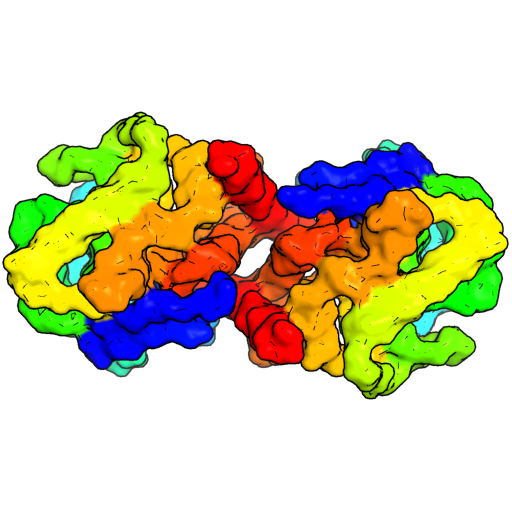12.746 1.00 24.77 214 THR B N 1
ATOM 3684 C CA . THR B 1 216 ? 24.669 12.109 11.978 1.00 23.76 214 THR B CA 1
ATOM 3685 C C . THR B 1 216 ? 23.164 11.784 12.079 1.00 23.65 214 THR B C 1
ATOM 3686 O O . THR B 1 216 ? 22.328 12.639 11.817 1.00 23.16 214 THR B O 1
ATOM 3690 N N . ALA B 1 217 ? 22.825 10.560 12.493 1.00 23.82 215 ALA B N 1
ATOM 3691 C CA . ALA B 1 217 ? 21.442 10.091 12.488 1.00 23.20 215 ALA B CA 1
ATOM 3692 C C . ALA B 1 217 ? 20.792 10.277 13.853 1.00 24.55 215 ALA B C 1
ATOM 3693 O O . ALA B 1 217 ? 21.286 9.759 14.852 1.00 25.26 215 ALA B O 1
ATOM 3695 N N . PRO B 1 218 ? 19.665 10.994 13.899 1.00 24.14 216 PRO B N 1
ATOM 3696 C CA . PRO B 1 218 ? 18.913 11.044 15.135 1.00 26.01 216 PRO B CA 1
ATOM 3697 C C . PRO B 1 218 ? 18.201 9.716 15.411 1.00 26.37 216 PRO B C 1
ATOM 3698 O O . PRO B 1 218 ? 18.200 8.804 14.557 1.00 25.20 216 PRO B O 1
ATOM 3702 N N . ALA B 1 219 ? 17.592 9.636 16.588 1.00 27.67 217 ALA B N 1
ATOM 3703 C CA . ALA B 1 219 ? 16.890 8.433 17.060 1.00 28.57 217 ALA B CA 1
ATOM 3704 C C . ALA B 1 219 ? 15.398 8.455 16.725 1.00 28.65 217 ALA B C 1
ATOM 3705 O O . ALA B 1 219 ? 14.741 9.487 16.842 1.00 28.62 217 ALA B O 1
ATOM 3707 N N . ARG B 1 220 ? 14.872 7.301 16.316 1.00 29.01 218 ARG B N 1
ATOM 3708 C CA . ARG B 1 220 ? 13.430 7.087 16.213 1.00 29.96 218 ARG B CA 1
ATOM 3709 C C . ARG B 1 220 ? 12.884 6.956 17.632 1.00 32.41 218 ARG B C 1
ATOM 3710 O O . ARG B 1 220 ? 13.670 6.898 18.573 1.00 33.79 218 ARG B O 1
ATOM 3718 N N . PRO B 1 221 ? 11.550 6.942 17.799 1.00 33.96 219 PRO B N 1
ATOM 3719 C CA . PRO B 1 221 ? 10.960 6.773 19.152 1.00 36.53 219 PRO B CA 1
ATOM 3720 C C . PRO B 1 221 ? 11.326 5.469 19.860 1.00 38.08 219 PRO B C 1
ATOM 3721 O O . PRO B 1 221 ? 11.462 5.449 21.088 1.00 39.56 219 PRO B O 1
ATOM 3725 N N . ASP B 1 222 ? 11.512 4.393 19.096 1.00 37.86 220 ASP B N 1
ATOM 3726 C CA . ASP B 1 222 ? 11.943 3.111 19.664 1.00 39.32 220 ASP B CA 1
ATOM 3727 C C . ASP B 1 222 ? 13.419 3.094 20.080 1.00 38.92 220 ASP B C 1
ATOM 3728 O O . ASP B 1 222 ? 13.929 2.047 20.477 1.00 40.37 220 ASP B O 1
ATOM 3733 N N . GLY B 1 223 ? 14.109 4.230 19.976 1.00 37.91 221 GLY B N 1
ATOM 3734 C CA . GLY B 1 223 ? 15.519 4.327 20.373 1.00 37.94 221 GLY B CA 1
ATOM 3735 C C . GLY B 1 223 ? 16.525 3.969 19.289 1.00 36.11 221 GLY B C 1
ATOM 3736 O O . GLY B 1 223 ? 17.719 4.249 19.432 1.00 36.38 221 GLY B O 1
ATOM 3737 N N . ARG B 1 224 ? 16.069 3.338 18.210 1.00 34.60 222 ARG B N 1
ATOM 3738 C CA . ARG B 1 224 ? 16.952 3.034 17.100 1.00 32.87 222 ARG B CA 1
ATOM 3739 C C . ARG B 1 224 ? 17.185 4.310 16.305 1.00 30.61 222 ARG B C 1
ATOM 3740 O O . ARG B 1 224 ? 16.262 5.106 16.085 1.00 29.75 222 ARG B O 1
ATOM 3748 N N . ALA B 1 225 ? 18.409 4.477 15.832 1.00 28.68 223 ALA B N 1
ATOM 3749 C CA . ALA B 1 225 ? 18.719 5.558 14.915 1.00 26.94 223 ALA B CA 1
ATOM 3750 C C . ALA B 1 225 ? 17.933 5.384 13.605 1.00 25.33 223 ALA B C 1
ATOM 3751 O O . ALA B 1 225 ? 17.734 4.267 13.126 1.00 24.44 223 ALA B O 1
ATOM 3753 N N . TYR B 1 226 ? 17.473 6.496 13.041 1.00 24.38 224 TYR B N 1
ATOM 3754 C CA . TYR B 1 226 ? 16.979 6.503 11.655 1.00 22.47 224 TYR B CA 1
ATOM 3755 C C . TYR B 1 226 ? 18.055 5.897 10.730 1.00 21.10 224 TYR B C 1
ATOM 3756 O O . TYR B 1 226 ? 19.251 6.192 10.874 1.00 21.42 224 TYR B O 1
ATOM 3765 N N . PRO B 1 227 ? 17.652 4.999 9.816 1.00 20.32 225 PRO B N 1
ATOM 3766 C CA . PRO B 1 227 ? 18.644 4.445 8.904 1.00 18.97 225 PRO B CA 1
ATOM 3767 C C . PRO B 1 227 ? 19.170 5.511 7.956 1.00 18.26 225 PRO B C 1
ATOM 3768 O O . PRO B 1 227 ? 18.439 6.455 7.617 1.00 18.13 225 PRO B O 1
ATOM 3772 N N . ILE B 1 228 ? 20.434 5.357 7.547 1.00 17.11 226 ILE B N 1
ATOM 3773 C CA . ILE B 1 228 ? 21.179 6.381 6.812 1.00 16.15 226 ILE B CA 1
ATOM 3774 C C . ILE B 1 228 ? 21.356 5.980 5.354 1.00 16.25 226 ILE B C 1
ATOM 3775 O O . ILE B 1 228 ? 21.780 4.844 5.057 1.00 15.70 226 ILE B O 1
ATOM 3780 N N . LEU B 1 229 ? 20.987 6.903 4.470 1.00 15.72 227 LEU B N 1
ATOM 3781 C CA . LEU B 1 229 ? 21.350 6.864 3.065 1.00 16.03 227 LEU B CA 1
ATOM 3782 C C . LEU B 1 229 ? 22.518 7.822 2.858 1.00 16.13 227 LEU B C 1
ATOM 3783 O O . LEU B 1 229 ? 22.458 8.971 3.297 1.00 16.66 227 LEU B O 1
ATOM 3788 N N . ALA B 1 230 ? 23.579 7.339 2.220 1.00 16.00 228 ALA B N 1
ATOM 3789 C CA . ALA B 1 230 ? 24.770 8.129 1.944 1.00 16.18 228 ALA B CA 1
ATOM 3790 C C . ALA B 1 230 ? 25.032 8.145 0.442 1.00 15.33 228 ALA B C 1
ATOM 3791 O O . ALA B 1 230 ? 25.017 7.114 -0.214 1.00 15.67 228 ALA B O 1
ATOM 3793 N N . GLY B 1 231 ? 25.285 9.329 -0.079 1.00 15.37 229 GLY B N 1
ATOM 3794 C CA . GLY B 1 231 ? 25.589 9.504 -1.489 1.00 15.39 229 GLY B CA 1
ATOM 3795 C C . GLY B 1 231 ? 26.857 10.319 -1.678 1.00 16.32 229 GLY B C 1
ATOM 3796 O O . GLY B 1 231 ? 26.846 11.535 -1.494 1.00 17.16 229 GLY B O 1
ATOM 3797 N N . MET B 1 232 ? 27.948 9.654 -2.064 1.00 15.87 230 MET B N 1
ATOM 3798 C CA . MET B 1 232 ? 29.217 10.340 -2.333 1.00 16.29 230 MET B CA 1
ATOM 3799 C C . MET B 1 232 ? 29.763 10.122 -3.729 1.00 16.67 230 MET B C 1
ATOM 3800 O O . MET B 1 232 ? 30.817 10.656 -4.070 1.00 16.45 230 MET B O 1
ATOM 3805 N N . SER B 1 233 ? 29.018 9.359 -4.537 1.00 16.40 231 SER B N 1
ATOM 3806 C CA . SER B 1 233 ? 29.502 8.842 -5.813 1.00 16.97 231 SER B CA 1
ATOM 3807 C C . SER B 1 233 ? 29.945 9.945 -6.780 1.00 18.51 231 SER B C 1
ATOM 3808 O O . SER B 1 233 ? 29.163 10.824 -7.123 1.00 18.51 231 SER B O 1
ATOM 3811 N N . ARG B 1 234 ? 31.205 9.867 -7.208 1.00 18.63 232 ARG B N 1
ATOM 3812 C CA . ARG B 1 234 ? 31.812 10.803 -8.152 1.00 20.93 232 ARG B CA 1
ATOM 3813 C C . ARG B 1 234 ? 31.895 12.258 -7.688 1.00 21.06 232 ARG B C 1
ATOM 3814 O O . ARG B 1 234 ? 32.166 13.139 -8.487 1.00 22.27 232 ARG B O 1
ATOM 3822 N N . LYS B 1 235 ? 31.734 12.502 -6.392 1.00 20.56 233 LYS B N 1
ATOM 3823 C CA . LYS B 1 235 ? 31.577 13.866 -5.910 1.00 20.53 233 LYS B CA 1
ATOM 3824 C C . LYS B 1 235 ? 32.918 14.569 -5.699 1.00 21.32 233 LYS B C 1
ATOM 3825 O O . LYS B 1 235 ? 33.971 13.934 -5.657 1.00 20.71 233 LYS B O 1
ATOM 3831 N N . SER B 1 236 ? 32.850 15.889 -5.578 1.00 21.58 234 SER B N 1
ATOM 3832 C CA . SER B 1 236 ? 34.016 16.743 -5.412 1.00 22.67 234 SER B CA 1
ATOM 3833 C C . SER B 1 236 ? 34.870 16.388 -4.223 1.00 21.20 234 SER B C 1
ATOM 3834 O O . SER B 1 236 ? 36.090 16.528 -4.300 1.00 21.92 234 SER B O 1
ATOM 3837 N N . MET B 1 237 ? 34.254 15.927 -3.130 1.00 20.28 235 MET B N 1
ATOM 3838 C CA . MET B 1 237 ? 35.037 15.469 -1.967 1.00 19.70 235 MET B CA 1
ATOM 3839 C C . MET B 1 237 ? 36.036 14.372 -2.340 1.00 19.38 235 MET B C 1
ATOM 3840 O O . MET B 1 237 ? 37.065 14.209 -1.684 1.00 20.19 235 MET B O 1
ATOM 3845 N N . LEU B 1 238 ? 35.719 13.599 -3.375 1.00 19.22 236 LEU B N 1
ATOM 3846 C CA . LEU B 1 238 ? 36.612 12.536 -3.850 1.00 18.70 236 LEU B CA 1
ATOM 3847 C C . LEU B 1 238 ? 37.696 13.095 -4.790 1.00 19.99 236 LEU B C 1
ATOM 3848 O O . LEU B 1 238 ? 38.883 12.786 -4.645 1.00 19.80 236 LEU B O 1
ATOM 3853 N N . GLY B 1 239 ? 37.290 13.921 -5.759 1.00 20.21 237 GLY B N 1
ATOM 3854 C CA . GLY B 1 239 ? 38.242 14.576 -6.661 1.00 21.10 237 GLY B CA 1
ATOM 3855 C C . GLY B 1 239 ? 39.312 15.363 -5.924 1.00 21.88 237 GLY B C 1
ATOM 3856 O O . GLY B 1 239 ? 40.508 15.364 -6.322 1.00 22.83 237 GLY B O 1
ATOM 3857 N N . ALA B 1 240 ? 38.895 16.009 -4.840 1.00 20.93 238 ALA B N 1
ATOM 3858 C CA . ALA B 1 240 ? 39.772 16.846 -4.034 1.00 21.99 238 ALA B CA 1
ATOM 3859 C C . ALA B 1 240 ? 40.927 16.076 -3.399 1.00 21.90 238 ALA B C 1
ATOM 3860 O O . ALA B 1 240 ? 41.992 16.654 -3.177 1.00 22.83 238 ALA B O 1
ATOM 3862 N N . VAL B 1 241 ? 40.730 14.790 -3.105 1.00 20.44 239 VAL B N 1
ATOM 3863 C CA . VAL B 1 241 ? 41.769 13.984 -2.465 1.00 19.96 239 VAL B CA 1
ATOM 3864 C C . VAL B 1 241 ? 42.561 13.099 -3.430 1.00 20.82 239 VAL B C 1
ATOM 3865 O O . VAL B 1 241 ? 43.542 12.466 -3.037 1.00 21.11 239 VAL B O 1
ATOM 3869 N N . ILE B 1 242 ? 42.169 13.066 -4.697 1.00 21.96 240 ILE B N 1
ATOM 3870 C CA . ILE B 1 242 ? 42.910 12.265 -5.685 1.00 22.75 240 ILE B CA 1
ATOM 3871 C C . ILE B 1 242 ? 43.522 13.118 -6.775 1.00 24.57 240 ILE B C 1
ATOM 3872 O O . ILE B 1 242 ? 43.651 12.680 -7.910 1.00 25.42 240 ILE B O 1
ATOM 3877 N N . GLY B 1 243 ? 43.924 14.337 -6.434 1.00 26.16 241 GLY B N 1
ATOM 3878 C CA . GLY B 1 243 ? 44.688 15.154 -7.361 1.00 27.97 241 GLY B CA 1
ATOM 3879 C C . GLY B 1 243 ? 43.822 15.873 -8.374 1.00 28.87 241 GLY B C 1
ATOM 3880 O O . GLY B 1 243 ? 44.325 16.355 -9.387 1.00 29.55 241 GLY B O 1
ATOM 3881 N N . GLY B 1 244 ? 42.518 15.939 -8.112 1.00 28.57 242 GLY B N 1
ATOM 3882 C CA . GLY B 1 244 ? 41.614 16.741 -8.934 1.00 29.70 242 GLY B CA 1
ATOM 3883 C C . GLY B 1 244 ? 41.138 16.070 -10.209 1.00 30.28 242 GLY B C 1
ATOM 3884 O O . GLY B 1 244 ? 40.750 16.741 -11.142 1.00 31.10 242 GLY B O 1
ATOM 3885 N N . LYS B 1 245 ? 41.112 14.743 -10.237 1.00 30.03 243 LYS B N 1
ATOM 3886 C CA . LYS B 1 245 ? 40.607 14.019 -11.404 1.00 30.24 243 LYS B CA 1
ATOM 3887 C C . LYS B 1 245 ? 39.109 14.269 -11.595 1.00 29.95 243 LYS B C 1
ATOM 3888 O O . LYS B 1 245 ? 38.384 14.521 -10.618 1.00 28.43 243 LYS B O 1
ATOM 3894 N N . PRO B 1 246 ? 38.641 14.240 -12.855 1.00 31.24 244 PRO B N 1
ATOM 3895 C CA . PRO B 1 246 ? 37.256 14.593 -13.136 1.00 31.36 244 PRO B CA 1
ATOM 3896 C C . PRO B 1 246 ? 36.300 13.440 -12.820 1.00 30.40 244 PRO B C 1
ATOM 3897 O O . PRO B 1 246 ? 36.756 12.311 -12.616 1.00 29.57 244 PRO B O 1
ATOM 3901 N N . PRO B 1 247 ? 34.981 13.712 -12.788 1.00 30.62 245 PRO B N 1
ATOM 3902 C CA . PRO B 1 247 ? 33.963 12.754 -12.297 1.00 29.68 245 PRO B CA 1
ATOM 3903 C C . PRO B 1 247 ? 34.094 11.312 -12.798 1.00 29.85 245 PRO B C 1
ATOM 3904 O O . PRO B 1 247 ? 34.004 10.357 -12.005 1.00 29.73 245 PRO B O 1
ATOM 3908 N N . LEU B 1 248 ? 34.338 11.147 -14.091 1.00 30.54 246 LEU B N 1
ATOM 3909 C CA . LEU B 1 248 ? 34.447 9.817 -14.686 1.00 30.79 246 LEU B CA 1
ATOM 3910 C C . LEU B 1 248 ? 35.689 9.040 -14.244 1.00 29.84 246 LEU B C 1
ATOM 3911 O O . LEU B 1 248 ? 35.746 7.826 -14.416 1.00 29.67 246 LEU B O 1
ATOM 3916 N N . GLU B 1 249 ? 36.668 9.730 -13.652 1.00 28.89 247 GLU B N 1
ATOM 3917 C CA . GLU B 1 249 ? 37.872 9.084 -13.148 1.00 28.17 247 GLU B CA 1
ATOM 3918 C C . GLU B 1 249 ? 37.842 8.879 -11.618 1.00 26.16 247 GLU B C 1
ATOM 3919 O O . GLU B 1 249 ? 38.885 8.736 -10.992 1.00 26.20 247 GLU B O 1
ATOM 3925 N N . ARG B 1 250 ? 36.649 8.833 -11.029 1.00 24.00 248 ARG B N 1
ATOM 3926 C CA . ARG B 1 250 ? 36.516 8.775 -9.577 1.00 22.12 248 ARG B CA 1
ATOM 3927 C C . ARG B 1 250 ? 35.885 7.474 -9.099 1.00 20.70 248 ARG B C 1
ATOM 3928 O O . ARG B 1 250 ? 35.415 7.406 -7.962 1.00 20.14 248 ARG B O 1
ATOM 3936 N N . VAL B 1 251 ? 35.910 6.433 -9.931 1.00 20.58 249 VAL B N 1
ATOM 3937 C CA . VAL B 1 251 ? 35.185 5.206 -9.605 1.00 19.67 249 VAL B CA 1
ATOM 3938 C C . VAL B 1 251 ? 35.789 4.519 -8.387 1.00 18.59 249 VAL B C 1
ATOM 3939 O O . VAL B 1 251 ? 35.054 4.183 -7.451 1.00 17.56 249 VAL B O 1
ATOM 3943 N N . ALA B 1 252 ? 37.108 4.305 -8.386 1.00 18.34 250 ALA B N 1
ATOM 3944 C CA . ALA B 1 252 ? 37.748 3.642 -7.239 1.00 17.32 250 ALA B CA 1
ATOM 3945 C C . ALA B 1 252 ? 37.579 4.434 -5.962 1.00 16.56 250 ALA B C 1
ATOM 3946 O O . ALA B 1 252 ? 37.306 3.866 -4.904 1.00 15.15 250 ALA B O 1
ATOM 3948 N N . ALA B 1 253 ? 37.723 5.756 -6.047 1.00 17.34 251 ALA B N 1
ATOM 3949 C CA . ALA B 1 253 ? 37.475 6.601 -4.886 1.00 16.16 251 ALA B CA 1
ATOM 3950 C C . ALA B 1 253 ? 36.029 6.492 -4.391 1.00 15.31 251 ALA B C 1
ATOM 3951 O O . ALA B 1 253 ? 35.788 6.514 -3.192 1.00 14.26 251 ALA B O 1
ATOM 3953 N N . SER B 1 254 ? 35.082 6.370 -5.314 1.00 15.53 252 SER B N 1
ATOM 3954 C CA . SER B 1 254 ? 33.644 6.240 -4.981 1.00 14.87 252 SER B CA 1
ATOM 3955 C C . SER B 1 254 ? 33.360 4.909 -4.294 1.00 15.47 252 SER B C 1
ATOM 3956 O O . SER B 1 254 ? 32.670 4.848 -3.277 1.00 14.70 252 SER B O 1
ATOM 3959 N N . VAL B 1 255 ? 33.944 3.838 -4.816 1.00 17.33 253 VAL B N 1
ATOM 3960 C CA . VAL B 1 255 ? 33.880 2.547 -4.132 1.00 16.59 253 VAL B CA 1
ATOM 3961 C C . VAL B 1 255 ? 34.448 2.650 -2.706 1.00 16.11 253 VAL B C 1
ATOM 3962 O O . VAL B 1 255 ? 33.827 2.155 -1.755 1.00 14.74 253 VAL B O 1
ATOM 3966 N N . ALA B 1 256 ? 35.609 3.290 -2.549 1.00 15.14 254 ALA B N 1
ATOM 3967 C CA . ALA B 1 256 ? 36.224 3.457 -1.219 1.00 14.78 254 ALA B CA 1
ATOM 3968 C C . ALA B 1 256 ? 35.281 4.185 -0.262 1.00 14.59 254 ALA B C 1
ATOM 3969 O O . ALA B 1 256 ? 35.099 3.772 0.898 1.00 15.24 254 ALA B O 1
ATOM 3971 N N . ALA B 1 257 ? 34.641 5.239 -0.755 1.00 14.47 255 ALA B N 1
ATOM 3972 C CA . ALA B 1 257 ? 33.722 6.025 0.067 1.00 14.60 255 ALA B CA 1
ATOM 3973 C C . ALA B 1 257 ? 32.470 5.217 0.474 1.00 15.01 255 ALA B C 1
ATOM 3974 O O . ALA B 1 257 ? 32.040 5.230 1.648 1.00 15.19 255 ALA B O 1
ATOM 3976 N N . ALA B 1 258 ? 31.901 4.502 -0.479 1.00 14.66 256 ALA B N 1
ATOM 3977 C CA . ALA B 1 258 ? 30.749 3.624 -0.186 1.00 15.24 256 ALA B CA 1
ATOM 3978 C C . ALA B 1 258 ? 31.077 2.572 0.864 1.00 15.54 256 ALA B C 1
ATOM 3979 O O . ALA B 1 258 ? 30.310 2.368 1.818 1.00 15.31 256 ALA B O 1
ATOM 3981 N N . LEU B 1 259 ? 32.249 1.937 0.739 1.00 16.73 257 LEU B N 1
ATOM 3982 C CA . LEU B 1 259 ? 32.708 0.981 1.766 1.00 16.91 257 LEU B CA 1
ATOM 3983 C C . LEU B 1 259 ? 32.877 1.582 3.137 1.00 16.98 257 LEU B C 1
ATOM 3984 O O . LEU B 1 259 ? 32.487 0.984 4.152 1.00 17.29 257 LEU B O 1
ATOM 3989 N N . CYS B 1 260 ? 33.511 2.751 3.190 1.00 17.61 258 CYS B N 1
ATOM 3990 C CA . CYS B 1 260 ? 33.632 3.494 4.430 1.00 17.93 258 CYS B CA 1
ATOM 3991 C C . CYS B 1 260 ? 32.266 3.777 5.055 1.00 17.26 258 CYS B C 1
ATOM 3992 O O . CYS B 1 260 ? 32.075 3.626 6.263 1.00 17.22 258 CYS B O 1
ATOM 3995 N N . ALA B 1 261 ? 31.311 4.187 4.235 1.00 16.95 259 ALA B N 1
ATOM 3996 C CA . ALA B 1 261 ? 29.974 4.491 4.730 1.00 16.89 259 ALA B CA 1
ATOM 3997 C C . ALA B 1 261 ? 29.327 3.243 5.317 1.00 17.51 259 ALA B C 1
ATOM 3998 O O . ALA B 1 261 ? 28.742 3.304 6.400 1.00 17.94 259 ALA B O 1
ATOM 4000 N N . VAL B 1 262 ? 29.435 2.103 4.631 1.00 18.27 260 VAL B N 1
ATOM 4001 C CA . VAL B 1 262 ? 28.820 0.874 5.173 1.00 18.81 260 VAL B CA 1
ATOM 4002 C C . VAL B 1 262 ? 29.578 0.391 6.398 1.00 20.54 260 VAL B C 1
ATOM 4003 O O . VAL B 1 262 ? 28.972 -0.119 7.321 1.00 21.71 260 VAL B O 1
ATOM 4007 N N . GLU B 1 263 ? 30.896 0.585 6.432 1.00 21.41 261 GLU B N 1
ATOM 4008 C CA . GLU B 1 263 ? 31.668 0.255 7.629 1.00 23.07 261 GLU B CA 1
ATOM 4009 C C . GLU B 1 263 ? 31.165 1.094 8.816 1.00 23.81 261 GLU B C 1
ATOM 4010 O O . GLU B 1 263 ? 31.132 0.625 9.966 1.00 24.18 261 GLU B O 1
ATOM 4016 N N . ARG B 1 264 ? 30.765 2.328 8.521 1.00 23.07 262 ARG B N 1
ATOM 4017 C CA . ARG B 1 264 ? 30.241 3.241 9.529 1.00 24.29 262 ARG B CA 1
ATOM 4018 C C . ARG B 1 264 ? 28.706 3.198 9.674 1.00 23.89 262 ARG B C 1
ATOM 4019 O O . ARG B 1 264 ? 28.110 4.169 10.130 1.00 25.27 262 ARG B O 1
ATOM 4027 N N . GLY B 1 265 ? 28.079 2.095 9.275 1.00 22.36 263 GLY B N 1
ATOM 4028 C CA . GLY B 1 265 ? 26.662 1.865 9.529 1.00 22.01 263 GLY B CA 1
ATOM 4029 C C . GLY B 1 265 ? 25.621 2.389 8.524 1.00 20.38 263 GLY B C 1
ATOM 4030 O O . GLY B 1 265 ? 24.432 2.362 8.831 1.00 20.10 263 GLY B O 1
ATOM 4031 N N . ALA B 1 266 ? 26.034 2.848 7.335 1.00 18.41 264 ALA B N 1
ATOM 4032 C CA . ALA B 1 266 ? 25.047 3.243 6.292 1.00 17.40 264 ALA B CA 1
ATOM 4033 C C . ALA B 1 266 ? 24.147 2.070 5.872 1.00 17.55 264 ALA B C 1
ATOM 4034 O O . ALA B 1 266 ? 24.627 0.937 5.616 1.00 16.74 264 ALA B O 1
ATOM 4036 N N . ALA B 1 267 ? 22.849 2.353 5.778 1.00 16.54 265 ALA B N 1
ATOM 4037 C CA . ALA B 1 267 ? 21.877 1.367 5.337 1.00 17.30 265 ALA B CA 1
ATOM 4038 C C . ALA B 1 267 ? 21.857 1.264 3.806 1.00 16.68 265 ALA B C 1
ATOM 4039 O O . ALA B 1 267 ? 21.699 0.172 3.250 1.00 16.95 265 ALA B O 1
ATOM 4041 N N . ILE B 1 268 ? 21.973 2.412 3.144 1.00 16.13 266 ILE B N 1
ATOM 4042 C CA . ILE B 1 268 ? 21.894 2.493 1.688 1.00 15.76 266 ILE B CA 1
ATOM 4043 C C . ILE B 1 268 ? 23.019 3.367 1.163 1.00 14.98 266 ILE B C 1
ATOM 4044 O O . ILE B 1 268 ? 23.292 4.434 1.715 1.00 14.91 266 ILE B O 1
ATOM 4049 N N . VAL B 1 269 ? 23.662 2.929 0.075 1.00 15.03 267 VAL B N 1
ATOM 4050 C CA . VAL B 1 269 ? 24.624 3.756 -0.612 1.00 14.24 267 VAL B CA 1
ATOM 4051 C C . VAL B 1 269 ? 24.113 4.029 -2.047 1.00 15.13 267 VAL B C 1
ATOM 4052 O O . VAL B 1 269 ? 23.651 3.118 -2.756 1.00 16.08 267 VAL B O 1
ATOM 4056 N N . ARG B 1 270 ? 24.154 5.305 -2.427 1.00 15.27 268 ARG B N 1
ATOM 4057 C CA . ARG B 1 270 ? 23.631 5.793 -3.687 1.00 15.24 268 ARG B CA 1
ATOM 4058 C C . ARG B 1 270 ? 24.798 5.970 -4.631 1.00 14.73 268 ARG B C 1
ATOM 4059 O O . ARG B 1 270 ? 25.689 6.764 -4.371 1.00 14.90 268 ARG B O 1
ATOM 4067 N N . VAL B 1 271 ? 24.809 5.228 -5.729 1.00 14.75 269 VAL B N 1
ATOM 4068 C CA . VAL B 1 271 ? 25.998 5.160 -6.569 1.00 14.29 269 VAL B CA 1
ATOM 4069 C C . VAL B 1 271 ? 25.698 5.157 -8.059 1.00 15.47 269 VAL B C 1
ATOM 4070 O O . VAL B 1 271 ? 24.601 4.769 -8.502 1.00 15.36 269 VAL B O 1
ATOM 4074 N N . HIS B 1 272 ? 26.692 5.590 -8.824 1.00 15.98 270 HIS B N 1
ATOM 4075 C CA . HIS B 1 272 ? 26.660 5.487 -10.277 1.00 18.08 270 HIS B CA 1
ATOM 4076 C C . HIS B 1 272 ? 27.156 4.125 -10.714 1.00 18.51 270 HIS B C 1
ATOM 4077 O O . HIS B 1 272 ? 26.612 3.529 -11.633 1.00 19.17 270 HIS B O 1
ATOM 4084 N N . ASP B 1 273 ? 28.199 3.642 -10.041 1.00 18.06 271 ASP B N 1
ATOM 4085 C CA . ASP B 1 273 ? 28.929 2.454 -10.493 1.00 18.59 271 ASP B CA 1
ATOM 4086 C C . ASP B 1 273 ? 28.461 1.225 -9.735 1.00 17.78 271 ASP B C 1
ATOM 4087 O O . ASP B 1 273 ? 29.042 0.847 -8.725 1.00 18.41 271 ASP B O 1
ATOM 4092 N N . VAL B 1 274 ? 27.392 0.613 -10.228 1.00 18.10 272 VAL B N 1
ATOM 4093 C CA . VAL B 1 274 ? 26.674 -0.384 -9.453 1.00 17.77 272 VAL B CA 1
ATOM 4094 C C . VAL B 1 274 ? 27.460 -1.695 -9.324 1.00 18.35 272 VAL B C 1
ATOM 4095 O O . VAL B 1 274 ? 27.638 -2.186 -8.215 1.00 17.71 272 VAL B O 1
ATOM 4099 N N . ALA B 1 275 ? 27.930 -2.246 -10.446 1.00 19.36 273 ALA B N 1
ATOM 4100 C CA . ALA B 1 275 ? 28.684 -3.508 -10.417 1.00 20.06 273 ALA B CA 1
ATOM 4101 C C . ALA B 1 275 ? 29.883 -3.419 -9.479 1.00 19.50 273 ALA B C 1
ATOM 4102 O O . ALA B 1 275 ? 30.167 -4.367 -8.714 1.00 20.62 273 ALA B O 1
ATOM 4104 N N . ALA B 1 276 ? 30.627 -2.320 -9.591 1.00 18.52 274 ALA B N 1
ATOM 4105 C CA . ALA B 1 276 ? 31.823 -2.136 -8.791 1.00 18.41 274 ALA B CA 1
ATOM 4106 C C . ALA B 1 276 ? 31.491 -2.030 -7.313 1.00 17.77 274 ALA B C 1
ATOM 4107 O O . ALA B 1 276 ? 32.199 -2.583 -6.472 1.00 17.37 274 ALA B O 1
ATOM 4109 N N . THR B 1 277 ? 30.416 -1.319 -6.990 1.00 16.89 275 THR B N 1
ATOM 4110 C CA . THR B 1 277 ? 29.983 -1.181 -5.603 1.00 15.94 275 THR B CA 1
ATOM 4111 C C . THR B 1 277 ? 29.519 -2.514 -5.028 1.00 16.09 275 THR B C 1
ATOM 4112 O O . THR B 1 277 ? 29.882 -2.882 -3.909 1.00 15.81 275 THR B O 1
ATOM 4116 N N . VAL B 1 278 ? 28.735 -3.238 -5.809 1.00 16.57 276 VAL B N 1
ATOM 4117 C CA . VAL B 1 278 ? 28.230 -4.537 -5.412 1.00 17.29 276 VAL B CA 1
ATOM 4118 C C . VAL B 1 278 ? 29.362 -5.542 -5.156 1.00 17.71 276 VAL B C 1
ATOM 4119 O O . VAL B 1 278 ? 29.374 -6.223 -4.127 1.00 18.01 276 VAL B O 1
ATOM 4123 N N . ASP B 1 279 ? 30.313 -5.612 -6.076 1.00 18.73 277 ASP B N 1
ATOM 4124 C CA . ASP B 1 279 ? 31.503 -6.465 -5.918 1.00 19.13 277 ASP B CA 1
ATOM 4125 C C . ASP B 1 279 ? 32.259 -6.112 -4.632 1.00 18.78 277 ASP B C 1
ATOM 4126 O O . ASP B 1 279 ? 32.629 -7.012 -3.846 1.00 18.03 277 ASP B O 1
ATOM 4131 N N . ALA B 1 280 ? 32.486 -4.813 -4.412 1.00 17.40 278 ALA B N 1
ATOM 4132 C CA . ALA B 1 280 ? 33.137 -4.346 -3.191 1.00 16.99 278 ALA B CA 1
ATOM 4133 C C . ALA B 1 280 ? 32.366 -4.767 -1.969 1.00 16.90 278 ALA B C 1
ATOM 4134 O O . ALA B 1 280 ? 32.958 -5.215 -1.006 1.00 16.28 278 ALA B O 1
ATOM 4136 N N . LEU B 1 281 ? 31.039 -4.661 -2.021 1.00 17.39 279 LEU B N 1
ATOM 4137 C CA . LEU B 1 281 ? 30.212 -5.025 -0.870 1.00 17.76 279 LEU B CA 1
ATOM 4138 C C . LEU B 1 281 ? 30.130 -6.549 -0.679 1.00 18.05 279 LEU B C 1
ATOM 4139 O O . LEU B 1 281 ? 29.876 -7.013 0.421 1.00 18.52 279 LEU B O 1
ATOM 4144 N N . SER B 1 282 ? 30.351 -7.331 -1.727 1.00 18.26 280 SER B N 1
ATOM 4145 C CA . SER B 1 282 ? 30.449 -8.783 -1.562 1.00 19.21 280 SER B CA 1
ATOM 4146 C C . SER B 1 282 ? 31.693 -9.145 -0.727 1.00 19.30 280 SER B C 1
ATOM 4147 O O . SER B 1 282 ? 31.639 -9.995 0.173 1.00 18.74 280 SER B O 1
ATOM 4150 N N . VAL B 1 283 ? 32.804 -8.473 -1.012 1.00 18.67 281 VAL B N 1
ATOM 4151 C CA . VAL B 1 283 ? 34.018 -8.679 -0.243 1.00 18.68 281 VAL B CA 1
ATOM 4152 C C . VAL B 1 283 ? 33.800 -8.234 1.204 1.00 18.90 281 VAL B C 1
ATOM 4153 O O . VAL B 1 283 ? 34.136 -8.948 2.132 1.00 18.23 281 VAL B O 1
ATOM 4157 N N . TRP B 1 284 ? 33.205 -7.060 1.387 1.00 19.56 282 TRP B N 1
ATOM 4158 C CA . TRP B 1 284 ? 32.931 -6.539 2.736 1.00 20.18 282 TRP B CA 1
ATOM 4159 C C . TRP B 1 284 ? 32.072 -7.533 3.548 1.00 20.40 282 TRP B C 1
ATOM 4160 O O . TRP B 1 284 ? 32.370 -7.836 4.700 1.00 20.62 282 TRP B O 1
ATOM 4171 N N . ASN B 1 285 ? 31.019 -8.060 2.936 1.00 20.15 283 ASN B N 1
ATOM 4172 C CA . ASN B 1 285 ? 30.149 -9.016 3.629 1.00 21.08 283 ASN B CA 1
ATOM 4173 C C . ASN B 1 285 ? 30.857 -10.319 3.995 1.00 20.39 283 ASN B C 1
ATOM 4174 O O . ASN B 1 285 ? 30.617 -10.899 5.070 1.00 19.83 283 ASN B O 1
ATOM 4179 N N . ALA B 1 286 ? 31.722 -10.789 3.103 1.00 19.08 284 ALA B N 1
ATOM 4180 C CA . ALA B 1 286 ? 32.509 -11.994 3.381 1.00 20.54 284 ALA B CA 1
ATOM 4181 C C . ALA B 1 286 ? 33.462 -11.823 4.583 1.00 20.06 284 ALA B C 1
ATOM 4182 O O . ALA B 1 286 ? 33.633 -12.734 5.388 1.00 19.95 284 ALA B O 1
ATOM 4184 N N . VAL B 1 287 ? 34.085 -10.651 4.682 1.00 20.16 285 VAL B N 1
ATOM 4185 C CA . VAL B 1 287 ? 34.918 -10.309 5.837 1.00 20.11 285 VAL B CA 1
ATOM 4186 C C . VAL B 1 287 ? 34.075 -10.276 7.108 1.00 21.09 285 VAL B C 1
ATOM 4187 O O . VAL B 1 287 ? 34.454 -10.855 8.115 1.00 21.23 285 VAL B O 1
ATOM 4191 N N . ARG B 1 288 ? 32.924 -9.605 7.039 1.00 21.60 286 ARG B N 1
ATOM 4192 C CA . ARG B 1 288 ? 32.021 -9.527 8.187 1.00 23.30 286 ARG B CA 1
ATOM 4193 C C . ARG B 1 288 ? 31.564 -10.921 8.578 1.00 24.15 286 ARG B C 1
ATOM 4194 O O . ARG B 1 288 ? 31.572 -11.255 9.744 1.00 25.21 286 ARG B O 1
ATOM 4202 N N . ALA B 1 289 ? 31.194 -11.749 7.603 1.00 24.22 287 ALA B N 1
ATOM 4203 C CA . ALA B 1 289 ? 30.747 -13.121 7.905 1.00 25.54 287 ALA B CA 1
ATOM 4204 C C . ALA B 1 289 ? 31.836 -13.927 8.602 1.00 26.59 287 ALA B C 1
ATOM 4205 O O . ALA B 1 289 ? 31.547 -14.714 9.501 1.00 27.34 287 ALA B O 1
ATOM 4207 N N . ALA B 1 290 ? 33.086 -13.745 8.183 1.00 26.22 288 ALA B N 1
ATOM 4208 C CA . ALA B 1 290 ? 34.220 -14.403 8.843 1.00 28.06 288 ALA B CA 1
ATOM 4209 C C . ALA B 1 290 ? 34.450 -13.828 10.240 1.00 29.37 288 ALA B C 1
ATOM 4210 O O . ALA B 1 290 ? 34.692 -14.577 11.164 1.00 31.23 288 ALA B O 1
ATOM 4212 N N . ALA B 1 291 ? 34.347 -12.511 10.402 1.00 30.16 289 ALA B N 1
ATOM 4213 C CA . ALA B 1 291 ? 34.527 -11.902 11.732 1.00 32.34 289 ALA B CA 1
ATOM 4214 C C . ALA B 1 291 ? 33.484 -12.437 12.730 1.00 35.31 289 ALA B C 1
ATOM 4215 O O . ALA B 1 291 ? 33.815 -12.739 13.880 1.00 36.87 289 ALA B O 1
ATOM 4217 N N . ARG B 1 292 ? 32.242 -12.602 12.273 1.00 36.77 290 ARG B N 1
ATOM 4218 C CA . ARG B 1 292 ? 31.161 -13.109 13.143 1.00 39.67 290 ARG B CA 1
ATOM 4219 C C . ARG B 1 292 ? 31.357 -14.535 13.645 1.00 42.26 290 ARG B C 1
ATOM 4220 O O . ARG B 1 292 ? 30.648 -14.956 14.557 1.00 43.37 290 ARG B O 1
ATOM 4228 N N . GLN B 1 293 ? 32.291 -15.282 13.058 1.00 43.70 291 GLN B N 1
ATOM 4229 C CA . GLN B 1 293 ? 32.678 -16.593 13.605 1.00 46.33 291 GLN B CA 1
ATOM 4230 C C . GLN B 1 293 ? 33.844 -16.505 14.605 1.00 47.78 291 GLN B C 1
ATOM 4231 O O . GLN B 1 293 ? 34.377 -17.531 15.012 1.00 49.76 291 GLN B O 1
ATOM 4237 N N . ARG B 1 294 ? 34.227 -15.294 15.003 1.00 47.88 292 ARG B N 1
ATOM 4238 C CA . ARG B 1 294 ? 35.343 -15.080 15.933 1.00 49.29 292 ARG B CA 1
ATOM 4239 C C . ARG B 1 294 ? 34.892 -14.217 17.109 1.00 50.37 292 ARG B C 1
ATOM 4240 O O . ARG B 1 294 ? 34.412 -13.093 16.919 1.00 49.91 292 ARG B O 1
#

CATH classification: 3.20.20.20

Sequence (561 aa):
TFLPAPLQCGRFEELTFERPLVMGILNATPARRDDALRRAERMIAEGADLLDIGGESTRPGAPPVPLDEELARVIPLVEALRRPLNVVPLSIDTYKPAVMRAALAAGADLINDIWGFRQPGAIDAVRRDGNNSGLCAMHMLGEPQTMQVVGEEPDYGDVVTDVRDFLAARAQALRDAGVAAEERICVDPGFGFGKAVVDDDNYALLAALPDTAPARPDGRAYPILAGMSRKSMLGAVIGGKPPLERVAASVAAALCAVERGAAIVRVHDVAATVDALSVWNAVRAAARQRSTFLPAPLQCGRFEELTFERPLVMGILNATPARDDALRRRAERMIAEGADLLDIGGESTRPGAPPVPLDEELARVIPLVEALRPLNNVVPLSIDTYKPAVMRRAALAAGADLINDIWGFRQPGAIDAVRDGNSGLCAMHMLGEEPQTMQVGEPDYGDVVTDVRDFLAARAQALRDAGVAAERICVDPGFGFGKAVVDDNYALLAALPDTAPARPDGRAYPILAGMSRKSMLGAVIGGKPPLERVAASVAAALCAVERGAAIVRVHDVAATVDALSVWNAVRAAARQR

B-factor: mean 29.05, std 13.12, range [2.0, 86.69]

Organism: Burkholderia cenocepacia (strain ATCC BAA-245 / DSM 16553 / LMG 16656 / NCTC 13227 / J2315 / CF5610) (NCBI:txid216591)

Nearest PDB structures (foldseek):
  2y5s-assembly1_A  TM=1.003E+00  e=1.832E-54  Burkholderia cenocepacia
  2y5j-assembly1_A  TM=9.986E-01  e=9.864E-47  Burkholderia cenocepacia
  8scd-assembly1_A-2  TM=9.037E-01  e=1.462E-20  uncultured bacterium
  7s2l-assembly2_B  TM=8.890E-01  e=6.182E-19  uncultured bacterium
  7s2l-assembly1_C-3  TM=8.647E-01  e=6.949E-18  uncultured bacterium

InterPro domains:
  IPR000489 Pterin-binding domain [PF00809] (24-270)
  IPR000489 Pterin-binding domain [PS00792] (23-38)
  IPR000489 Pterin-binding domain [PS00793] (57-70)
  IPR000489 Pterin-binding domain [PS50972] (21-280)
  IPR006390 Dihydropteroate synthase domain [TIGR01496] (23-284)
  IPR006390 Dihydropteroate synthase domain [cd00739] (21-283)
  IPR011005 Dihydropteroate synthase-like superfamily [G3DSA:3.20.20.20] (1-292)
  IPR011005 Dihydropteroate synthase-like superfamily [SSF51717] (10-286)
  IPR045031 Dihydropteroate synthase-like [PTHR20941] (18-286)